Protein AF-A0A7J6P9Q6-F1 (afdb_monomer_lite)

Foldseek 3Di:
DDDLVVLLVLLLVLLVQWFDPVLNVLSVVCSVPDDSLLSVQSSQLSVLLPDQQPPDPAAWDQFCQGQTAGDDPVPPDDDVVVVRHVPDPDDPPPPPDPPVVPPPPQAPDPLLVVQLCCLLRHQPCVDPLVVGTDPSSSVSSSVCSRRDPDCPPHPRSSSNSVSSVVSVVSVVPDQDPVNVVVVPPPPDPQPPVNVVVVVVVVVVVVVVVVVVVVVVVVVVVVVVVVVVVVVVDDDDDDDPPPVPPPPDDDDDDDDDDDDDDDDDPFFWDWDQDDDDDDDDDDDDDDDDDDDDDDDDDDDDDDDDDDDPDDDPPPPLQVVLVVVVCVVVVVCVVCVVFFNTKIFQVLLSNLQDFFDPPLQLLRVLQSLCCLFVVPDNRHSLNSLVLLLVLLVVVLVVLVVVLVVVVQDPVLVVVVVVVLVVLPPPPPPPDDPDDDDDDDDDDDDDDPSVVVSVCLLVVPDDPDDDDDDPSSVSSNVSSLSSVQSSQSVDPNHHCLSPFPVSSCVSQVVVQKDKAFQWAADDPPDDDHVDDLPDLVSSLVSVVVLCRLFSWKWFDFDSHIWTFGMWTAGPNFTWTFIADRSGDRDDTHTSVNRSVGRHPDRRTGMMGIHHPVSPPPDDD

Organism: Perkinsus olseni (NCBI:txid32597)

pLDDT: mean 73.82, std 23.39, range [24.66, 98.12]

Sequence (617 aa):
MMNPSVLDVQCKETLEALLRPKYYRIIQPWLAISMDGDKEILAQLGIMLQHSPPKFGLRSLPNAYNLSRTLATDVQGSLDVEQLREGKPSGPRCKCISSKSVTQNVHKSADDVYRAFALENRPLRSLPFAQILTPAALERIEEWQAASRDSTSWPNRAELERVLRNVWMFDSSMPTYAGLLREEPSYQRPSSASRRLNELSRVNRSLQSSIAYEADRNRHALLRKARSMAELNMPDTDPYSAEQFQRAKIVVAPHNKGGSAVLPTGGSIALTTTYSSSFLPRVRSKWHKGRAVMQTGSDVDHSSSSSPPQEASGNSTKDLHRVLLECIGEAEKQRDEIVVFGVNEGALSSWVPQESPCCAAAVIAAAVNCCVGQHNWAVEEAIGALRTIVEDRIAGLIERLNALGAPTGIRKLLEDRLEDGGKGVKRKGSMKSCAKPALTETSPNLGEVQAQAIVFNIPFEGANEPTAAEKVLRALAVKIKCLRELQRGRPSTAGVGDWAIETVLEAGGLLVERVLCRAARGRRSPLIKASDEEAAWDAFKVEFSKHDCMVVHFNNHYALVFAFRERRGIRQILTARKGQRPRDWVDWEEVIGAVTRWRGYGILGISGESNMTSVPL

Secondary structure (DSSP, 8-state):
---HHHHHHHHHHHHHHHB-GGGGGGHHHHHHH--HHHHHHHHHHHHHHHSPPP---PPEEE-TTS-EEE--TT--SSSHHHHHHH-----TT--S---HHHHTTT-SSHHHHHHHHHHHHS-GGGSGGGGGB-HHHHHHHHHHHHH---TTSSS-HHHHHHHHHHHHHHHHHSPPHHHHHHHS-------HHHHHHHHHHHHHHHHHHHHHHHHHHHHHHHHHHHHHHHHH------TT-TTSGGG-------------PPPPSS---B-----------------------------------------TTHHHHHHHHHHHHHHHHHHHHTTTTEEEEEE-HHHHHTPPP--TT-HHHHHHHHHHHHHHSS----HHHHHHHHHHHHHHHHHHHHHHHHHTT--HHHHHHHHHHHHTTT------------PPPP--S-PPPHHHHHHHHHHTT---SS-PPPPHHHHHHHHHHHHHHHHHHHHSSS---TT--HHHHHHHHHHTTEEEEEEEE---TTSPPPSB-TT-HHHHHHHHHHHHHHSSEEEEEETTEEEEEEEEEEETTEEEEEE--TT--TTEEEEHHHHHHHHHHSTT-EEEEEEEGGGGGG---

Radius of gyration: 34.35 Å; chains: 1; bounding box: 92×98×87 Å

Structure (mmCIF, N/CA/C/O backbone):
data_AF-A0A7J6P9Q6-F1
#
_entry.id   AF-A0A7J6P9Q6-F1
#
loop_
_atom_site.group_PDB
_atom_site.id
_atom_site.type_symbol
_atom_site.label_atom_id
_atom_site.label_alt_id
_atom_site.label_comp_id
_atom_site.label_asym_id
_atom_site.label_entity_id
_atom_site.label_seq_id
_atom_site.pdbx_PDB_ins_code
_atom_site.Cartn_x
_atom_site.Cartn_y
_atom_site.Cartn_z
_atom_site.occupancy
_atom_site.B_iso_or_equiv
_atom_site.auth_seq_id
_atom_site.auth_comp_id
_atom_site.auth_asym_id
_atom_site.auth_atom_id
_atom_site.pdbx_PDB_model_num
ATOM 1 N N . MET A 1 1 ? 27.963 -1.448 27.481 1.00 52.62 1 MET A N 1
ATOM 2 C CA . MET A 1 1 ? 26.829 -2.392 27.444 1.00 52.62 1 MET A CA 1
ATOM 3 C C . MET A 1 1 ? 26.552 -2.821 28.870 1.00 52.62 1 MET A C 1
ATOM 5 O O . MET A 1 1 ? 27.482 -3.273 29.529 1.00 52.62 1 MET A O 1
ATOM 9 N N . MET A 1 2 ? 25.344 -2.570 29.377 1.00 63.38 2 MET A N 1
ATOM 10 C CA . MET A 1 2 ? 24.943 -3.029 30.711 1.00 63.38 2 MET A CA 1
ATOM 11 C C . MET A 1 2 ? 24.676 -4.540 30.693 1.00 63.38 2 MET A C 1
ATOM 13 O O . MET A 1 2 ? 24.392 -5.107 29.641 1.00 63.38 2 MET A O 1
ATOM 17 N N . ASN A 1 3 ? 24.780 -5.196 31.849 1.00 76.75 3 ASN A N 1
ATOM 18 C CA . ASN A 1 3 ? 24.356 -6.588 31.995 1.00 76.75 3 ASN A CA 1
ATOM 19 C C . ASN A 1 3 ? 22.827 -6.665 31.764 1.00 76.75 3 ASN A C 1
ATOM 21 O O . ASN A 1 3 ? 22.118 -5.887 32.407 1.00 76.75 3 ASN A O 1
ATOM 25 N N . PRO A 1 4 ? 22.308 -7.552 30.888 1.00 75.56 4 PRO A N 1
ATOM 26 C CA . PRO A 1 4 ? 20.879 -7.626 30.563 1.00 75.56 4 PRO A CA 1
ATOM 27 C C . PRO A 1 4 ? 19.956 -7.704 31.787 1.00 75.56 4 PRO A C 1
ATOM 29 O O . PRO A 1 4 ? 18.909 -7.064 31.810 1.00 75.56 4 PRO A O 1
ATOM 32 N N . SER A 1 5 ? 20.380 -8.396 32.851 1.00 85.69 5 SER A N 1
ATOM 33 C CA . SER A 1 5 ? 19.600 -8.482 34.092 1.00 85.69 5 SER A CA 1
ATOM 34 C C . SER A 1 5 ? 19.500 -7.146 34.836 1.00 85.69 5 SER A C 1
ATOM 36 O O . SER A 1 5 ? 18.460 -6.835 35.407 1.00 85.69 5 SER A O 1
ATOM 38 N N . VAL A 1 6 ? 20.556 -6.328 34.803 1.00 93.12 6 VAL A N 1
ATOM 39 C CA . VAL A 1 6 ? 20.572 -4.991 35.419 1.00 93.12 6 VAL A CA 1
ATOM 40 C C . VAL A 1 6 ? 19.697 -4.030 34.619 1.00 93.12 6 VAL A C 1
ATOM 42 O O . VAL A 1 6 ? 18.976 -3.225 35.205 1.00 93.12 6 VAL A O 1
ATOM 45 N N . LEU A 1 7 ? 19.719 -4.148 33.289 1.00 94.38 7 LEU A N 1
ATOM 46 C CA . LEU A 1 7 ? 18.911 -3.316 32.404 1.00 94.38 7 LEU A CA 1
ATOM 47 C C . LEU A 1 7 ? 17.408 -3.572 32.593 1.00 94.38 7 LEU A C 1
ATOM 49 O O . LEU A 1 7 ? 16.639 -2.618 32.694 1.00 94.38 7 LEU A O 1
ATOM 53 N N . ASP A 1 8 ? 16.990 -4.837 32.704 1.00 95.19 8 ASP A N 1
ATOM 54 C CA . ASP A 1 8 ? 15.589 -5.193 32.965 1.00 95.19 8 ASP A CA 1
ATOM 55 C C . ASP A 1 8 ? 15.101 -4.677 34.323 1.00 95.19 8 ASP A C 1
ATOM 57 O O . ASP A 1 8 ? 13.980 -4.175 34.423 1.00 95.19 8 ASP A O 1
ATOM 61 N N . VAL A 1 9 ? 15.947 -4.740 35.358 1.00 96.75 9 VAL A N 1
ATOM 62 C CA . VAL A 1 9 ? 15.628 -4.197 36.689 1.00 96.75 9 VAL A CA 1
ATOM 63 C C . VAL A 1 9 ? 15.453 -2.678 36.627 1.00 96.75 9 VAL A C 1
ATOM 65 O O . VAL A 1 9 ? 14.413 -2.175 37.045 1.00 96.75 9 VAL A O 1
ATOM 68 N N . GLN A 1 10 ? 16.397 -1.950 36.025 1.00 96.62 10 GLN A N 1
ATOM 69 C CA . GLN A 1 10 ? 16.303 -0.490 35.876 1.00 96.62 10 GLN A CA 1
ATOM 70 C C . GLN A 1 10 ? 15.101 -0.063 35.028 1.00 96.62 10 GLN A C 1
ATOM 72 O O . GLN A 1 10 ? 14.412 0.913 35.337 1.00 96.62 10 GLN A O 1
ATOM 77 N N . CYS A 1 11 ? 14.827 -0.799 33.952 1.00 96.88 11 CYS A N 1
ATOM 78 C CA . CYS A 1 11 ? 13.686 -0.539 33.091 1.00 96.88 11 CYS A CA 1
ATOM 79 C C . CYS A 1 11 ? 12.367 -0.789 33.834 1.00 96.88 11 CYS A C 1
ATOM 81 O O . CYS A 1 11 ? 11.432 0.004 33.703 1.00 96.88 11 CYS A O 1
ATOM 83 N N . LYS A 1 12 ? 12.289 -1.852 34.643 1.00 97.69 12 LYS A N 1
ATOM 84 C CA . LYS A 1 12 ? 11.135 -2.141 35.499 1.00 97.69 12 LYS A CA 1
ATOM 85 C C . LYS A 1 12 ? 10.894 -1.014 36.505 1.00 97.69 12 LYS A C 1
ATOM 87 O O . LYS A 1 12 ? 9.788 -0.487 36.545 1.00 97.69 12 LYS A O 1
ATOM 92 N N . GLU A 1 13 ? 11.918 -0.618 37.258 1.00 97.69 13 GLU A N 1
ATOM 93 C CA . GLU A 1 13 ? 11.832 0.473 38.242 1.00 97.69 13 GLU A CA 1
ATOM 94 C C . GLU A 1 13 ? 11.396 1.788 37.584 1.00 97.69 13 GLU A C 1
ATOM 96 O O . GLU A 1 13 ? 10.537 2.509 38.095 1.00 97.69 13 GLU A O 1
ATOM 101 N N . THR A 1 14 ? 11.929 2.071 36.393 1.00 97.69 14 THR A N 1
ATOM 102 C CA . THR A 1 14 ? 11.529 3.249 35.623 1.00 97.69 14 THR A CA 1
ATOM 103 C C . THR A 1 14 ? 10.062 3.181 35.207 1.00 97.69 14 THR A C 1
ATOM 105 O O . THR A 1 14 ? 9.340 4.167 35.344 1.00 97.69 14 THR A O 1
ATOM 108 N N . LEU A 1 15 ? 9.590 2.035 34.711 1.00 98.12 15 LEU A N 1
ATOM 109 C CA . LEU A 1 15 ? 8.187 1.856 34.339 1.00 98.12 15 LEU A CA 1
ATOM 110 C C . LEU A 1 15 ? 7.255 1.975 35.550 1.00 98.12 15 LEU A C 1
ATOM 112 O O . LEU A 1 15 ? 6.179 2.554 35.424 1.00 98.12 15 LEU A O 1
ATOM 116 N N . GLU A 1 16 ? 7.661 1.493 36.723 1.00 97.88 16 GLU A N 1
ATOM 117 C CA . GLU A 1 16 ? 6.893 1.649 37.963 1.00 97.88 16 GLU A CA 1
ATOM 118 C C . GLU A 1 16 ? 6.788 3.123 38.394 1.00 97.88 16 GLU A C 1
ATOM 120 O O . GLU A 1 16 ? 5.717 3.554 38.828 1.00 97.88 16 GLU A O 1
ATOM 125 N N . ALA A 1 17 ? 7.847 3.920 38.203 1.00 97.31 17 ALA A N 1
ATOM 126 C CA . ALA A 1 17 ? 7.833 5.365 38.452 1.00 97.31 17 ALA A CA 1
ATOM 127 C C . ALA A 1 17 ? 7.029 6.154 37.394 1.00 97.31 17 ALA A C 1
ATOM 129 O O . ALA A 1 17 ? 6.343 7.136 37.707 1.00 97.31 17 ALA A O 1
ATOM 130 N N . LEU A 1 18 ? 7.101 5.727 36.130 1.00 97.75 18 LEU A N 1
ATOM 131 C CA . LEU A 1 18 ? 6.422 6.365 35.004 1.00 97.75 18 LEU A CA 1
ATOM 132 C C . LEU A 1 18 ? 4.922 6.107 34.998 1.00 97.75 18 LEU A C 1
ATOM 134 O O . LEU A 1 18 ? 4.157 7.027 34.721 1.00 97.75 18 LEU A O 1
ATOM 138 N N . LEU A 1 19 ? 4.495 4.866 35.227 1.00 97.88 19 LEU A N 1
ATOM 139 C CA . LEU A 1 19 ? 3.129 4.425 34.964 1.00 97.88 19 LEU A CA 1
ATOM 140 C C . LEU A 1 19 ? 2.216 4.615 36.171 1.00 97.88 19 LEU A C 1
ATOM 142 O O . LEU A 1 19 ? 2.598 4.409 37.320 1.00 97.88 19 LEU A O 1
ATOM 146 N N . ARG A 1 20 ? 0.945 4.942 35.920 1.00 97.56 20 ARG A N 1
ATOM 147 C CA . ARG A 1 20 ? -0.068 4.886 36.987 1.00 97.56 20 ARG A CA 1
ATOM 148 C C . ARG A 1 20 ? -0.249 3.429 37.445 1.00 97.56 20 ARG A C 1
ATOM 150 O O . ARG A 1 20 ? -0.274 2.552 36.580 1.00 97.56 20 ARG A O 1
ATOM 157 N N . PRO A 1 21 ? -0.523 3.161 38.738 1.00 97.88 21 PRO A N 1
ATOM 158 C CA . PRO A 1 21 ? -0.606 1.794 39.269 1.00 97.88 21 PRO A CA 1
ATOM 159 C C . PRO A 1 21 ? -1.536 0.848 38.493 1.00 97.88 21 PRO A C 1
ATOM 161 O O . PRO A 1 21 ? -1.223 -0.323 38.299 1.00 97.88 21 PRO A O 1
ATOM 164 N N . LYS A 1 22 ? -2.658 1.358 37.959 1.00 96.00 22 LYS A N 1
ATOM 165 C CA . LYS A 1 22 ? -3.606 0.563 37.153 1.00 96.00 22 LYS A CA 1
ATOM 166 C C . LYS A 1 22 ? -3.010 -0.029 35.863 1.00 96.00 22 LYS A C 1
ATOM 168 O O . LYS A 1 22 ? -3.608 -0.934 35.288 1.00 96.00 22 LYS A O 1
ATOM 173 N N . TYR A 1 23 ? -1.859 0.469 35.413 1.00 96.88 23 TYR A N 1
ATOM 174 C CA . TYR A 1 23 ? -1.160 -0.007 34.221 1.00 96.88 23 TYR A CA 1
ATOM 175 C C . TYR A 1 23 ? 0.034 -0.917 34.540 1.00 96.88 23 TYR A C 1
ATOM 177 O O . TYR A 1 23 ? 0.646 -1.421 33.609 1.00 96.88 23 TYR A O 1
ATOM 185 N N . TYR A 1 24 ? 0.351 -1.220 35.807 1.00 97.19 24 TYR A N 1
ATOM 186 C CA . TYR A 1 24 ? 1.500 -2.082 36.152 1.00 97.19 24 TYR A CA 1
ATOM 187 C C . TYR A 1 24 ? 1.437 -3.486 35.537 1.00 97.19 24 TYR A C 1
ATOM 189 O O . TYR A 1 24 ? 2.467 -4.102 35.273 1.00 97.19 24 TYR A O 1
ATOM 197 N N . ARG A 1 25 ? 0.231 -3.959 35.206 1.00 94.94 25 ARG A N 1
ATOM 198 C CA . ARG A 1 25 ? 0.010 -5.215 34.474 1.00 94.94 25 ARG A CA 1
ATOM 199 C C . ARG A 1 25 ? 0.744 -5.299 33.128 1.00 94.94 25 ARG A C 1
ATOM 201 O O . ARG A 1 25 ? 0.951 -6.404 32.643 1.00 94.94 25 ARG A O 1
ATOM 208 N N . ILE A 1 26 ? 1.108 -4.168 32.514 1.00 96.81 26 ILE A N 1
ATOM 209 C CA . ILE A 1 26 ? 1.793 -4.157 31.212 1.00 96.81 26 ILE A CA 1
ATOM 210 C C . ILE A 1 26 ? 3.310 -4.312 31.341 1.00 96.81 26 ILE A C 1
ATOM 212 O O . ILE A 1 26 ? 3.955 -4.645 30.356 1.00 96.81 26 ILE A O 1
ATOM 216 N N . ILE A 1 27 ? 3.884 -4.088 32.530 1.00 97.00 27 ILE A N 1
ATOM 217 C CA . ILE A 1 27 ? 5.338 -3.979 32.719 1.00 97.00 27 ILE A CA 1
ATOM 218 C C . ILE A 1 27 ? 6.041 -5.284 32.344 1.00 97.00 27 ILE A C 1
ATOM 220 O O . ILE A 1 27 ? 6.927 -5.281 31.497 1.00 97.00 27 ILE A O 1
ATOM 224 N N . GLN A 1 28 ? 5.620 -6.403 32.935 1.00 95.88 28 GLN A N 1
ATOM 225 C CA . GLN A 1 28 ? 6.230 -7.712 32.682 1.00 95.88 28 GLN A CA 1
ATOM 226 C C . GLN A 1 28 ? 6.113 -8.159 31.217 1.00 95.88 28 GLN A C 1
ATOM 228 O O . GLN A 1 28 ? 7.144 -8.448 30.610 1.00 95.88 28 GLN A O 1
ATOM 233 N N . PRO A 1 29 ? 4.913 -8.184 30.603 1.00 95.06 29 PRO A N 1
ATOM 234 C CA . PRO A 1 29 ? 4.810 -8.611 29.214 1.00 95.06 29 PRO A CA 1
ATOM 235 C C . PRO A 1 29 ? 5.493 -7.645 28.236 1.00 95.06 29 PRO A C 1
ATOM 237 O O . PRO A 1 29 ? 6.048 -8.116 27.250 1.00 95.06 29 PRO A O 1
ATOM 240 N N . TRP A 1 30 ? 5.546 -6.336 28.520 1.00 96.69 30 TRP A N 1
ATOM 241 C CA . TRP A 1 30 ? 6.333 -5.397 27.713 1.00 96.69 30 TRP A CA 1
ATOM 242 C C . TRP A 1 30 ? 7.839 -5.687 27.823 1.00 96.69 30 TRP A C 1
ATOM 244 O O . TRP A 1 30 ? 8.500 -5.844 26.802 1.00 96.69 30 TRP A O 1
ATOM 254 N N . LEU A 1 31 ? 8.383 -5.854 29.038 1.00 96.56 31 LEU A N 1
ATOM 255 C CA . LEU A 1 31 ? 9.803 -6.188 29.252 1.00 96.56 31 LEU A CA 1
ATOM 256 C C . LEU A 1 31 ? 10.224 -7.481 28.539 1.00 96.56 31 LEU A C 1
ATOM 258 O O . LEU A 1 31 ? 11.338 -7.557 28.021 1.00 96.56 31 LEU A O 1
ATOM 262 N N . ALA A 1 32 ? 9.329 -8.471 28.489 1.00 94.56 32 ALA A N 1
ATOM 263 C CA . ALA A 1 32 ? 9.583 -9.758 27.850 1.00 94.56 32 ALA A CA 1
ATOM 264 C C . ALA A 1 32 ? 9.745 -9.667 26.322 1.00 94.56 32 ALA A C 1
ATOM 266 O O . ALA A 1 32 ? 10.444 -10.496 25.743 1.00 94.56 32 ALA A O 1
ATOM 267 N N . ILE A 1 33 ? 9.112 -8.687 25.666 1.00 94.62 33 ILE A N 1
ATOM 268 C CA . ILE A 1 33 ? 9.132 -8.555 24.197 1.00 94.62 33 ILE A CA 1
ATOM 269 C C . ILE A 1 33 ? 9.954 -7.367 23.688 1.00 94.62 33 ILE A C 1
ATOM 271 O O . ILE A 1 33 ? 10.248 -7.289 22.494 1.00 94.62 33 ILE A O 1
ATOM 275 N N . SER A 1 34 ? 10.281 -6.415 24.560 1.00 94.81 34 SER A N 1
ATOM 276 C CA . SER A 1 34 ? 10.990 -5.200 24.177 1.00 94.81 34 SER A CA 1
ATOM 277 C C . SER A 1 34 ? 12.436 -5.471 23.798 1.00 94.81 34 SER A C 1
ATOM 279 O O . SER A 1 34 ? 13.131 -6.261 24.433 1.00 94.81 34 SER A O 1
ATOM 281 N N . MET A 1 35 ? 12.908 -4.747 22.784 1.00 95.56 35 MET A N 1
ATOM 282 C CA . MET A 1 35 ? 14.313 -4.759 22.384 1.00 95.56 35 MET A CA 1
ATOM 283 C C . MET A 1 35 ? 15.177 -4.050 23.432 1.00 95.56 35 MET A C 1
ATOM 285 O O . MET A 1 35 ? 14.733 -3.075 24.039 1.00 95.56 35 MET A O 1
ATOM 289 N N . ASP A 1 36 ? 16.439 -4.462 23.568 1.00 94.69 36 ASP A N 1
ATOM 290 C CA . ASP A 1 36 ? 17.380 -3.854 24.522 1.00 94.69 36 ASP A CA 1
ATOM 291 C C . ASP A 1 36 ? 17.535 -2.340 24.319 1.00 94.69 36 ASP A C 1
ATOM 293 O O . ASP A 1 36 ? 17.580 -1.597 25.292 1.00 94.69 36 ASP A O 1
ATOM 297 N N . GLY A 1 37 ? 17.492 -1.853 23.073 1.00 94.06 37 GLY A N 1
ATOM 298 C CA . GLY A 1 37 ? 17.520 -0.413 22.792 1.00 94.06 37 GLY A CA 1
ATOM 299 C C . GLY A 1 37 ? 16.335 0.357 23.394 1.00 94.06 37 GLY A C 1
ATOM 300 O O . GLY A 1 37 ? 16.512 1.467 23.887 1.00 94.06 37 GLY A O 1
ATOM 301 N N . ASP A 1 38 ? 15.134 -0.233 23.423 1.00 95.50 38 ASP A N 1
ATOM 302 C CA . ASP A 1 38 ? 13.951 0.389 24.042 1.00 95.50 38 ASP A CA 1
ATOM 303 C C . ASP A 1 38 ? 14.101 0.431 25.569 1.00 95.50 38 ASP A C 1
ATOM 305 O O . ASP A 1 38 ? 13.722 1.414 26.211 1.00 95.50 38 ASP A O 1
ATOM 309 N N . LYS A 1 39 ? 14.698 -0.620 26.143 1.00 96.38 39 LYS A N 1
ATOM 310 C CA . LYS A 1 39 ? 14.994 -0.717 27.576 1.00 96.38 39 LYS A CA 1
ATOM 311 C C . LYS A 1 39 ? 16.082 0.273 27.998 1.00 96.38 39 LYS A C 1
ATOM 313 O O . LYS A 1 39 ? 15.942 0.902 29.041 1.00 96.38 39 LYS A O 1
ATOM 318 N N . GLU A 1 40 ? 17.120 0.472 27.182 1.00 95.25 40 GLU A N 1
ATOM 319 C CA . GLU A 1 40 ? 18.175 1.471 27.415 1.00 95.25 40 GLU A CA 1
ATOM 320 C C . GLU A 1 40 ? 17.611 2.896 27.443 1.00 95.25 40 GLU A C 1
ATOM 322 O O . GLU A 1 40 ? 17.942 3.669 28.344 1.00 95.25 40 GLU A O 1
ATOM 327 N N . ILE A 1 41 ? 16.711 3.233 26.514 1.00 95.12 41 ILE A N 1
ATOM 328 C CA . ILE A 1 41 ? 16.036 4.541 26.490 1.00 95.12 41 ILE A CA 1
ATOM 329 C C . ILE A 1 41 ? 15.193 4.744 27.755 1.00 95.12 41 ILE A C 1
ATOM 331 O O . ILE A 1 41 ? 15.225 5.828 28.342 1.00 95.12 41 ILE A O 1
ATOM 335 N N . LEU A 1 42 ? 14.458 3.719 28.209 1.00 96.31 42 LEU A N 1
ATOM 336 C CA . LEU A 1 42 ? 13.712 3.805 29.468 1.00 96.31 42 LEU A CA 1
ATOM 337 C C . LEU A 1 42 ? 14.638 3.920 30.673 1.00 96.31 42 LEU A C 1
ATOM 339 O O . LEU A 1 42 ? 14.410 4.786 31.502 1.00 96.31 42 LEU A O 1
ATOM 343 N N . ALA A 1 43 ? 15.704 3.133 30.773 1.00 95.69 43 ALA A N 1
ATOM 344 C CA . ALA A 1 43 ? 16.647 3.255 31.884 1.00 95.69 43 ALA A CA 1
ATOM 345 C C . ALA A 1 43 ? 17.249 4.674 31.970 1.00 95.69 43 ALA A C 1
ATOM 347 O O . ALA A 1 43 ? 17.323 5.257 33.053 1.00 95.69 43 ALA A O 1
ATOM 348 N N . GLN A 1 44 ? 17.592 5.284 30.827 1.00 93.81 44 GLN A N 1
ATOM 349 C CA . GLN A 1 44 ? 18.038 6.683 30.763 1.00 93.81 44 GLN A CA 1
ATOM 350 C C . GLN A 1 44 ? 16.952 7.663 31.222 1.00 93.81 44 GLN A C 1
ATOM 352 O O . GLN A 1 44 ? 17.236 8.601 31.971 1.00 93.81 44 GLN A O 1
ATOM 357 N N . LEU A 1 45 ? 15.700 7.431 30.821 1.00 94.62 45 LEU A N 1
ATOM 358 C CA . LEU A 1 45 ? 14.556 8.202 31.298 1.00 94.62 45 LEU A CA 1
ATOM 359 C C . LEU A 1 45 ? 14.386 8.088 32.820 1.00 94.62 45 LEU A C 1
ATOM 361 O O . LEU A 1 45 ? 14.119 9.089 33.474 1.00 94.62 45 LEU A O 1
ATOM 365 N N . GLY A 1 46 ? 14.604 6.911 33.405 1.00 95.44 46 GLY A N 1
ATOM 366 C CA . GLY A 1 46 ? 14.563 6.706 34.853 1.00 95.44 46 GLY A CA 1
ATOM 367 C C . GLY A 1 46 ? 15.571 7.574 35.595 1.00 95.44 46 GLY A C 1
ATOM 368 O O . GLY A 1 46 ? 15.211 8.261 36.552 1.00 95.44 46 GLY A O 1
ATOM 369 N N . ILE A 1 47 ? 16.811 7.624 35.095 1.00 93.81 47 ILE A N 1
ATOM 370 C CA . ILE A 1 47 ? 17.865 8.494 35.636 1.00 93.81 47 ILE A CA 1
ATOM 371 C C . ILE A 1 47 ? 17.408 9.959 35.602 1.00 93.81 47 ILE A C 1
ATOM 373 O O . ILE A 1 47 ? 17.568 10.675 36.586 1.00 93.81 47 ILE A O 1
ATOM 377 N N . MET A 1 48 ? 16.772 10.413 34.522 1.00 91.00 48 MET A N 1
ATOM 378 C CA . MET A 1 48 ? 16.234 11.780 34.426 1.00 91.00 48 MET A CA 1
ATOM 379 C C . MET A 1 48 ? 15.199 12.103 35.478 1.00 91.00 48 MET A C 1
ATOM 381 O O . MET A 1 48 ? 15.236 13.176 36.061 1.00 91.00 48 MET A O 1
ATOM 385 N N . LEU A 1 49 ? 14.253 11.191 35.699 1.00 92.25 49 LEU A N 1
ATOM 386 C CA . LEU A 1 49 ? 13.149 11.429 36.620 1.00 92.25 49 LEU A CA 1
ATOM 387 C C . LEU A 1 49 ? 13.657 11.584 38.056 1.00 92.25 49 LEU A C 1
ATOM 389 O O . LEU A 1 49 ? 13.065 12.327 38.836 1.00 92.25 49 LEU A O 1
ATOM 393 N N . GLN A 1 50 ? 14.771 10.925 38.383 1.00 93.88 50 GLN A N 1
ATOM 394 C CA . GLN A 1 50 ? 15.425 11.019 39.687 1.00 93.88 50 GLN A CA 1
ATOM 395 C C . GLN A 1 50 ? 16.159 12.353 39.894 1.00 93.88 50 GLN A C 1
ATOM 397 O O . GLN A 1 50 ? 16.275 12.816 41.029 1.00 93.88 50 GLN A O 1
ATOM 402 N N . HIS A 1 51 ? 16.620 13.008 38.826 1.00 90.19 51 HIS A N 1
ATOM 403 C CA . HIS A 1 51 ? 17.358 14.267 38.919 1.00 90.19 51 HIS A CA 1
ATOM 404 C C . HIS A 1 51 ? 16.427 15.451 38.639 1.00 90.19 51 HIS A C 1
ATOM 406 O O . HIS A 1 51 ? 15.716 15.498 37.640 1.00 90.19 51 HIS A O 1
ATOM 412 N N . SER A 1 52 ? 16.400 16.439 39.533 1.00 81.06 52 SER A N 1
ATOM 413 C CA . SER A 1 52 ? 15.694 17.691 39.239 1.00 81.06 52 SER A CA 1
ATOM 414 C C . SER A 1 52 ? 16.389 18.411 38.084 1.00 81.06 52 SER A C 1
ATOM 416 O O 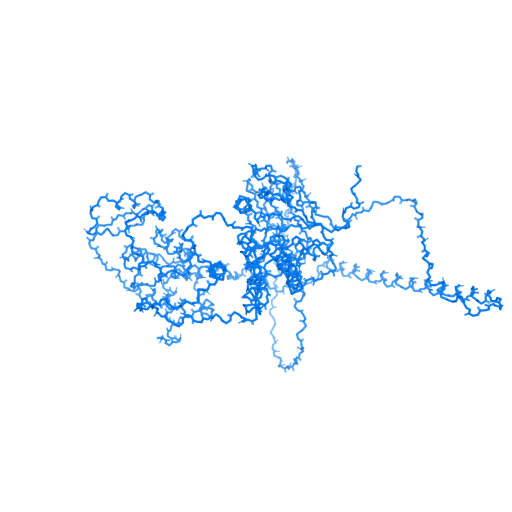. SER A 1 52 ? 17.619 18.529 38.117 1.00 81.06 52 SER A O 1
ATOM 418 N N . PRO A 1 53 ? 15.645 18.901 37.076 1.00 77.94 53 PRO A N 1
ATOM 419 C CA . PRO A 1 53 ? 16.255 19.666 36.007 1.00 77.94 53 PRO A CA 1
ATOM 420 C C . PRO A 1 53 ? 16.959 20.889 36.613 1.00 77.94 53 PRO A C 1
ATOM 422 O O . PRO A 1 53 ? 16.454 21.483 37.576 1.00 77.94 53 PRO A O 1
ATOM 425 N N . PRO A 1 54 ? 18.143 21.261 36.102 1.00 76.62 54 PRO A N 1
ATOM 426 C CA . PRO A 1 54 ? 18.853 22.429 36.594 1.00 76.62 54 PRO A CA 1
ATOM 427 C C . PRO A 1 54 ? 17.941 23.658 36.503 1.00 76.62 54 PRO A C 1
ATOM 429 O O . PRO A 1 54 ? 17.414 23.986 35.439 1.00 76.62 54 PRO A O 1
ATOM 432 N N . LYS A 1 55 ? 17.730 24.328 37.643 1.00 78.56 55 LYS A N 1
ATOM 433 C CA . LYS A 1 55 ? 16.943 25.562 37.723 1.00 78.56 55 LYS A CA 1
ATOM 434 C C . LYS A 1 55 ? 17.719 26.680 37.035 1.00 78.56 55 LYS A C 1
ATOM 436 O O . LYS A 1 55 ? 18.493 27.391 37.670 1.00 78.56 55 LYS A O 1
ATOM 441 N N . PHE A 1 56 ? 17.533 26.838 35.733 1.00 69.19 56 PHE A N 1
ATOM 442 C CA . PHE A 1 56 ? 18.037 28.010 35.038 1.00 69.19 56 PHE A CA 1
ATOM 443 C C . PHE A 1 56 ? 17.137 29.198 35.389 1.00 69.19 56 PHE A C 1
ATOM 445 O O . PHE A 1 56 ? 15.945 29.170 35.100 1.00 69.19 56 PHE A O 1
ATOM 452 N N . GLY A 1 57 ? 17.693 30.251 35.999 1.00 74.38 57 GLY A N 1
ATOM 453 C CA . GLY A 1 57 ? 16.992 31.514 36.303 1.00 74.38 57 GLY A CA 1
ATOM 454 C C . GLY A 1 57 ? 16.632 32.342 35.059 1.00 74.38 57 GLY A C 1
ATOM 455 O O . GLY A 1 57 ? 16.653 33.569 35.087 1.00 74.38 57 GLY A O 1
ATOM 456 N N . LEU A 1 58 ? 16.374 31.673 33.941 1.00 71.38 58 LEU A N 1
ATOM 457 C CA . LEU A 1 58 ? 16.163 32.251 32.629 1.00 71.38 58 LEU A CA 1
ATOM 458 C C . LEU A 1 58 ? 14.665 32.460 32.387 1.00 71.38 58 LEU A C 1
ATOM 460 O O . LEU A 1 58 ? 13.828 31.656 32.793 1.00 71.38 58 LEU A O 1
ATOM 464 N N . ARG A 1 59 ? 14.324 33.554 31.700 1.00 78.56 59 ARG A N 1
ATOM 465 C CA . ARG A 1 59 ? 12.938 33.855 31.320 1.00 78.56 59 ARG A CA 1
ATOM 466 C C . ARG A 1 59 ? 12.420 32.764 30.381 1.00 78.56 59 ARG A C 1
ATOM 468 O O . ARG A 1 59 ? 13.047 32.478 29.359 1.00 78.56 59 ARG A O 1
ATOM 475 N N . SER A 1 60 ? 11.273 32.182 30.712 1.00 79.81 60 SER A N 1
ATOM 476 C CA . SER A 1 60 ? 10.564 31.261 29.830 1.00 79.81 60 SER A CA 1
ATOM 477 C C . SER A 1 60 ? 9.496 32.003 29.023 1.00 79.81 60 SER A C 1
ATOM 479 O O . SER A 1 60 ? 8.846 32.917 29.530 1.00 79.81 60 SER A O 1
ATOM 481 N N . LEU A 1 61 ? 9.325 31.633 27.753 1.00 82.44 61 LEU A N 1
ATOM 482 C CA . LEU A 1 61 ? 8.181 32.038 26.936 1.00 82.44 61 LEU A CA 1
ATOM 483 C C . LEU A 1 61 ? 7.415 30.797 26.469 1.00 82.44 61 LEU A C 1
ATOM 485 O O . LEU A 1 61 ? 8.049 29.835 26.031 1.00 82.44 61 LEU A O 1
ATOM 489 N N . PRO A 1 62 ? 6.074 30.800 26.524 1.00 85.19 62 PRO A N 1
ATOM 490 C CA . PRO A 1 62 ? 5.280 29.737 25.922 1.00 85.19 62 PRO A CA 1
ATOM 491 C C . PRO A 1 62 ? 5.439 29.754 24.396 1.00 85.19 62 PRO A C 1
ATOM 493 O O . PRO A 1 62 ? 5.426 30.816 23.772 1.00 85.19 62 PRO A O 1
ATOM 496 N N . ASN A 1 63 ? 5.584 28.575 23.791 1.00 82.88 63 ASN A N 1
ATOM 497 C CA . ASN A 1 63 ? 5.470 28.408 22.342 1.00 82.88 63 ASN A CA 1
ATOM 498 C C . ASN A 1 63 ? 3.988 28.388 21.898 1.00 82.88 63 ASN A C 1
ATOM 500 O O . ASN A 1 63 ? 3.080 28.465 22.726 1.00 82.88 63 ASN A O 1
ATOM 504 N N . ALA A 1 64 ? 3.729 28.216 20.597 1.00 81.69 64 ALA A N 1
ATOM 505 C CA . ALA A 1 64 ? 2.373 28.131 20.031 1.00 81.69 64 ALA A CA 1
ATOM 506 C C . ALA A 1 64 ? 1.475 27.014 20.618 1.00 81.69 64 ALA A C 1
ATOM 508 O O . ALA A 1 64 ? 0.264 27.028 20.416 1.00 81.69 64 ALA A O 1
ATOM 509 N N . TYR A 1 65 ? 2.046 26.052 21.348 1.00 81.81 65 TYR A N 1
ATOM 510 C CA . TYR A 1 65 ? 1.323 24.976 22.030 1.00 81.81 65 TYR A CA 1
ATOM 511 C C . TYR A 1 65 ? 1.289 25.163 23.557 1.00 81.81 65 TYR A C 1
ATOM 513 O O . TYR A 1 65 ? 0.998 24.213 24.280 1.00 81.81 65 TYR A O 1
ATOM 521 N N . ASN A 1 66 ? 1.589 26.368 24.055 1.00 84.38 66 ASN A N 1
ATOM 522 C CA . ASN A 1 66 ? 1.684 26.709 25.478 1.00 84.38 66 ASN A CA 1
ATOM 523 C C . ASN A 1 66 ? 2.764 25.940 26.261 1.00 84.38 66 ASN A C 1
ATOM 525 O O . ASN A 1 66 ? 2.710 25.877 27.488 1.00 84.38 66 ASN A O 1
ATOM 529 N N . LEU A 1 67 ? 3.766 25.375 25.581 1.00 85.31 67 LEU A N 1
ATOM 530 C CA . LEU A 1 67 ? 4.930 24.782 26.233 1.00 85.31 67 LEU A CA 1
ATOM 531 C C . LEU A 1 67 ? 5.953 25.886 26.527 1.00 85.31 67 LEU A C 1
ATOM 533 O O . LEU A 1 67 ? 6.524 26.476 25.606 1.00 85.31 67 LEU A O 1
ATOM 537 N N . SER A 1 68 ? 6.168 26.179 27.809 1.00 83.12 68 SER A N 1
ATOM 538 C CA . SER A 1 68 ? 7.144 27.170 28.272 1.00 83.12 68 SER A CA 1
ATOM 539 C C . SER A 1 68 ? 8.563 26.745 27.910 1.00 83.12 68 SER A C 1
ATOM 541 O O . SER A 1 68 ? 9.042 25.724 28.388 1.00 83.12 68 SER A O 1
ATOM 543 N N . ARG A 1 69 ? 9.260 27.539 27.094 1.00 81.00 69 ARG A N 1
ATOM 544 C CA . ARG A 1 69 ? 10.663 27.321 26.736 1.00 81.00 69 ARG A CA 1
ATOM 545 C C . ARG A 1 69 ? 11.552 28.413 27.277 1.00 81.00 69 ARG A C 1
ATOM 547 O O . ARG A 1 69 ? 11.237 29.596 27.191 1.00 81.00 69 ARG A O 1
ATOM 554 N N . THR A 1 70 ? 12.707 28.005 27.768 1.00 78.62 70 THR A N 1
ATOM 555 C CA . THR A 1 70 ? 13.727 28.909 28.278 1.00 78.62 70 THR A CA 1
ATOM 556 C C . THR A 1 70 ? 14.399 29.674 27.134 1.00 78.62 70 THR A C 1
ATOM 558 O O . THR A 1 70 ? 15.127 29.078 26.332 1.00 78.62 70 THR A O 1
ATOM 561 N N . LEU A 1 71 ? 14.188 30.994 27.055 1.00 68.81 71 LEU A N 1
ATOM 562 C CA . LEU A 1 71 ? 14.788 31.852 26.026 1.00 68.81 71 LEU A CA 1
ATOM 563 C C . LEU A 1 71 ? 16.312 31.905 26.151 1.00 68.81 71 LEU A C 1
ATOM 565 O O . LEU A 1 71 ? 16.869 31.911 27.252 1.00 68.81 71 LEU A O 1
ATOM 569 N N . ALA A 1 72 ? 17.010 31.913 25.015 1.00 60.09 72 ALA A N 1
ATOM 570 C CA . ALA A 1 72 ? 18.457 32.104 24.989 1.00 60.09 72 ALA A CA 1
ATOM 571 C C . ALA A 1 72 ? 18.794 33.550 25.329 1.00 60.09 72 ALA A C 1
ATOM 573 O O . ALA A 1 72 ? 18.245 34.463 24.722 1.00 60.09 72 ALA A O 1
ATOM 574 N N . THR A 1 73 ? 19.712 33.739 26.280 1.00 53.31 73 THR A N 1
ATOM 575 C CA . THR A 1 73 ? 20.290 35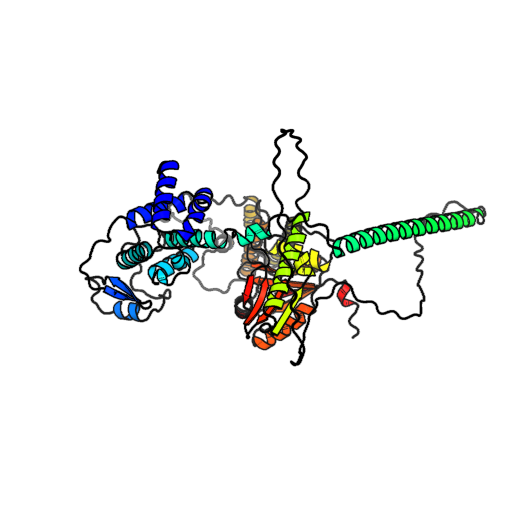.048 26.619 1.00 53.31 73 THR A CA 1
ATOM 576 C C . THR A 1 73 ? 20.924 35.727 25.408 1.00 53.31 73 THR A C 1
ATOM 578 O O . THR A 1 73 ? 20.949 36.949 25.340 1.00 53.31 73 THR A O 1
ATOM 581 N N . ASP A 1 74 ? 21.362 34.938 24.425 1.00 48.19 74 ASP A N 1
ATOM 582 C CA . ASP A 1 74 ? 22.149 35.422 23.290 1.00 48.19 74 ASP A CA 1
ATOM 583 C C . ASP A 1 74 ? 21.279 35.702 22.045 1.00 48.19 74 ASP A C 1
ATOM 585 O O . ASP A 1 74 ? 21.773 36.205 21.041 1.00 48.19 74 ASP A O 1
ATOM 589 N N . VAL A 1 75 ? 19.968 35.417 22.107 1.00 49.06 75 VAL A N 1
ATOM 590 C CA . VAL A 1 75 ? 19.006 35.583 20.992 1.00 49.06 75 VAL A CA 1
ATOM 591 C C . VAL A 1 75 ? 17.956 36.650 21.328 1.00 49.06 75 VAL A C 1
ATOM 593 O O . VAL A 1 75 ? 16.803 36.606 20.909 1.00 49.06 75 VAL A O 1
ATOM 596 N N . GLN A 1 76 ? 18.359 37.675 22.079 1.00 46.28 76 GLN A N 1
ATOM 597 C CA . GLN A 1 76 ? 17.509 38.835 22.367 1.00 46.28 76 GLN A CA 1
ATOM 598 C C . GLN A 1 76 ? 17.228 39.698 21.102 1.00 46.28 76 GLN A C 1
ATOM 600 O O . GLN A 1 76 ? 16.455 40.652 21.162 1.00 46.28 76 GLN A O 1
ATOM 605 N N . GLY A 1 77 ? 17.827 39.364 19.947 1.00 44.94 77 GLY A N 1
ATOM 606 C CA . GLY A 1 77 ? 17.714 40.075 18.667 1.00 44.94 77 GLY A CA 1
ATOM 607 C C . GLY A 1 77 ? 16.636 39.542 17.705 1.00 44.94 77 GLY A C 1
ATOM 608 O O . GLY A 1 77 ? 16.919 38.782 16.788 1.00 44.94 77 GLY A O 1
ATOM 609 N N . SER A 1 78 ? 15.400 39.991 17.917 1.00 48.31 78 SER A N 1
ATOM 610 C CA . SER A 1 78 ? 14.379 40.395 16.923 1.00 48.31 78 SER A CA 1
ATOM 611 C C . SER A 1 78 ? 13.818 39.481 15.807 1.00 48.31 78 SER A C 1
ATOM 613 O O . SER A 1 78 ? 12.932 39.969 15.111 1.00 48.31 78 SER A O 1
ATOM 615 N N . LEU A 1 79 ? 14.202 38.212 15.610 1.00 45.78 79 LEU A N 1
ATOM 616 C CA . LEU A 1 79 ? 13.566 37.368 14.559 1.00 45.78 79 LEU A CA 1
ATOM 617 C C . LEU A 1 79 ? 12.953 36.048 15.058 1.00 45.78 79 LEU A C 1
ATOM 619 O O . LEU A 1 79 ? 11.902 35.639 14.565 1.00 45.78 79 LEU A O 1
ATOM 623 N N . ASP A 1 80 ? 13.519 35.430 16.094 1.00 52.25 80 ASP A N 1
ATOM 624 C CA . ASP A 1 80 ? 13.032 34.128 16.581 1.00 52.25 80 ASP A CA 1
ATOM 625 C C . ASP A 1 80 ? 11.800 34.234 17.496 1.00 52.25 80 ASP A C 1
ATOM 627 O O . ASP A 1 80 ? 11.013 33.293 17.597 1.00 52.25 80 ASP A O 1
ATOM 631 N N . VAL A 1 81 ? 11.571 35.390 18.133 1.00 55.66 81 VAL A N 1
ATOM 632 C CA . VAL A 1 81 ? 10.420 35.595 19.035 1.00 55.66 81 VAL A CA 1
ATOM 633 C C . VAL A 1 81 ? 9.093 35.632 18.267 1.00 55.66 81 VAL A C 1
ATOM 635 O O . VAL A 1 81 ? 8.098 35.092 18.749 1.00 55.66 81 VAL A O 1
ATOM 638 N N . GLU A 1 82 ? 9.062 36.221 17.068 1.00 54.72 82 GLU A N 1
ATOM 639 C CA . GLU A 1 82 ? 7.867 36.195 16.210 1.00 54.72 82 GLU A CA 1
ATOM 640 C C . GLU A 1 82 ? 7.650 34.813 15.585 1.00 54.72 82 GLU A C 1
ATOM 642 O O . GLU A 1 82 ? 6.528 34.311 15.579 1.00 54.72 82 GLU A O 1
ATOM 647 N N . GLN A 1 83 ? 8.716 34.128 15.162 1.00 56.59 83 GLN A N 1
ATOM 648 C CA . GLN A 1 83 ? 8.605 32.783 14.585 1.00 56.59 83 GLN A CA 1
ATOM 649 C C . GLN A 1 83 ? 8.144 31.731 15.607 1.00 56.59 83 GLN A C 1
ATOM 651 O O . GLN A 1 83 ? 7.341 30.858 15.272 1.00 56.59 83 GLN A O 1
ATOM 656 N N . LEU A 1 84 ? 8.574 31.842 16.871 1.00 54.31 84 LEU A N 1
ATOM 657 C CA . LEU A 1 84 ? 8.079 31.007 17.974 1.00 54.31 84 LEU A CA 1
ATOM 658 C C . LEU A 1 84 ? 6.600 31.273 18.309 1.00 54.31 84 LEU A C 1
ATOM 660 O O . LEU A 1 84 ? 5.905 30.350 18.744 1.00 54.31 84 LEU A O 1
ATOM 664 N N . ARG A 1 85 ? 6.110 32.503 18.094 1.00 55.81 85 ARG A N 1
ATOM 665 C CA . ARG A 1 85 ? 4.697 32.870 18.290 1.00 55.81 85 ARG A CA 1
ATOM 666 C C . ARG A 1 85 ? 3.790 32.352 17.176 1.00 55.81 85 ARG A C 1
ATOM 668 O O . ARG A 1 85 ? 2.666 31.958 17.461 1.00 55.81 85 ARG A O 1
ATOM 675 N N . GLU A 1 86 ? 4.255 32.336 15.928 1.00 57.66 86 GLU A N 1
ATOM 676 C CA . GLU A 1 86 ? 3.394 32.025 14.777 1.00 57.66 86 GLU A CA 1
ATOM 677 C C . GLU A 1 86 ? 3.138 30.529 14.534 1.00 57.66 86 GLU A C 1
ATOM 679 O O . GLU A 1 86 ? 2.282 30.189 13.719 1.00 57.66 86 GLU A O 1
ATOM 684 N N . GLY A 1 87 ? 3.858 29.615 15.196 1.00 50.75 87 GLY A N 1
ATOM 685 C CA . GLY A 1 87 ? 3.603 28.168 15.094 1.00 50.75 87 GLY A CA 1
ATOM 686 C C . GLY A 1 87 ? 3.746 27.578 13.682 1.00 50.75 87 GLY A C 1
ATOM 687 O O . GLY A 1 87 ? 3.362 26.429 13.454 1.00 50.75 87 GLY A O 1
ATOM 688 N N . LYS A 1 88 ? 4.293 28.335 12.722 1.00 47.38 88 LYS A N 1
ATOM 689 C CA . LYS A 1 88 ? 4.495 27.877 11.348 1.00 47.38 88 LYS A CA 1
ATOM 690 C C . LYS A 1 88 ? 5.654 26.879 11.337 1.00 47.38 88 LYS A C 1
ATOM 692 O O . LYS A 1 88 ? 6.764 27.254 11.718 1.00 47.38 88 LYS A O 1
ATOM 697 N N . PRO A 1 89 ? 5.442 25.620 10.907 1.00 42.19 89 PRO A N 1
ATOM 698 C CA . PRO A 1 89 ? 6.548 24.701 10.710 1.00 42.19 89 PRO A CA 1
ATOM 699 C C . PRO A 1 89 ? 7.509 25.342 9.716 1.00 42.19 89 PRO A C 1
ATOM 701 O O . PRO A 1 89 ? 7.094 25.869 8.680 1.00 42.19 89 PRO A O 1
ATOM 704 N N . SER A 1 90 ? 8.793 25.313 10.045 1.00 42.94 90 SER A N 1
ATOM 705 C CA . SER A 1 90 ? 9.860 25.691 9.139 1.00 42.94 90 SER A CA 1
ATOM 706 C C . SER A 1 90 ? 9.731 24.852 7.868 1.00 42.94 90 SER A C 1
ATOM 708 O O . SER A 1 90 ? 10.166 23.706 7.785 1.00 42.94 90 SER A O 1
ATOM 710 N N . GLY A 1 91 ? 9.121 25.438 6.838 1.00 40.75 91 GLY A N 1
ATOM 711 C CA . GLY A 1 91 ? 9.360 25.001 5.476 1.00 40.75 91 GLY A CA 1
ATOM 712 C C . GLY A 1 91 ? 10.870 25.077 5.203 1.00 40.75 91 GLY A C 1
ATOM 713 O O . GLY A 1 91 ? 11.571 25.879 5.829 1.00 40.75 91 GLY A O 1
ATOM 714 N N . PRO A 1 92 ? 11.401 24.292 4.253 1.00 39.16 92 PRO A N 1
ATOM 715 C CA . PRO A 1 92 ? 12.839 24.162 3.982 1.00 39.16 92 PRO A CA 1
ATOM 716 C C . PRO A 1 92 ? 13.503 25.424 3.380 1.00 39.16 92 PRO A C 1
ATOM 718 O O . PRO A 1 92 ? 14.478 25.332 2.640 1.00 39.16 92 PRO A O 1
ATOM 721 N N . ARG A 1 93 ? 12.980 26.623 3.661 1.00 36.22 93 ARG A N 1
ATOM 722 C CA . ARG A 1 93 ? 13.459 27.911 3.147 1.00 36.22 93 ARG A CA 1
ATOM 723 C C . ARG A 1 93 ? 13.988 28.873 4.215 1.00 36.22 93 ARG A C 1
ATOM 725 O O . ARG A 1 93 ? 14.352 29.988 3.848 1.00 36.22 93 ARG A O 1
ATOM 732 N N . CYS A 1 94 ? 14.100 28.480 5.487 1.00 36.47 94 CYS A N 1
ATOM 733 C CA . CYS A 1 94 ? 14.811 29.321 6.453 1.00 36.47 94 CYS A CA 1
ATOM 734 C C . CYS A 1 94 ? 16.327 29.197 6.218 1.00 36.47 94 CYS A C 1
ATOM 736 O O . CYS A 1 94 ? 16.933 28.162 6.485 1.00 36.47 94 CYS A O 1
ATOM 738 N N . LYS A 1 95 ? 16.929 30.246 5.644 1.00 39.28 95 LYS A N 1
ATOM 739 C CA . LYS A 1 95 ? 18.378 30.366 5.393 1.00 39.28 95 LYS A CA 1
ATOM 740 C C . LYS A 1 95 ? 19.174 30.764 6.649 1.00 39.28 95 LYS A C 1
ATOM 742 O O . LYS A 1 95 ? 20.383 30.953 6.557 1.00 39.28 95 LYS A O 1
ATOM 747 N N . CYS A 1 96 ? 18.529 30.859 7.807 1.00 36.84 96 CYS A N 1
ATOM 748 C CA . CYS A 1 96 ? 19.160 31.184 9.080 1.00 36.84 96 CYS A CA 1
ATOM 749 C C . CYS A 1 96 ? 19.304 29.878 9.877 1.00 36.84 96 CYS A C 1
ATOM 751 O O . CYS A 1 96 ? 18.308 29.229 10.172 1.00 36.84 96 CYS A O 1
ATOM 753 N N . ILE A 1 97 ? 20.546 29.482 10.172 1.00 40.00 97 ILE A N 1
ATOM 754 C CA . ILE A 1 97 ? 20.972 28.165 10.690 1.00 40.00 97 ILE A CA 1
ATOM 755 C C . ILE A 1 97 ? 20.950 27.051 9.628 1.00 40.00 97 ILE A C 1
ATOM 757 O O . ILE A 1 97 ? 20.297 26.017 9.747 1.00 40.00 97 ILE A O 1
ATOM 761 N N . SER A 1 98 ? 21.783 27.196 8.594 1.00 34.31 98 SER A N 1
ATOM 762 C CA . SER A 1 98 ? 22.291 26.033 7.863 1.00 34.31 98 SER A CA 1
ATOM 763 C C . SER A 1 98 ? 23.358 25.305 8.695 1.00 34.31 98 SER A C 1
ATOM 765 O O . SER A 1 98 ? 24.515 25.215 8.284 1.00 34.31 98 SER A O 1
ATOM 767 N N . SER A 1 99 ? 23.003 24.744 9.852 1.00 39.66 99 SER A N 1
ATOM 768 C CA . SER A 1 99 ? 23.821 23.692 10.463 1.00 39.66 99 SER A CA 1
ATOM 769 C C . SER A 1 99 ? 23.477 22.361 9.786 1.00 39.66 99 SER A C 1
ATOM 771 O O . SER A 1 99 ? 22.921 21.437 10.374 1.00 39.66 99 SER A O 1
ATOM 773 N N . LYS A 1 100 ? 23.846 22.236 8.500 1.00 39.62 100 LYS A N 1
ATOM 774 C CA . LYS A 1 100 ? 23.814 20.951 7.771 1.00 39.62 100 LYS A CA 1
ATOM 775 C C . LYS A 1 100 ? 24.543 19.825 8.532 1.00 39.62 100 LYS A C 1
ATOM 777 O O . LYS A 1 100 ? 24.314 18.661 8.238 1.00 39.62 100 LYS A O 1
ATOM 782 N N . SER A 1 101 ? 25.380 20.158 9.517 1.00 40.28 101 SER A N 1
ATOM 783 C CA . SER A 1 101 ? 26.095 19.225 10.386 1.00 40.28 101 SER A CA 1
ATOM 784 C C . SER A 1 101 ? 25.292 18.658 11.566 1.00 40.28 101 SER A C 1
ATOM 786 O O . SER A 1 101 ? 25.686 17.610 12.067 1.00 40.28 101 SER A O 1
ATOM 788 N N . VAL A 1 102 ? 24.196 19.286 12.022 1.00 43.81 102 VAL A N 1
ATOM 789 C CA . VAL A 1 102 ? 23.523 18.871 13.277 1.00 43.81 102 VAL A CA 1
ATOM 790 C C . VAL A 1 102 ? 22.315 17.963 13.028 1.00 43.81 102 VAL A C 1
ATOM 792 O O . VAL A 1 102 ? 22.095 17.020 13.780 1.00 43.81 102 VAL A O 1
ATOM 795 N N . THR A 1 103 ? 21.557 18.163 11.947 1.00 48.94 103 THR A N 1
ATOM 796 C CA . THR A 1 103 ? 20.324 17.386 11.705 1.00 48.94 103 THR A CA 1
ATOM 797 C C . THR A 1 103 ? 20.513 16.142 10.835 1.00 48.94 103 THR A C 1
ATOM 799 O O . THR A 1 103 ? 19.719 15.210 10.942 1.00 48.94 103 THR A O 1
ATOM 802 N N . GLN A 1 104 ? 21.562 16.066 10.003 1.00 49.25 104 GLN A N 1
ATOM 803 C CA . GLN A 1 104 ? 21.704 14.967 9.031 1.00 49.25 104 GLN A CA 1
ATOM 804 C C . GLN A 1 104 ? 22.105 13.610 9.632 1.00 49.25 104 GLN A C 1
ATOM 806 O O . GLN A 1 104 ? 21.911 12.597 8.967 1.00 49.25 104 GLN A O 1
ATOM 811 N N . ASN A 1 105 ? 22.603 13.559 10.873 1.00 51.00 105 ASN A N 1
ATOM 812 C CA . ASN A 1 105 ? 23.074 12.307 11.483 1.00 51.00 105 ASN A CA 1
ATOM 813 C C . ASN A 1 105 ? 22.188 11.767 12.621 1.00 51.00 105 ASN A C 1
ATOM 815 O O . ASN A 1 105 ? 22.453 10.670 13.104 1.00 51.00 105 ASN A O 1
ATOM 819 N N . VAL A 1 106 ? 21.153 12.499 13.057 1.00 62.56 106 VAL A N 1
ATOM 820 C CA . VAL A 1 106 ? 20.380 12.137 14.268 1.00 62.56 106 VAL A CA 1
ATOM 821 C C . VAL A 1 106 ? 19.058 11.426 13.946 1.00 62.56 106 VAL A C 1
ATOM 823 O O . VAL A 1 106 ? 18.630 10.558 14.705 1.00 62.56 106 VAL A O 1
ATOM 826 N N . HIS A 1 107 ? 18.416 11.723 12.812 1.00 74.50 107 HIS A N 1
ATOM 827 C CA . HIS A 1 107 ? 17.124 11.126 12.446 1.00 74.50 107 HIS A CA 1
ATOM 828 C C . HIS A 1 107 ? 17.266 10.191 11.241 1.00 74.50 107 HIS A C 1
ATOM 830 O O . HIS A 1 107 ? 17.776 10.590 10.195 1.00 74.50 107 HIS A O 1
ATOM 836 N N . LYS A 1 108 ? 16.816 8.936 11.386 1.00 80.00 108 LYS A N 1
ATOM 837 C CA . LYS A 1 108 ? 16.976 7.880 10.368 1.00 80.00 108 LYS A CA 1
ATOM 838 C C . LYS A 1 108 ? 15.844 7.901 9.337 1.00 80.00 108 LYS A C 1
ATOM 840 O O . LYS A 1 108 ? 16.004 7.368 8.240 1.00 80.00 108 LYS A O 1
ATOM 845 N N . SER A 1 109 ? 14.703 8.503 9.673 1.00 85.69 109 SER A N 1
ATOM 846 C CA . SER A 1 109 ? 13.500 8.527 8.839 1.00 85.69 109 SER A CA 1
ATOM 847 C C . SER A 1 109 ? 12.688 9.821 8.995 1.00 85.69 109 SER A C 1
ATOM 849 O O . SER A 1 109 ? 12.856 10.571 9.954 1.00 85.69 109 SER A O 1
ATOM 851 N N . ALA A 1 110 ? 11.768 10.079 8.057 1.00 76.12 110 ALA A N 1
ATOM 852 C CA . ALA A 1 110 ? 10.809 11.185 8.170 1.00 76.12 110 ALA A CA 1
ATOM 853 C C . ALA A 1 110 ? 9.852 11.017 9.368 1.00 76.12 110 ALA A C 1
ATOM 855 O O . ALA A 1 110 ? 9.413 12.008 9.948 1.00 76.12 110 ALA A O 1
ATOM 856 N N . ASP A 1 111 ? 9.564 9.771 9.753 1.00 80.81 111 ASP A N 1
ATOM 857 C CA . ASP A 1 111 ? 8.767 9.450 10.938 1.00 80.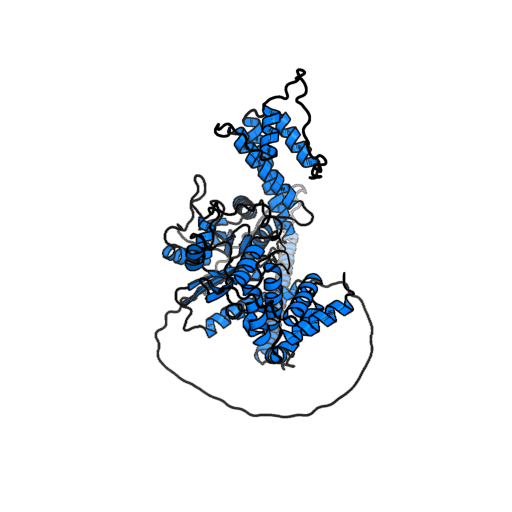81 111 ASP A CA 1
ATOM 858 C C . ASP A 1 111 ? 9.500 9.875 12.221 1.00 80.81 111 ASP A C 1
ATOM 860 O O . ASP A 1 111 ? 8.906 10.519 13.081 1.00 80.81 111 ASP A O 1
ATOM 864 N N . ASP A 1 112 ? 10.817 9.649 12.307 1.00 82.44 112 ASP A N 1
ATOM 865 C CA . ASP A 1 112 ? 11.624 10.113 13.446 1.00 82.44 112 ASP A CA 1
ATOM 866 C C . ASP A 1 112 ? 11.586 11.638 13.585 1.00 82.44 112 ASP A C 1
ATOM 868 O O . ASP A 1 112 ? 11.473 12.158 14.693 1.00 82.44 112 ASP A O 1
ATOM 872 N N . VAL A 1 113 ? 11.633 12.364 12.462 1.00 82.00 113 VAL A N 1
ATOM 873 C CA . VAL A 1 113 ? 11.517 13.830 12.460 1.00 82.00 113 VAL A CA 1
ATOM 874 C C . VAL A 1 113 ? 10.158 14.260 13.008 1.00 82.00 113 VAL A C 1
ATOM 876 O O . VAL A 1 113 ? 10.093 15.160 13.844 1.00 82.00 113 VAL A O 1
ATOM 879 N N . TYR A 1 114 ? 9.072 13.605 12.587 1.00 83.62 114 TYR A N 1
ATOM 880 C CA . TYR A 1 114 ? 7.731 13.905 13.088 1.00 83.62 114 TYR A CA 1
ATOM 881 C C . TYR A 1 114 ? 7.595 13.617 14.588 1.00 83.62 114 TYR A C 1
ATOM 883 O O . TYR A 1 114 ? 7.050 14.438 15.326 1.00 83.62 114 TYR A O 1
ATOM 891 N N . ARG A 1 115 ? 8.122 12.485 15.063 1.00 88.31 115 ARG A N 1
ATOM 892 C CA . ARG A 1 115 ? 8.093 12.108 16.485 1.00 88.31 115 ARG A CA 1
ATOM 893 C C . ARG A 1 115 ? 8.907 13.058 17.349 1.00 88.31 115 ARG A C 1
ATOM 895 O O . ARG A 1 115 ? 8.414 13.526 18.375 1.00 88.31 115 ARG A O 1
ATOM 902 N N . ALA A 1 116 ? 10.121 13.390 16.908 1.00 87.69 116 ALA A N 1
ATOM 903 C CA . ALA A 1 116 ? 10.952 14.386 17.570 1.00 87.69 116 ALA A CA 1
ATOM 904 C C . ALA A 1 116 ? 10.231 15.734 17.628 1.00 87.69 116 ALA A C 1
ATOM 906 O O . ALA A 1 116 ? 10.150 16.328 18.699 1.00 87.69 116 ALA A O 1
ATOM 907 N N . PHE A 1 117 ? 9.629 16.171 16.517 1.00 87.50 117 PHE A N 1
ATOM 908 C CA . PHE A 1 117 ? 8.851 17.405 16.454 1.00 87.50 117 PHE A CA 1
ATOM 909 C C . PHE A 1 117 ? 7.646 17.387 17.404 1.00 87.50 117 PHE A C 1
ATOM 911 O O . PHE A 1 117 ? 7.383 18.393 18.066 1.00 87.50 117 PHE A O 1
ATOM 918 N N . ALA A 1 118 ? 6.918 16.270 17.485 1.00 87.88 118 ALA A N 1
ATOM 919 C CA . ALA A 1 118 ? 5.762 16.123 18.364 1.00 87.88 118 ALA A CA 1
ATOM 920 C C . ALA A 1 118 ? 6.163 16.263 19.836 1.00 87.88 118 ALA A C 1
ATOM 922 O O . ALA A 1 118 ? 5.547 17.049 20.554 1.00 87.88 118 ALA A O 1
ATOM 923 N N . LEU A 1 119 ? 7.219 15.561 20.259 1.00 90.31 119 LEU A N 1
ATOM 924 C CA . LEU A 1 119 ? 7.737 15.642 21.624 1.00 90.31 119 LEU A CA 1
ATOM 925 C C . LEU A 1 119 ? 8.427 16.982 21.907 1.00 90.31 119 LEU A C 1
ATOM 927 O O . LEU A 1 119 ? 8.476 17.427 23.042 1.00 90.31 119 LEU A O 1
ATOM 931 N N . GLU A 1 120 ? 8.976 17.647 20.900 1.00 88.12 120 GLU A N 1
ATOM 932 C CA . GLU A 1 120 ? 9.626 18.937 21.084 1.00 88.12 120 GLU A CA 1
ATOM 933 C C . GLU A 1 120 ? 8.609 20.072 21.249 1.00 88.12 120 GLU A C 1
ATOM 935 O O . GLU A 1 120 ? 8.790 20.964 22.078 1.00 88.12 120 GLU A O 1
ATOM 940 N N . ASN A 1 121 ? 7.553 20.085 20.440 1.00 85.56 121 ASN A N 1
ATOM 941 C CA . ASN A 1 121 ? 6.701 21.264 20.319 1.00 85.56 121 ASN A CA 1
ATOM 942 C C . ASN A 1 121 ? 5.417 21.178 21.128 1.00 85.56 121 ASN A C 1
ATOM 944 O O . ASN A 1 121 ? 4.878 22.228 21.463 1.00 85.56 121 ASN A O 1
ATOM 948 N N . ARG A 1 122 ? 4.931 19.978 21.454 1.00 91.69 122 ARG A N 1
ATOM 949 C CA . ARG A 1 122 ? 3.649 19.805 22.138 1.00 91.69 122 ARG A CA 1
ATOM 950 C C . ARG A 1 122 ? 3.861 19.441 23.611 1.00 91.69 122 ARG A C 1
ATOM 952 O O . ARG A 1 122 ? 4.726 18.611 23.895 1.00 91.69 122 ARG A O 1
ATOM 959 N N . PRO A 1 123 ? 3.048 19.987 24.536 1.00 92.56 123 PRO A N 1
ATOM 960 C CA . PRO A 1 123 ? 2.994 19.496 25.906 1.00 92.56 123 PRO A CA 1
ATOM 961 C C . PRO A 1 123 ? 2.733 17.997 25.909 1.00 92.56 123 PRO A C 1
ATOM 963 O O . PRO A 1 123 ? 1.864 17.515 25.170 1.00 92.56 123 PRO A O 1
ATOM 966 N N . LEU A 1 124 ? 3.459 17.261 26.745 1.00 93.62 124 LEU A N 1
ATOM 967 C CA . LEU A 1 124 ? 3.335 15.813 26.831 1.00 93.62 124 LEU A CA 1
ATOM 968 C C . LEU A 1 124 ? 1.891 15.399 27.127 1.00 93.62 124 LEU A C 1
ATOM 970 O O . LEU A 1 124 ? 1.399 14.449 26.529 1.00 93.62 124 LEU A O 1
ATOM 974 N N . ARG A 1 125 ? 1.180 16.180 27.954 1.00 95.06 125 ARG A N 1
ATOM 975 C CA . ARG A 1 125 ? -0.251 16.005 28.278 1.00 95.06 125 ARG A CA 1
ATOM 976 C C . ARG A 1 125 ? -1.187 15.961 27.068 1.00 95.06 125 ARG A C 1
ATOM 978 O O . ARG A 1 125 ? -2.279 15.415 27.182 1.00 95.06 125 ARG A O 1
ATOM 985 N N . SER A 1 126 ? -0.786 16.533 25.933 1.00 93.75 126 SER A N 1
ATOM 986 C CA . SER A 1 126 ? -1.580 16.524 24.696 1.00 93.75 126 SER A CA 1
ATOM 987 C C . SER A 1 126 ? -1.398 15.255 23.856 1.00 93.75 126 SER A C 1
ATOM 989 O O . SER A 1 126 ? -2.134 15.046 22.890 1.00 93.75 126 SER A O 1
ATOM 991 N N . LEU A 1 127 ? -0.419 14.408 24.189 1.00 94.62 127 LEU A N 1
ATOM 992 C CA . LEU A 1 127 ? -0.118 13.190 23.441 1.00 94.62 127 LEU A CA 1
ATOM 993 C C . LEU A 1 127 ? -0.927 11.992 23.975 1.00 94.62 127 LEU A C 1
ATOM 995 O O . LEU A 1 127 ? -1.176 11.910 25.180 1.00 94.62 127 LEU A O 1
ATOM 999 N N . PRO A 1 128 ? -1.301 11.012 23.123 1.00 93.69 128 PRO A N 1
ATOM 1000 C CA . PRO A 1 128 ? -2.170 9.897 23.526 1.00 93.69 128 PRO A CA 1
ATOM 1001 C C . PRO A 1 128 ? -1.641 9.073 24.708 1.00 93.69 128 PRO A C 1
ATOM 1003 O O . PRO A 1 128 ? -2.406 8.648 25.572 1.00 93.69 128 PRO A O 1
ATOM 1006 N N . PHE A 1 129 ? -0.321 8.885 24.789 1.00 95.75 129 PHE A N 1
ATOM 1007 C CA . PHE A 1 129 ? 0.311 8.112 25.858 1.00 95.75 129 PHE A CA 1
ATOM 1008 C C . PHE A 1 129 ? 0.380 8.858 27.203 1.00 95.75 129 PHE A C 1
ATOM 1010 O O . PHE A 1 129 ? 0.720 8.254 28.216 1.00 95.75 129 PHE A O 1
ATOM 1017 N N . ALA A 1 130 ? -0.008 10.134 27.290 1.00 96.81 130 ALA A N 1
ATOM 1018 C CA . ALA A 1 130 ? -0.050 10.848 28.570 1.00 96.81 130 ALA A CA 1
ATOM 1019 C C . ALA A 1 130 ? -1.002 10.202 29.591 1.00 96.81 130 ALA A C 1
ATOM 1021 O O . ALA A 1 130 ? -0.810 10.311 30.803 1.00 96.81 130 ALA A O 1
ATOM 1022 N N . GLN A 1 131 ? -2.026 9.489 29.110 1.00 96.19 131 GLN A N 1
ATOM 1023 C CA . GLN A 1 131 ? -3.024 8.842 29.961 1.00 96.19 131 GLN A CA 1
ATOM 1024 C C . GLN A 1 131 ? -2.470 7.682 30.802 1.00 96.19 131 GLN A C 1
ATOM 1026 O O . GLN A 1 131 ? -3.108 7.298 31.792 1.00 96.19 131 GLN A O 1
ATOM 1031 N N . ILE A 1 132 ? -1.326 7.106 30.403 1.00 97.06 132 ILE A N 1
ATOM 1032 C CA . ILE A 1 132 ? -0.674 6.009 31.131 1.00 97.06 132 ILE A CA 1
ATOM 1033 C C . ILE A 1 132 ? 0.333 6.497 32.173 1.00 97.06 132 ILE A C 1
ATOM 1035 O O . ILE A 1 132 ? 0.624 5.765 33.118 1.00 97.06 132 ILE A O 1
ATOM 1039 N N . LEU A 1 133 ? 0.791 7.745 32.057 1.00 97.81 133 LEU A N 1
ATOM 1040 C CA . LEU A 1 133 ? 1.850 8.310 32.887 1.00 97.81 133 LEU A CA 1
ATOM 1041 C C . LEU A 1 133 ? 1.323 8.909 34.200 1.00 97.81 133 LEU A C 1
ATOM 1043 O O . LEU A 1 133 ? 0.202 9.435 34.263 1.00 97.81 133 LEU A O 1
ATOM 1047 N N . THR A 1 134 ? 2.122 8.831 35.266 1.00 97.81 134 THR A N 1
ATOM 1048 C CA . THR A 1 134 ? 1.859 9.522 36.533 1.00 97.81 134 THR A CA 1
ATOM 1049 C C . THR A 1 134 ? 1.954 11.041 36.339 1.00 97.81 134 THR A C 1
ATOM 1051 O O . THR A 1 134 ? 2.715 11.507 35.489 1.00 97.81 134 THR A O 1
ATOM 1054 N N . PRO A 1 135 ? 1.204 11.852 37.109 1.00 97.25 135 PRO A N 1
ATOM 1055 C CA . PRO A 1 135 ? 1.315 13.309 37.028 1.00 97.25 135 PRO A CA 1
ATOM 1056 C C . PRO A 1 135 ? 2.742 13.824 37.265 1.00 97.25 135 PRO A C 1
ATOM 1058 O O . PRO A 1 135 ? 3.179 14.716 36.548 1.00 97.25 135 PRO A O 1
ATOM 1061 N N . ALA A 1 136 ? 3.474 13.214 38.205 1.00 96.06 136 ALA A N 1
ATOM 1062 C CA . ALA A 1 136 ? 4.863 13.563 38.501 1.00 96.06 136 ALA A CA 1
ATOM 1063 C C . ALA A 1 136 ? 5.802 13.252 37.324 1.00 96.06 136 ALA A C 1
ATOM 1065 O O . ALA A 1 136 ? 6.641 14.076 36.973 1.00 96.06 136 ALA A O 1
ATOM 1066 N N . ALA A 1 137 ? 5.637 12.096 36.668 1.00 96.12 137 ALA A N 1
ATOM 1067 C CA . ALA A 1 137 ? 6.403 11.769 35.468 1.00 96.12 137 ALA A CA 1
ATOM 1068 C C . ALA A 1 137 ? 6.107 12.736 34.312 1.00 96.12 137 ALA A C 1
ATOM 1070 O O . ALA A 1 137 ? 7.036 13.178 33.641 1.00 96.12 137 ALA A O 1
ATOM 1071 N N . LEU A 1 138 ? 4.831 13.086 34.095 1.00 96.06 138 LEU A N 1
ATOM 1072 C CA . LEU A 1 138 ? 4.435 14.064 33.076 1.00 96.06 138 LEU A CA 1
ATOM 1073 C C . LEU A 1 138 ? 5.121 15.411 33.304 1.00 96.06 138 LEU A C 1
ATOM 1075 O O . LEU A 1 138 ? 5.736 15.936 32.384 1.00 96.06 138 LEU A O 1
ATOM 1079 N N . GLU A 1 139 ? 5.046 15.933 34.528 1.00 93.88 139 GLU A N 1
ATOM 1080 C CA . GLU A 1 139 ? 5.670 17.202 34.905 1.00 93.88 139 GLU A CA 1
ATOM 1081 C C . GLU A 1 139 ? 7.185 17.166 34.692 1.00 93.88 139 GLU A C 1
ATOM 1083 O O . GLU A 1 139 ? 7.720 18.034 34.014 1.00 93.88 139 GLU A O 1
ATOM 1088 N N . ARG A 1 140 ? 7.876 16.114 35.151 1.00 93.19 140 ARG A N 1
ATOM 1089 C CA . ARG A 1 140 ? 9.332 15.985 34.973 1.00 93.19 140 ARG A CA 1
ATOM 1090 C C . ARG A 1 140 ? 9.767 15.890 33.514 1.00 93.19 140 ARG A C 1
ATOM 1092 O O . ARG A 1 140 ? 10.786 16.468 33.142 1.00 93.19 140 ARG A O 1
ATOM 1099 N N . ILE A 1 141 ? 9.018 15.172 32.678 1.00 93.38 141 ILE A N 1
ATOM 1100 C CA . ILE A 1 141 ? 9.322 15.100 31.245 1.00 93.38 141 ILE A CA 1
ATOM 1101 C C . ILE A 1 141 ? 9.026 16.449 30.569 1.00 93.38 141 ILE A C 1
ATOM 1103 O O . ILE A 1 141 ? 9.804 16.867 29.717 1.00 93.38 141 ILE A O 1
ATOM 1107 N N . GLU A 1 142 ? 7.961 17.157 30.955 1.00 92.75 142 GLU A N 1
ATOM 1108 C CA . GLU A 1 142 ? 7.643 18.500 30.440 1.00 92.75 142 GLU A CA 1
ATOM 1109 C C . GLU A 1 142 ? 8.690 19.547 30.867 1.00 92.75 142 GLU A C 1
ATOM 1111 O O . GLU A 1 142 ? 9.126 20.359 30.048 1.00 92.75 142 GLU A O 1
ATOM 1116 N N . GLU A 1 143 ? 9.177 19.493 32.109 1.00 90.44 143 GLU A N 1
ATOM 1117 C CA . GLU A 1 143 ? 10.298 20.319 32.570 1.00 90.44 143 GLU A CA 1
ATOM 1118 C C . GLU A 1 143 ? 11.576 20.023 31.773 1.00 90.44 143 GLU A C 1
ATOM 1120 O O . GLU A 1 143 ? 12.302 20.942 31.385 1.00 90.44 143 GLU A O 1
ATOM 1125 N N . TRP A 1 144 ? 11.843 18.750 31.465 1.00 89.81 144 TRP A N 1
ATOM 1126 C CA . TRP A 1 144 ? 12.950 18.371 30.592 1.00 89.81 144 TRP A CA 1
ATOM 1127 C C . TRP A 1 144 ? 12.763 18.880 29.154 1.00 89.81 144 TRP A C 1
ATOM 1129 O O . TRP A 1 144 ? 13.712 19.416 28.577 1.00 89.81 144 TRP A O 1
ATOM 1139 N N . GLN A 1 145 ? 11.553 18.786 28.585 1.00 88.88 145 GLN A N 1
ATOM 1140 C CA . GLN A 1 145 ? 11.231 19.352 27.266 1.00 88.88 145 GLN A CA 1
ATOM 1141 C C . GLN A 1 145 ? 11.523 20.862 27.227 1.00 88.88 145 GLN A C 1
ATOM 1143 O O . GLN A 1 145 ? 12.018 21.368 26.219 1.00 88.88 145 GLN A O 1
ATOM 1148 N N . ALA A 1 146 ? 11.253 21.568 28.329 1.00 86.88 146 ALA A N 1
ATOM 1149 C CA . ALA A 1 146 ? 11.510 22.997 28.481 1.00 86.88 146 ALA A CA 1
ATOM 1150 C C . ALA A 1 146 ? 13.001 23.343 28.675 1.00 86.88 146 ALA A C 1
ATOM 1152 O O . ALA A 1 146 ? 13.459 24.387 28.195 1.00 86.88 146 ALA A O 1
ATOM 1153 N N . ALA A 1 147 ? 13.753 22.493 29.384 1.00 83.38 147 ALA A N 1
ATOM 1154 C CA . ALA A 1 147 ? 15.149 22.732 29.758 1.00 83.38 147 ALA A CA 1
ATOM 1155 C C . ALA A 1 147 ? 16.173 22.254 28.711 1.00 83.38 147 ALA A C 1
ATOM 1157 O O . ALA A 1 147 ? 17.256 22.830 28.594 1.00 83.38 147 ALA A O 1
ATOM 1158 N N . SER A 1 148 ? 15.859 21.202 27.951 1.00 75.44 148 SER A N 1
ATOM 1159 C CA . SER A 1 148 ? 16.788 20.559 27.017 1.00 75.44 148 SER A CA 1
ATOM 1160 C C . SER A 1 148 ? 16.997 21.409 25.753 1.00 75.44 148 SER A C 1
ATOM 1162 O O . SER A 1 148 ? 16.160 21.433 24.846 1.00 75.44 148 SER A O 1
ATOM 1164 N N . ARG A 1 149 ? 18.139 22.111 25.696 1.00 70.31 149 ARG A N 1
ATOM 1165 C CA . ARG A 1 149 ? 18.645 22.794 24.489 1.00 70.31 149 ARG A CA 1
ATOM 1166 C C . ARG A 1 149 ? 19.504 21.904 23.608 1.00 70.31 149 ARG A C 1
ATOM 1168 O O . ARG A 1 149 ? 19.390 21.958 22.386 1.00 70.3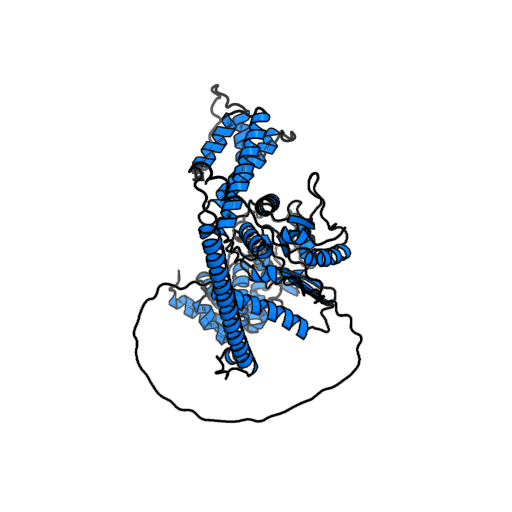1 149 ARG A O 1
ATOM 1175 N N . ASP A 1 150 ? 20.359 21.103 24.230 1.00 65.69 150 ASP A N 1
ATOM 1176 C CA . ASP A 1 150 ? 21.295 20.261 23.507 1.00 65.69 150 ASP A CA 1
ATOM 1177 C C . ASP A 1 150 ? 20.614 18.962 23.096 1.00 65.69 150 ASP A C 1
ATOM 1179 O O . ASP A 1 150 ? 20.433 18.044 23.893 1.00 65.69 150 ASP A O 1
ATOM 1183 N N . SER A 1 151 ? 20.287 18.879 21.804 1.00 56.75 151 SER A N 1
ATOM 1184 C CA . SER A 1 151 ? 19.878 17.636 21.130 1.00 56.75 151 SER A CA 1
ATOM 1185 C C . SER A 1 151 ? 20.906 16.498 21.254 1.00 56.75 151 SER A C 1
ATOM 1187 O O . SER A 1 151 ? 20.609 15.368 20.880 1.00 56.75 151 SER A O 1
ATOM 1189 N N . THR A 1 152 ? 22.112 16.788 21.754 1.00 58.97 152 THR A N 1
ATOM 1190 C CA . THR A 1 152 ? 23.253 15.871 21.802 1.00 58.97 152 THR A CA 1
ATOM 1191 C C . THR A 1 152 ? 23.443 15.154 23.137 1.00 58.97 152 THR A C 1
ATOM 1193 O O . THR A 1 152 ? 24.110 14.124 23.153 1.00 58.97 152 THR A O 1
ATOM 1196 N N . SER A 1 153 ? 22.895 15.652 24.251 1.00 58.69 153 SER A N 1
ATOM 1197 C CA . SER A 1 153 ? 23.208 15.113 25.588 1.00 58.69 153 SER A CA 1
ATOM 1198 C C . SER A 1 153 ? 22.206 14.082 26.109 1.00 58.69 153 SER A C 1
ATOM 1200 O O . SER A 1 153 ? 22.357 13.600 27.230 1.00 58.69 153 SER A O 1
ATOM 1202 N N . TRP A 1 154 ? 21.190 13.731 25.321 1.00 63.62 154 TRP A N 1
ATOM 1203 C CA . TRP A 1 154 ? 20.015 13.021 25.817 1.00 63.62 154 TRP A CA 1
ATOM 1204 C C . TRP A 1 154 ? 19.420 12.076 24.762 1.00 63.62 154 TRP A C 1
ATOM 1206 O O . TRP A 1 154 ? 19.621 12.330 23.571 1.00 63.62 154 TRP A O 1
ATOM 1216 N N . PRO A 1 155 ? 18.708 10.992 25.153 1.00 64.44 155 PRO A N 1
ATOM 1217 C CA . PRO A 1 155 ? 18.087 10.070 24.213 1.00 64.44 155 PRO A CA 1
ATOM 1218 C C . PRO A 1 155 ? 17.314 10.831 23.147 1.00 64.44 155 PRO A C 1
ATOM 1220 O O . PRO A 1 155 ? 16.614 11.812 23.419 1.00 64.44 155 PRO A O 1
ATOM 1223 N N . ASN A 1 156 ? 17.476 10.368 21.912 1.00 83.88 156 ASN A N 1
ATOM 1224 C CA . ASN A 1 156 ? 16.852 10.959 20.748 1.00 83.88 156 ASN A CA 1
ATOM 1225 C C . ASN A 1 156 ? 15.349 11.123 21.018 1.00 83.88 156 ASN A C 1
ATOM 1227 O O . ASN A 1 156 ? 14.654 10.141 21.279 1.00 83.88 156 ASN A O 1
ATOM 1231 N N . ARG A 1 157 ? 14.835 12.360 20.968 1.00 89.00 157 ARG A N 1
ATOM 1232 C CA . ARG A 1 157 ? 13.416 12.677 21.236 1.00 89.00 157 ARG A CA 1
ATOM 1233 C C . ARG A 1 157 ? 12.460 11.781 20.449 1.00 89.00 157 ARG A C 1
ATOM 1235 O O . ARG A 1 157 ? 11.418 11.394 20.968 1.00 89.00 157 ARG A O 1
ATOM 1242 N N . ALA A 1 158 ? 12.837 11.431 19.219 1.00 90.19 158 ALA A N 1
ATOM 1243 C CA . ALA A 1 158 ? 12.084 10.504 18.385 1.00 90.19 158 ALA A CA 1
ATOM 1244 C C . ALA A 1 158 ? 11.988 9.105 19.005 1.00 90.19 158 ALA A C 1
ATOM 1246 O O . ALA A 1 158 ? 10.925 8.488 19.002 1.00 90.19 158 ALA A O 1
ATOM 1247 N N . GLU A 1 159 ? 13.098 8.608 19.548 1.00 93.31 159 GLU A N 1
ATOM 1248 C CA . GLU A 1 159 ? 13.177 7.292 20.167 1.00 93.31 159 GLU A CA 1
ATOM 1249 C C . GLU A 1 159 ? 12.441 7.264 21.511 1.00 93.31 159 GLU A C 1
ATOM 1251 O O . GLU A 1 159 ? 11.709 6.312 21.770 1.00 93.31 159 GLU A O 1
ATOM 1256 N N . LEU A 1 160 ? 12.536 8.329 22.315 1.00 94.62 160 LEU A N 1
ATOM 1257 C CA . LEU A 1 160 ? 11.760 8.467 23.552 1.00 94.62 160 LEU A CA 1
ATOM 1258 C C . LEU A 1 160 ? 10.247 8.474 23.278 1.00 94.62 160 LEU A C 1
ATOM 1260 O O . LEU A 1 160 ? 9.506 7.707 23.894 1.00 94.62 160 LEU A O 1
ATOM 1264 N N . GLU A 1 161 ? 9.781 9.286 22.323 1.00 95.00 161 GLU A N 1
ATOM 1265 C CA . GLU A 1 161 ? 8.372 9.291 21.902 1.00 95.00 161 GLU A CA 1
ATOM 1266 C C . GLU A 1 161 ? 7.928 7.899 21.449 1.00 95.00 161 GLU A C 1
ATOM 1268 O O . GLU A 1 161 ? 6.877 7.413 21.875 1.00 95.00 161 GLU A O 1
ATOM 1273 N N . ARG A 1 162 ? 8.754 7.232 20.631 1.00 95.69 162 ARG A N 1
ATOM 1274 C CA . ARG A 1 162 ? 8.471 5.892 20.117 1.00 95.69 162 ARG A CA 1
ATOM 1275 C C . ARG A 1 162 ? 8.315 4.883 21.244 1.00 95.69 162 ARG A C 1
ATOM 1277 O O . ARG A 1 162 ? 7.369 4.100 21.212 1.00 95.69 162 ARG A O 1
ATOM 1284 N N . VAL A 1 163 ? 9.210 4.896 22.228 1.00 96.75 163 VAL A N 1
ATOM 1285 C CA . VAL A 1 163 ? 9.168 3.960 23.354 1.00 96.75 163 VAL A CA 1
ATOM 1286 C C . VAL A 1 163 ? 7.938 4.211 24.232 1.00 96.75 163 VAL A C 1
ATOM 1288 O O . VAL A 1 163 ? 7.211 3.264 24.531 1.00 96.75 163 VAL A O 1
ATOM 1291 N N . LEU A 1 164 ? 7.614 5.468 24.554 1.00 96.75 164 LEU A N 1
ATOM 1292 C CA . LEU A 1 164 ? 6.398 5.802 25.312 1.00 96.75 164 LEU A CA 1
ATOM 1293 C C . LEU A 1 164 ? 5.118 5.401 24.562 1.00 96.75 164 LEU A C 1
ATOM 1295 O O . LEU A 1 164 ? 4.185 4.853 25.157 1.00 96.75 164 LEU A O 1
ATOM 1299 N N . ARG A 1 165 ? 5.083 5.607 23.241 1.00 96.06 165 ARG A N 1
ATOM 1300 C CA . ARG A 1 165 ? 3.983 5.150 22.384 1.00 96.06 165 ARG A CA 1
ATOM 1301 C C . ARG A 1 165 ? 3.879 3.625 22.362 1.00 96.06 165 ARG A C 1
ATOM 1303 O O . ARG A 1 165 ? 2.767 3.112 22.442 1.00 96.06 165 ARG A O 1
ATOM 1310 N N . ASN A 1 166 ? 4.998 2.903 22.290 1.00 96.19 166 ASN A N 1
ATOM 1311 C CA . ASN A 1 166 ? 5.019 1.439 22.324 1.00 96.19 166 ASN A CA 1
ATOM 1312 C C . ASN A 1 166 ? 4.443 0.896 23.642 1.00 96.19 166 ASN A C 1
ATOM 1314 O O . ASN A 1 166 ? 3.607 -0.006 23.610 1.00 96.19 166 ASN A O 1
ATOM 1318 N N . VAL A 1 167 ? 4.828 1.471 24.788 1.00 96.81 167 VAL A N 1
ATOM 1319 C CA . VAL A 1 167 ? 4.270 1.099 26.103 1.00 96.81 167 VAL A CA 1
ATOM 1320 C C . VAL A 1 167 ? 2.751 1.334 26.139 1.00 96.81 167 VAL A C 1
ATOM 1322 O O . VAL A 1 167 ? 1.997 0.475 26.592 1.00 96.81 167 VAL A O 1
ATOM 1325 N N . TRP A 1 168 ? 2.273 2.459 25.600 1.00 96.31 168 TRP A N 1
ATOM 1326 C CA . TRP A 1 168 ? 0.840 2.776 25.524 1.00 96.31 168 TRP A CA 1
ATOM 1327 C C . TRP A 1 168 ? 0.039 1.844 24.603 1.00 96.31 168 TRP A C 1
ATOM 1329 O O . TRP A 1 168 ? -1.050 1.392 24.969 1.00 96.31 168 TRP A O 1
ATOM 1339 N N . MET A 1 169 ? 0.581 1.510 23.429 1.00 94.19 169 MET A N 1
ATOM 1340 C CA . MET A 1 169 ? -0.033 0.542 22.512 1.00 94.19 169 MET A CA 1
ATOM 1341 C C . MET A 1 169 ? -0.162 -0.845 23.154 1.00 94.19 169 MET A C 1
ATOM 1343 O O . MET A 1 169 ? -1.095 -1.590 22.845 1.00 94.19 169 MET A O 1
ATOM 1347 N N . PHE A 1 170 ? 0.736 -1.183 24.083 1.00 93.62 170 PHE A N 1
ATOM 1348 C CA . PHE A 1 170 ? 0.679 -2.446 24.807 1.00 93.62 170 PHE A CA 1
ATOM 1349 C C . PHE A 1 170 ? -0.544 -2.536 25.733 1.00 93.62 170 PHE A C 1
ATOM 1351 O O . PHE A 1 170 ? -1.241 -3.544 25.727 1.00 93.62 170 PHE A O 1
ATOM 1358 N N . ASP A 1 171 ? -0.898 -1.466 26.452 1.00 92.38 171 ASP A N 1
ATOM 1359 C CA . ASP A 1 171 ? -2.142 -1.448 27.244 1.00 92.38 171 ASP A CA 1
ATOM 1360 C C . ASP A 1 171 ? -3.394 -1.597 26.364 1.00 92.38 171 ASP A C 1
ATOM 1362 O O . ASP A 1 171 ? -4.338 -2.287 26.742 1.00 92.38 171 ASP A O 1
ATOM 1366 N N . SER A 1 172 ? -3.370 -1.007 25.165 1.00 86.56 172 SER A N 1
ATOM 1367 C CA . SER A 1 172 ? -4.491 -1.073 24.216 1.00 86.56 172 SER A CA 1
ATOM 1368 C C . SER A 1 172 ? -4.668 -2.458 23.578 1.00 86.56 172 SER A C 1
ATOM 1370 O O . SER A 1 172 ? -5.764 -2.788 23.134 1.00 86.56 172 SER A O 1
ATOM 1372 N N . SER A 1 173 ? -3.603 -3.262 23.518 1.00 87.75 173 SER A N 1
ATOM 1373 C CA . SER A 1 173 ? -3.616 -4.612 22.933 1.00 87.75 173 SER A CA 1
ATOM 1374 C C . SER A 1 173 ? -3.762 -5.729 23.968 1.00 87.75 173 SER A C 1
ATOM 1376 O O . SER A 1 173 ? -4.085 -6.857 23.598 1.00 87.75 173 SER A O 1
ATOM 1378 N N . MET A 1 174 ? -3.572 -5.433 25.258 1.00 84.94 174 MET A N 1
ATOM 1379 C CA . MET A 1 174 ? -3.735 -6.418 26.323 1.00 84.94 174 MET A CA 1
ATOM 1380 C C . MET A 1 174 ? -5.200 -6.869 26.425 1.00 84.94 174 MET A C 1
ATOM 1382 O O . MET A 1 174 ? -6.098 -6.030 26.571 1.00 84.94 174 MET A O 1
ATOM 1386 N N . PRO A 1 175 ? -5.471 -8.187 26.404 1.00 81.00 175 PRO A N 1
ATOM 1387 C CA . PRO A 1 175 ? -6.825 -8.684 26.546 1.00 81.00 175 PRO A CA 1
ATOM 1388 C C . PRO A 1 175 ? -7.375 -8.253 27.908 1.00 81.00 175 PRO A C 1
ATOM 1390 O O . PRO A 1 175 ? -6.764 -8.441 28.963 1.00 81.00 175 PRO A O 1
ATOM 1393 N N . THR A 1 176 ? -8.541 -7.609 27.897 1.00 80.06 176 THR A N 1
ATOM 1394 C CA . THR A 1 176 ? -9.230 -7.273 29.145 1.00 80.06 176 THR A CA 1
ATOM 1395 C C . T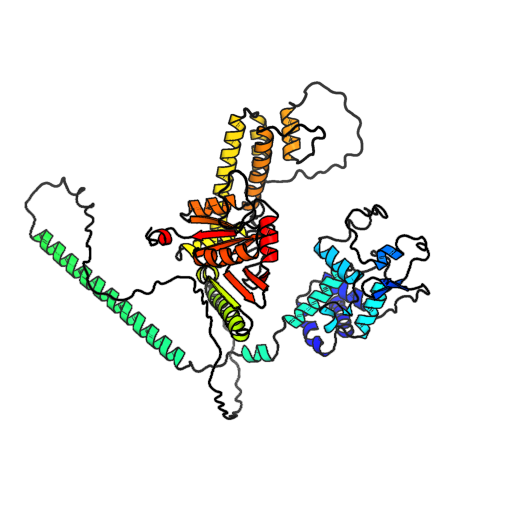HR A 1 176 ? -9.742 -8.557 29.792 1.00 80.06 176 THR A C 1
ATOM 1397 O O . THR A 1 176 ? -10.037 -9.521 29.092 1.00 80.06 176 THR A O 1
ATOM 1400 N N . TYR A 1 177 ? -9.916 -8.581 31.116 1.00 67.25 177 TYR A N 1
ATOM 1401 C CA . TYR A 1 177 ? -10.540 -9.734 31.782 1.00 67.25 177 TYR A CA 1
ATOM 1402 C C . TYR A 1 177 ? -11.921 -10.055 31.177 1.00 67.25 177 TYR A C 1
ATOM 1404 O O . TYR A 1 177 ? -12.282 -11.211 31.021 1.00 67.25 177 TYR A O 1
ATOM 1412 N N . ALA A 1 178 ? -12.657 -9.034 30.720 1.00 71.44 178 ALA A N 1
ATOM 1413 C CA . ALA A 1 178 ? -13.896 -9.206 29.962 1.00 71.44 178 ALA A CA 1
ATOM 1414 C C . ALA A 1 178 ? -13.692 -9.839 28.569 1.00 71.44 178 ALA A C 1
ATOM 1416 O O . ALA A 1 178 ? -14.578 -10.542 28.094 1.00 71.44 178 ALA A O 1
ATOM 1417 N N . GLY A 1 179 ? -12.553 -9.588 27.917 1.00 72.50 179 GLY A N 1
ATOM 1418 C CA . GLY A 1 179 ? -12.132 -10.270 26.692 1.00 72.50 179 GLY A CA 1
ATOM 1419 C C . GLY A 1 179 ? -11.783 -11.734 26.952 1.00 72.50 179 GLY A C 1
ATOM 1420 O O . GLY A 1 179 ? -12.339 -12.604 26.296 1.00 72.50 179 GLY A O 1
ATOM 1421 N N . LEU A 1 180 ? -10.980 -12.015 27.983 1.00 73.19 180 LEU A N 1
ATOM 1422 C CA . LEU A 1 180 ? -10.618 -13.386 28.368 1.00 73.19 180 LEU A CA 1
ATOM 1423 C C . LEU A 1 180 ? -11.838 -14.213 28.796 1.00 73.19 180 LEU A C 1
ATOM 1425 O O . LEU A 1 180 ? -11.959 -15.365 28.404 1.00 73.19 180 LEU A O 1
ATOM 1429 N N . LEU A 1 181 ? -12.795 -13.620 29.518 1.00 66.50 181 LEU A N 1
ATOM 1430 C CA . LEU A 1 181 ? -14.052 -14.292 29.875 1.00 66.50 181 LEU A CA 1
ATOM 1431 C C . LEU A 1 181 ? -14.977 -14.548 28.674 1.00 66.50 181 LEU A C 1
ATOM 1433 O O . LEU A 1 181 ? -15.859 -15.398 28.759 1.00 66.50 181 LEU A O 1
ATOM 1437 N N . ARG A 1 182 ? -14.822 -13.810 27.567 1.00 66.44 182 ARG A N 1
ATOM 1438 C CA . ARG A 1 182 ? -15.528 -14.100 26.305 1.00 66.44 182 ARG A CA 1
ATOM 1439 C C . ARG A 1 182 ? -14.813 -15.156 25.471 1.00 66.44 182 ARG A C 1
ATOM 1441 O O . ARG A 1 182 ? -15.467 -15.815 24.670 1.00 66.44 182 ARG A O 1
ATOM 1448 N N . GLU A 1 183 ? -13.501 -15.274 25.641 1.00 55.06 183 GLU A N 1
ATOM 1449 C CA . GLU A 1 183 ? -12.655 -16.249 24.954 1.00 55.06 183 GLU A CA 1
ATOM 1450 C C . GLU A 1 183 ? -12.503 -17.567 25.715 1.00 55.06 183 GLU A C 1
ATOM 1452 O O . GLU A 1 183 ? -11.937 -18.506 25.155 1.00 55.06 183 GLU A O 1
ATOM 1457 N N . GLU A 1 184 ? -13.048 -17.697 26.934 1.00 44.94 184 GLU A N 1
ATOM 1458 C CA . GLU A 1 184 ? -13.221 -19.026 27.511 1.00 44.94 184 GLU A CA 1
ATOM 1459 C C . GLU A 1 184 ? -14.002 -19.877 26.503 1.00 44.94 184 GLU A C 1
ATOM 1461 O O . GLU A 1 184 ? -15.080 -19.458 26.058 1.00 44.94 184 GLU A O 1
ATOM 1466 N N . PRO A 1 185 ? -13.482 -21.057 26.117 1.00 48.69 185 PRO A N 1
ATOM 1467 C CA . PRO A 1 185 ? -14.199 -21.988 25.276 1.00 48.69 185 PRO A CA 1
ATOM 1468 C C . PRO A 1 185 ? -15.379 -22.475 26.099 1.00 48.69 185 PRO A C 1
ATOM 1470 O O . PRO A 1 185 ? -15.317 -23.479 26.804 1.00 48.69 185 PRO A O 1
ATOM 1473 N N . SER A 1 186 ? -16.470 -21.715 26.042 1.00 45.28 186 SER A N 1
ATOM 1474 C CA . SER A 1 186 ? -17.734 -22.126 26.599 1.00 45.28 186 SER A CA 1
ATOM 1475 C C . SER A 1 186 ? -17.986 -23.513 26.035 1.00 45.28 186 SER A C 1
ATOM 1477 O O . SER A 1 186 ? -18.004 -23.699 24.815 1.00 45.28 186 SER A O 1
ATOM 1479 N N . TYR A 1 187 ? -18.113 -24.481 26.936 1.00 45.09 187 TYR A N 1
ATOM 1480 C CA . TYR A 1 187 ? -18.608 -25.822 26.680 1.00 45.09 187 TYR A CA 1
ATOM 1481 C C . TYR A 1 187 ? -20.061 -25.668 26.194 1.00 45.09 187 TYR A C 1
ATOM 1483 O O . TYR A 1 187 ? -21.033 -25.925 26.903 1.00 45.09 187 TYR A O 1
ATOM 1491 N N . GLN A 1 188 ? -20.236 -25.089 25.008 1.00 44.62 188 GLN A N 1
ATOM 1492 C CA . GLN A 1 188 ? -21.522 -24.788 24.425 1.00 44.62 188 GLN A CA 1
ATOM 1493 C C . GLN A 1 188 ? -22.054 -26.114 23.931 1.00 44.62 188 GLN A C 1
ATOM 1495 O O . GLN A 1 188 ? -21.625 -26.643 22.905 1.00 44.62 188 GLN A O 1
ATOM 1500 N N . ARG A 1 189 ? -23.027 -26.650 24.676 1.00 47.38 189 ARG A N 1
ATOM 1501 C CA . ARG A 1 189 ? -23.987 -27.591 24.103 1.00 47.38 189 ARG A CA 1
ATOM 1502 C C . ARG A 1 189 ? -24.391 -27.034 22.733 1.00 47.38 189 ARG A C 1
ATOM 1504 O O . ARG A 1 189 ? -24.845 -25.887 22.689 1.00 47.38 189 ARG A O 1
ATOM 1511 N N . PRO A 1 190 ? -24.215 -27.795 21.638 1.00 43.59 190 PRO A N 1
ATOM 1512 C CA . PRO A 1 190 ? -24.487 -27.293 20.303 1.00 43.59 190 PRO A CA 1
ATOM 1513 C C . PRO A 1 190 ? -25.920 -26.777 20.266 1.00 43.59 190 PRO A C 1
ATOM 1515 O O . PRO A 1 190 ? -26.858 -27.494 20.634 1.00 43.59 190 PRO A O 1
ATOM 1518 N N . SER A 1 191 ? -26.066 -25.513 19.875 1.00 59.25 191 SER A N 1
ATOM 1519 C CA . SER A 1 191 ? -27.366 -24.872 19.734 1.00 59.25 191 SER A CA 1
ATOM 1520 C C . SER A 1 191 ? -28.255 -25.699 18.799 1.00 59.25 191 SER A C 1
ATOM 1522 O O . SER A 1 191 ? -27.775 -26.435 17.930 1.00 59.25 191 SER A O 1
ATOM 1524 N N . SER A 1 192 ? -29.574 -25.581 18.950 1.00 58.03 192 SER A N 1
ATOM 1525 C CA . SER A 1 192 ? -30.544 -26.225 18.051 1.00 58.03 192 SER A CA 1
ATOM 1526 C C . SER A 1 192 ? -30.283 -25.894 16.573 1.00 58.03 192 SER A C 1
ATOM 1528 O O . SER A 1 192 ? -30.515 -26.735 15.707 1.00 58.03 192 SER A O 1
ATOM 1530 N N . ALA A 1 193 ? -29.715 -24.718 16.288 1.00 55.06 193 ALA A N 1
ATOM 1531 C CA . ALA A 1 193 ? -29.262 -24.317 14.959 1.00 55.06 193 ALA A CA 1
ATOM 1532 C C . ALA A 1 193 ? -28.065 -25.147 14.460 1.00 55.06 193 ALA A C 1
ATOM 1534 O O . ALA A 1 193 ? -28.065 -25.590 13.317 1.00 55.06 193 ALA A O 1
ATOM 1535 N N . SER A 1 194 ? -27.082 -25.432 15.320 1.00 53.44 194 SER A N 1
ATOM 1536 C CA . SER A 1 194 ? -25.931 -26.277 14.975 1.00 53.44 194 SER A CA 1
ATOM 1537 C C . SER A 1 194 ? -26.335 -27.742 14.747 1.00 53.44 194 SER A C 1
ATOM 1539 O O . SER A 1 194 ? -25.831 -28.391 13.830 1.00 53.44 194 SER A O 1
ATOM 1541 N N . ARG A 1 195 ? -27.325 -28.256 15.497 1.00 63.72 195 ARG A N 1
ATOM 1542 C CA . ARG A 1 195 ? -27.930 -29.573 15.210 1.00 63.72 195 ARG A CA 1
ATOM 1543 C C . ARG A 1 195 ? -28.634 -29.599 13.853 1.00 63.72 195 ARG A C 1
ATOM 1545 O O . ARG A 1 195 ? -28.374 -30.512 13.076 1.00 63.72 195 ARG A O 1
ATOM 1552 N N . ARG A 1 196 ? -29.440 -28.577 13.539 1.00 66.06 196 ARG A N 1
ATOM 1553 C CA . ARG A 1 196 ? -30.101 -28.455 12.227 1.00 66.06 196 ARG A CA 1
ATOM 1554 C C . ARG A 1 196 ? -29.100 -28.347 11.078 1.00 66.06 196 ARG A C 1
ATOM 1556 O O . ARG A 1 196 ? -29.300 -28.972 10.045 1.00 66.06 196 ARG A O 1
ATOM 1563 N N . LEU A 1 197 ? -27.999 -27.617 11.254 1.00 60.81 197 LEU A N 1
ATOM 1564 C CA . LEU A 1 197 ? -26.960 -27.493 10.228 1.00 60.81 197 LEU A CA 1
ATOM 1565 C C . LEU A 1 197 ? -26.238 -28.829 9.974 1.00 60.81 197 LEU A C 1
ATOM 1567 O O . LEU A 1 197 ? -25.958 -29.187 8.828 1.00 60.81 197 LEU A O 1
ATOM 1571 N N . ASN A 1 198 ? -25.988 -29.602 11.034 1.00 66.56 198 ASN A N 1
ATOM 1572 C CA . ASN A 1 198 ? -25.403 -30.938 10.925 1.00 66.56 198 ASN A CA 1
ATOM 1573 C C . ASN A 1 198 ? -26.367 -31.955 10.291 1.00 66.56 198 ASN A C 1
ATOM 1575 O O . ASN A 1 198 ? -25.925 -32.807 9.517 1.00 66.56 198 ASN A O 1
ATOM 1579 N N . GLU A 1 199 ? -27.671 -31.850 10.562 1.00 76.75 199 GLU A N 1
ATOM 1580 C CA . GLU A 1 199 ? -28.703 -32.632 9.869 1.00 76.75 199 GLU A CA 1
ATOM 1581 C C . GLU A 1 199 ? -28.777 -32.277 8.383 1.00 76.75 199 GLU A C 1
ATOM 1583 O O . GLU A 1 199 ? -28.690 -33.173 7.547 1.00 76.75 199 GLU A O 1
ATOM 1588 N N . LEU A 1 200 ? -28.824 -30.989 8.033 1.00 69.94 200 LEU A N 1
ATOM 1589 C CA . LEU A 1 200 ? -28.819 -30.540 6.636 1.00 69.94 200 LEU A CA 1
ATOM 1590 C C . LEU A 1 200 ? -27.557 -30.996 5.894 1.00 69.94 200 LEU A C 1
ATOM 1592 O O . LEU A 1 200 ? -27.636 -31.453 4.757 1.00 69.94 200 LEU A O 1
ATOM 1596 N N . SER A 1 201 ? -26.400 -30.975 6.557 1.00 68.56 201 SER A N 1
ATOM 1597 C CA . SER A 1 201 ? -25.142 -31.478 5.988 1.00 68.56 201 SER A CA 1
ATOM 1598 C C . SER A 1 201 ? -25.148 -32.999 5.787 1.00 68.56 201 SER A C 1
ATOM 1600 O O . SER A 1 201 ? -24.530 -33.510 4.852 1.00 68.56 201 SER A O 1
ATOM 1602 N N . ARG A 1 202 ? -25.837 -33.758 6.651 1.00 80.00 202 ARG A N 1
ATOM 1603 C CA . ARG A 1 202 ? -26.058 -35.201 6.453 1.00 80.00 202 ARG A CA 1
ATOM 1604 C C . ARG A 1 202 ? -26.998 -35.468 5.280 1.00 80.00 202 ARG A C 1
ATOM 1606 O O . ARG A 1 202 ? -26.667 -36.303 4.443 1.00 80.00 202 ARG A O 1
ATOM 1613 N N . VAL A 1 203 ? -28.106 -34.736 5.191 1.00 81.62 203 VAL A N 1
ATOM 1614 C CA . VAL A 1 203 ? -29.066 -34.852 4.083 1.00 81.62 203 VAL A CA 1
ATOM 1615 C C . VAL A 1 203 ? -28.397 -34.504 2.753 1.00 81.62 203 VAL A C 1
ATOM 1617 O O . VAL A 1 203 ? -28.522 -35.267 1.801 1.00 81.62 203 VAL A O 1
ATOM 1620 N N . ASN A 1 204 ? -27.599 -33.434 2.700 1.00 73.94 204 ASN A N 1
ATOM 1621 C CA . ASN A 1 204 ? -26.893 -33.032 1.484 1.00 73.94 204 ASN A CA 1
ATOM 1622 C C . ASN A 1 204 ? -25.891 -34.101 1.005 1.00 73.94 204 ASN A C 1
ATOM 1624 O O . ASN A 1 204 ? -25.882 -34.460 -0.169 1.00 73.94 204 ASN A O 1
ATOM 1628 N N . ARG A 1 205 ? -25.100 -34.693 1.915 1.00 78.31 205 ARG A N 1
ATOM 1629 C CA . ARG A 1 205 ? -24.187 -35.802 1.568 1.00 78.31 205 ARG A CA 1
ATOM 1630 C C . ARG A 1 205 ? -24.928 -37.045 1.071 1.00 78.31 205 ARG A C 1
ATOM 1632 O O . ARG A 1 205 ? -24.468 -37.698 0.135 1.00 78.31 205 ARG A O 1
ATOM 1639 N N . SER A 1 206 ? -26.078 -37.356 1.668 1.00 86.12 206 SER A N 1
ATOM 1640 C CA . SER A 1 206 ? -26.941 -38.453 1.214 1.00 86.12 206 SER A CA 1
ATOM 1641 C C . SER A 1 206 ? -27.505 -38.190 -0.186 1.00 86.12 206 SER A C 1
ATOM 1643 O O . SER A 1 206 ? -27.548 -39.100 -1.016 1.00 86.12 206 SER A O 1
ATOM 1645 N N . LEU A 1 207 ? -27.900 -36.945 -0.469 1.00 79.62 207 LEU A N 1
ATOM 1646 C CA . LEU A 1 207 ? -28.419 -36.534 -1.771 1.00 79.62 207 LEU A CA 1
ATOM 1647 C C . LEU A 1 207 ? -27.330 -36.615 -2.850 1.00 79.62 207 LEU A C 1
ATOM 1649 O O . LEU A 1 207 ? -27.548 -37.226 -3.890 1.00 79.62 207 LEU A O 1
ATOM 1653 N N . GLN A 1 208 ? -26.134 -36.086 -2.574 1.00 75.75 208 GLN A N 1
ATOM 1654 C CA . GLN A 1 208 ? -24.995 -36.162 -3.496 1.00 75.75 208 GLN A CA 1
ATOM 1655 C C . GLN A 1 208 ? -24.583 -37.608 -3.794 1.00 75.75 208 GLN A C 1
ATOM 1657 O O . GLN A 1 208 ? -24.316 -37.943 -4.946 1.00 75.75 208 GLN A O 1
ATOM 1662 N N . SER A 1 209 ? -24.601 -38.483 -2.784 1.00 84.88 209 SER A N 1
ATOM 1663 C CA . SER A 1 209 ? -24.315 -39.913 -2.973 1.00 84.88 209 SER A CA 1
ATOM 1664 C C . SER A 1 209 ? -25.375 -40.600 -3.846 1.00 84.88 209 SER A C 1
ATOM 1666 O O . SER A 1 209 ? -25.035 -41.431 -4.684 1.00 84.88 209 SER A O 1
ATOM 1668 N N . SER A 1 210 ? -26.649 -40.219 -3.699 1.00 81.94 210 SER A N 1
ATOM 1669 C CA . SER A 1 210 ? -27.749 -40.756 -4.516 1.00 81.94 210 SER A CA 1
ATOM 1670 C C . SER A 1 210 ? -27.654 -40.292 -5.973 1.00 81.94 210 SER A C 1
ATOM 1672 O O . SER A 1 210 ? -27.790 -41.106 -6.883 1.00 81.94 210 SER A O 1
ATOM 1674 N N . ILE A 1 211 ? -27.329 -39.014 -6.200 1.00 80.69 211 ILE A N 1
ATOM 1675 C CA . ILE A 1 211 ? -27.111 -38.453 -7.544 1.00 80.69 211 ILE A CA 1
ATOM 1676 C C . ILE A 1 211 ? -25.935 -39.152 -8.239 1.00 80.69 211 ILE A C 1
ATOM 1678 O O . ILE A 1 211 ? -26.047 -39.534 -9.403 1.00 80.69 211 ILE A O 1
ATOM 1682 N N . ALA A 1 212 ? -24.820 -39.357 -7.530 1.00 79.69 212 ALA A N 1
ATOM 1683 C CA . ALA A 1 212 ? -23.654 -40.052 -8.073 1.00 79.69 212 ALA A CA 1
ATOM 1684 C C . ALA A 1 212 ? -23.978 -41.507 -8.456 1.00 79.69 212 ALA A C 1
ATOM 1686 O O . ALA A 1 212 ? -23.607 -41.959 -9.539 1.00 79.69 212 ALA A O 1
ATOM 1687 N N . TYR A 1 213 ? -24.722 -42.217 -7.603 1.00 90.31 213 TYR A N 1
ATOM 1688 C CA . TYR A 1 213 ? -25.173 -43.581 -7.879 1.00 90.31 213 TYR A CA 1
ATOM 1689 C C . TYR A 1 213 ? -26.080 -43.658 -9.117 1.00 90.31 213 TYR A C 1
ATOM 1691 O O . TYR A 1 213 ? -25.928 -44.543 -9.960 1.00 90.31 213 TYR A O 1
ATOM 1699 N N . GLU A 1 214 ? -27.013 -42.718 -9.265 1.00 84.62 214 GLU A N 1
ATOM 1700 C CA . GLU A 1 214 ? -27.950 -42.702 -10.389 1.00 84.62 214 GLU A CA 1
ATOM 1701 C C . GLU A 1 214 ? -27.267 -42.327 -11.714 1.00 84.62 214 GLU A C 1
ATOM 1703 O O . GLU A 1 214 ? -27.551 -42.927 -12.755 1.00 84.62 214 GLU A O 1
ATOM 1708 N N . ALA A 1 215 ? -26.288 -41.417 -11.673 1.00 81.44 215 ALA A N 1
ATOM 1709 C CA . ALA A 1 215 ? -25.432 -41.107 -12.815 1.00 81.44 215 ALA A CA 1
ATOM 1710 C C . ALA A 1 215 ? -24.637 -42.337 -13.288 1.00 81.44 215 ALA A C 1
ATOM 1712 O O . ALA A 1 215 ? -24.589 -42.618 -14.490 1.00 81.44 215 ALA A O 1
ATOM 1713 N N . ASP A 1 216 ? -24.067 -43.108 -12.359 1.00 86.25 216 ASP A N 1
ATOM 1714 C CA . ASP A 1 216 ? -23.303 -44.315 -12.683 1.00 86.25 216 ASP A CA 1
ATOM 1715 C C . ASP A 1 216 ? -24.198 -45.445 -13.225 1.00 86.25 216 ASP A C 1
ATOM 1717 O O . ASP A 1 216 ? -23.891 -46.087 -14.236 1.00 86.25 216 ASP A O 1
ATOM 1721 N N . ARG A 1 217 ? -25.392 -45.615 -12.645 1.00 89.94 217 ARG A N 1
ATOM 1722 C CA . ARG A 1 217 ? -26.414 -46.540 -13.157 1.00 89.94 217 ARG A CA 1
ATOM 1723 C C . ARG A 1 217 ? -26.808 -46.207 -14.599 1.00 89.94 217 ARG A C 1
ATOM 1725 O O . ARG A 1 217 ? -26.886 -47.111 -15.437 1.00 89.94 217 ARG A O 1
ATOM 1732 N N . ASN A 1 218 ? -27.020 -44.927 -14.904 1.00 85.19 218 ASN A N 1
ATOM 1733 C CA . ASN A 1 218 ? -27.368 -44.462 -16.248 1.00 85.19 218 ASN A CA 1
ATOM 1734 C C . ASN A 1 218 ? -26.213 -44.653 -17.239 1.00 85.19 218 ASN A C 1
ATOM 1736 O O . ASN A 1 218 ? -26.433 -45.120 -18.359 1.00 85.19 218 ASN A O 1
ATOM 1740 N N . ARG A 1 219 ? -24.971 -44.392 -16.814 1.00 87.50 219 ARG A N 1
ATOM 1741 C CA . ARG A 1 219 ? -23.765 -44.688 -17.599 1.00 87.50 219 ARG A CA 1
ATOM 1742 C C . ARG A 1 219 ? -23.688 -46.174 -17.959 1.00 87.50 219 ARG A C 1
ATOM 1744 O O . ARG A 1 219 ? -23.482 -46.513 -19.124 1.00 87.50 219 ARG A O 1
ATOM 1751 N N . HIS A 1 220 ? -23.912 -47.070 -17.000 1.00 87.81 220 HIS A N 1
ATOM 1752 C CA . HIS A 1 220 ? -23.914 -48.512 -17.253 1.00 87.81 220 HIS A CA 1
ATOM 1753 C C . HIS A 1 220 ? -25.056 -48.975 -18.168 1.00 87.81 220 HIS A C 1
ATOM 1755 O O . HIS A 1 220 ? -24.869 -49.910 -18.953 1.00 87.81 220 HIS A O 1
ATOM 1761 N N . ALA A 1 221 ? -26.230 -48.344 -18.092 1.00 86.88 221 ALA A N 1
ATOM 1762 C CA . ALA A 1 221 ? -27.339 -48.622 -19.002 1.00 86.88 221 ALA A CA 1
ATOM 1763 C C . ALA A 1 221 ? -27.006 -48.202 -20.445 1.00 86.88 221 ALA A C 1
ATOM 1765 O O . ALA A 1 221 ? -27.237 -48.972 -21.379 1.00 86.88 221 ALA A O 1
ATOM 1766 N N . LEU A 1 222 ? -26.393 -47.027 -20.626 1.00 85.62 222 LEU A N 1
ATOM 1767 C CA . LEU A 1 222 ? -25.941 -46.545 -21.933 1.00 85.62 222 LEU A CA 1
ATOM 1768 C C . LEU A 1 222 ? -24.851 -47.437 -22.530 1.00 85.62 222 LEU A C 1
ATOM 1770 O O . LEU A 1 222 ? -24.939 -47.786 -23.703 1.00 85.62 222 LEU A O 1
ATOM 1774 N N . LEU A 1 223 ? -23.874 -47.872 -21.729 1.00 86.81 223 LEU A N 1
ATOM 1775 C CA . LEU A 1 223 ? -22.829 -48.793 -22.186 1.00 86.81 223 LEU A CA 1
ATOM 1776 C C . LEU A 1 223 ? -23.400 -50.148 -22.618 1.00 86.81 223 LEU A C 1
ATOM 1778 O O . LEU A 1 223 ? -22.980 -50.691 -23.636 1.00 86.81 223 LEU A O 1
ATOM 1782 N N . ARG A 1 224 ? -24.394 -50.681 -21.895 1.00 87.56 224 ARG A N 1
ATOM 1783 C CA . ARG A 1 224 ? -25.097 -51.908 -22.307 1.00 87.56 224 ARG A CA 1
ATOM 1784 C C . ARG A 1 224 ? -25.846 -51.726 -23.622 1.00 87.56 224 ARG A C 1
ATOM 1786 O O . ARG A 1 224 ? -25.768 -52.596 -24.483 1.00 87.56 224 ARG A O 1
ATOM 1793 N N . LYS A 1 225 ? -26.527 -50.592 -23.797 1.00 85.75 225 LYS A N 1
ATOM 1794 C CA . LYS A 1 225 ? -27.228 -50.273 -25.045 1.00 85.75 225 LYS A CA 1
ATOM 1795 C C . LYS A 1 225 ? -26.252 -50.113 -26.214 1.00 85.75 225 LYS A C 1
ATOM 1797 O O . LYS A 1 225 ? -26.493 -50.678 -27.272 1.00 85.75 225 LYS A O 1
ATOM 1802 N N . ALA A 1 226 ? -25.133 -49.420 -26.004 1.00 78.69 226 ALA A N 1
ATOM 1803 C CA . ALA A 1 226 ? -24.082 -49.263 -27.007 1.00 78.69 226 ALA A CA 1
ATOM 1804 C C . ALA A 1 226 ? -23.471 -50.614 -27.411 1.00 78.69 226 ALA A C 1
ATOM 1806 O O . ALA A 1 226 ? -23.290 -50.872 -28.596 1.00 78.69 226 ALA A O 1
ATOM 1807 N N . ARG A 1 227 ? -23.228 -51.506 -26.441 1.00 83.75 227 ARG A N 1
ATOM 1808 C CA . ARG A 1 227 ? -22.713 -52.856 -26.702 1.00 83.75 227 ARG A CA 1
ATOM 1809 C C . ARG A 1 227 ? -23.708 -53.717 -27.480 1.00 83.75 227 ARG A C 1
ATOM 1811 O O . ARG A 1 227 ? -23.328 -54.320 -28.472 1.00 83.75 227 ARG A O 1
ATOM 1818 N N . SER A 1 228 ? -24.984 -53.693 -27.094 1.00 84.12 228 SER A N 1
ATOM 1819 C CA . SER A 1 228 ? -26.048 -54.392 -27.825 1.00 84.12 228 SER A CA 1
ATOM 1820 C C . SER A 1 228 ? -26.206 -53.873 -29.259 1.00 84.12 228 SER A C 1
ATOM 1822 O O . SER A 1 228 ? -26.447 -54.660 -30.167 1.00 84.12 228 SER A O 1
ATOM 1824 N N . MET A 1 229 ? -26.031 -52.566 -29.487 1.00 76.06 229 MET A N 1
ATOM 1825 C CA . MET A 1 229 ? -26.045 -51.994 -30.837 1.00 76.06 229 MET A CA 1
ATOM 1826 C C . MET A 1 229 ? -24.817 -52.393 -31.663 1.00 76.06 229 MET A C 1
ATOM 1828 O O . MET A 1 229 ? -24.955 -52.611 -32.862 1.00 76.06 229 MET A O 1
ATOM 1832 N N . ALA A 1 230 ? -23.640 -52.507 -31.042 1.00 76.56 230 ALA A N 1
ATOM 1833 C CA . ALA A 1 230 ? -22.431 -52.983 -31.712 1.00 76.56 230 ALA A CA 1
ATOM 1834 C C . ALA A 1 230 ? -22.531 -54.471 -32.096 1.00 76.56 230 ALA A C 1
ATOM 1836 O O . ALA A 1 230 ? -22.090 -54.857 -33.171 1.00 76.56 230 ALA A O 1
ATOM 1837 N N . GLU A 1 231 ? -23.164 -55.294 -31.256 1.00 80.62 231 GLU A N 1
ATOM 1838 C CA . GLU A 1 231 ? -23.381 -56.724 -31.525 1.00 80.62 231 GLU A CA 1
ATOM 1839 C C . GLU A 1 231 ? -24.428 -56.977 -32.627 1.00 80.62 231 GLU A C 1
ATOM 1841 O O . GLU A 1 231 ? -24.380 -58.012 -33.285 1.00 80.62 231 GLU A O 1
ATOM 1846 N N . LEU A 1 232 ? -25.346 -56.033 -32.870 1.00 75.25 232 LEU A N 1
ATOM 1847 C CA . LEU A 1 232 ? -26.382 -56.143 -33.907 1.00 75.25 232 LEU A CA 1
ATOM 1848 C C . LEU A 1 232 ? -25.971 -55.571 -35.277 1.00 75.25 232 LEU A C 1
ATOM 1850 O O . LEU A 1 232 ? -26.674 -55.816 -36.253 1.00 75.25 232 LEU A O 1
ATOM 1854 N N . ASN A 1 233 ? -24.851 -54.844 -35.372 1.00 58.28 233 ASN A N 1
ATOM 1855 C CA . ASN A 1 233 ? -24.405 -54.163 -36.596 1.00 58.28 233 ASN A CA 1
ATOM 1856 C C . ASN A 1 233 ? -22.945 -54.493 -36.961 1.00 58.28 233 ASN A C 1
ATOM 1858 O O . ASN A 1 233 ? -22.110 -53.598 -37.073 1.00 58.28 233 ASN A O 1
ATOM 1862 N N . MET A 1 234 ? -22.641 -55.770 -37.195 1.00 46.06 234 MET A N 1
ATOM 1863 C CA . MET A 1 234 ? -21.397 -56.180 -37.862 1.00 46.06 234 MET A CA 1
ATOM 1864 C C . MET A 1 234 ? -21.715 -56.874 -39.196 1.00 46.06 234 MET A C 1
ATOM 1866 O O . MET A 1 234 ? -21.913 -58.088 -39.212 1.00 46.06 234 MET A O 1
ATOM 1870 N N . PRO A 1 235 ? -21.776 -56.147 -40.326 1.00 51.06 235 PRO A N 1
ATOM 1871 C CA . PRO A 1 235 ? -21.391 -56.709 -41.608 1.00 51.06 235 PRO A CA 1
ATOM 1872 C C . PRO A 1 235 ? -19.860 -56.659 -41.738 1.00 51.06 235 PRO A C 1
ATOM 1874 O O . PRO A 1 235 ? -19.231 -55.661 -41.384 1.00 51.06 235 PRO A O 1
ATOM 1877 N N . ASP A 1 236 ? -19.273 -57.744 -42.241 1.00 54.28 236 ASP A N 1
ATOM 1878 C CA . ASP A 1 236 ? -17.857 -57.844 -42.602 1.00 54.28 236 ASP A CA 1
ATOM 1879 C C . ASP A 1 236 ? -17.464 -56.732 -43.587 1.00 54.28 236 ASP A C 1
ATOM 1881 O O . ASP A 1 236 ? -17.647 -56.869 -44.796 1.00 54.28 236 ASP A O 1
ATOM 1885 N N . THR A 1 237 ? -16.901 -55.630 -43.093 1.00 46.19 237 THR A N 1
ATOM 1886 C CA . THR A 1 237 ? -16.216 -54.646 -43.939 1.00 46.19 237 THR A CA 1
ATOM 1887 C C . THR A 1 237 ? -14.990 -54.060 -43.241 1.00 46.19 237 THR A C 1
ATOM 1889 O O . THR A 1 237 ? -15.112 -53.313 -42.277 1.00 46.19 237 THR A O 1
ATOM 1892 N N . ASP A 1 238 ? -13.835 -54.450 -43.787 1.00 46.69 238 ASP A N 1
ATOM 1893 C CA . ASP A 1 238 ? -12.565 -53.732 -43.987 1.00 46.69 238 ASP A CA 1
ATOM 1894 C C . ASP A 1 238 ? -11.960 -52.887 -42.824 1.00 46.69 238 ASP A C 1
ATOM 1896 O O . ASP A 1 238 ? -12.512 -51.854 -42.441 1.00 46.69 238 ASP A O 1
ATOM 1900 N N . PRO A 1 239 ? -10.774 -53.246 -42.281 1.00 43.31 239 PRO A N 1
ATOM 1901 C CA . PRO A 1 239 ? -10.185 -52.626 -41.083 1.00 43.31 239 PRO A CA 1
ATOM 1902 C C . PRO A 1 239 ? -9.607 -51.198 -41.227 1.00 43.31 239 PRO A C 1
ATOM 1904 O O . PRO A 1 239 ? -8.866 -50.766 -40.344 1.00 43.31 239 PRO A O 1
ATOM 1907 N N . TYR A 1 240 ? -9.933 -50.422 -42.267 1.00 44.00 240 TYR A N 1
ATOM 1908 C CA . TYR A 1 240 ? -9.246 -49.144 -42.549 1.00 44.00 240 TYR A CA 1
ATOM 1909 C C . TYR A 1 240 ? -9.983 -47.836 -42.193 1.00 44.00 240 TYR A C 1
ATOM 1911 O O . TYR A 1 240 ? -9.495 -46.761 -42.538 1.00 44.00 240 TYR A O 1
ATOM 1919 N N . SER A 1 241 ? -11.105 -47.859 -41.460 1.00 47.75 241 SER A N 1
ATOM 1920 C CA . SER A 1 241 ? -11.852 -46.622 -41.123 1.00 47.75 241 SER A CA 1
ATOM 1921 C C . SER A 1 241 ? -11.988 -46.291 -39.627 1.00 47.75 241 SER A C 1
ATOM 1923 O O . SER A 1 241 ? -12.746 -45.389 -39.260 1.00 47.75 241 SER A O 1
ATOM 1925 N N . ALA A 1 242 ? -11.258 -46.971 -38.737 1.00 41.06 242 ALA A N 1
ATOM 1926 C CA . ALA A 1 242 ? -11.411 -46.805 -37.285 1.00 41.06 242 ALA A CA 1
ATOM 1927 C C . ALA A 1 242 ? -10.954 -45.431 -36.731 1.00 41.06 242 ALA A C 1
ATOM 1929 O O . ALA A 1 242 ? -11.347 -45.058 -35.626 1.00 41.06 242 ALA A O 1
ATOM 1930 N N . GLU A 1 243 ? -10.194 -44.633 -37.490 1.00 42.34 243 GLU A N 1
ATOM 1931 C CA . GLU A 1 243 ? -9.710 -43.314 -37.040 1.00 42.34 243 GLU A CA 1
ATOM 1932 C C . GLU A 1 243 ? -10.719 -42.162 -37.212 1.00 42.34 243 GLU A C 1
ATOM 1934 O O . GLU A 1 243 ? -10.557 -41.105 -36.602 1.00 42.34 243 GLU A O 1
ATOM 1939 N N . GLN A 1 244 ? -11.806 -42.343 -37.971 1.00 40.84 244 GLN A N 1
ATOM 1940 C CA . GLN A 1 244 ? -12.780 -41.265 -38.214 1.00 40.84 244 GLN A CA 1
ATOM 1941 C C . GLN A 1 244 ? -13.966 -41.235 -37.234 1.00 40.84 244 GLN A C 1
ATOM 1943 O O . GLN A 1 244 ? -14.724 -40.265 -37.221 1.00 40.84 244 GLN A O 1
ATOM 1948 N N . PHE A 1 245 ? -14.106 -42.225 -36.344 1.00 37.16 245 PHE A N 1
ATOM 1949 C CA . PHE A 1 245 ? -15.261 -42.324 -35.437 1.00 37.16 245 PHE A CA 1
ATOM 1950 C C . PHE A 1 245 ? -15.068 -41.667 -34.053 1.00 37.16 245 PHE A C 1
ATOM 1952 O O . PHE A 1 245 ? -16.014 -41.589 -33.271 1.00 37.16 245 PHE A O 1
ATOM 1959 N N . GLN A 1 246 ? -13.884 -41.122 -33.739 1.00 38.41 246 GLN A N 1
ATOM 1960 C CA . GLN A 1 246 ? -13.622 -40.446 -32.452 1.00 38.41 246 GLN A CA 1
ATOM 1961 C C . GLN A 1 246 ? -14.005 -38.949 -32.405 1.00 38.41 246 GLN A C 1
ATOM 1963 O O . GLN A 1 246 ? -13.773 -38.289 -31.393 1.00 38.41 246 GLN A O 1
ATOM 1968 N N . ARG A 1 247 ? -14.622 -38.379 -33.454 1.00 34.88 247 ARG A N 1
ATOM 1969 C CA . ARG A 1 247 ? -14.954 -36.935 -33.527 1.00 34.88 247 ARG A CA 1
ATOM 1970 C C . ARG A 1 247 ? -16.437 -36.595 -33.733 1.00 34.88 247 ARG A C 1
ATOM 1972 O O . ARG A 1 247 ? -16.753 -35.555 -34.304 1.00 34.88 247 ARG A O 1
ATOM 1979 N N . ALA A 1 248 ? -17.361 -37.391 -33.201 1.00 26.75 248 ALA A N 1
ATOM 1980 C CA . ALA A 1 248 ? -18.773 -37.001 -33.129 1.00 26.75 248 ALA A CA 1
ATOM 1981 C C . ALA A 1 248 ? -19.131 -36.458 -31.731 1.00 26.75 248 ALA A C 1
ATOM 1983 O O . ALA A 1 248 ? -19.441 -37.211 -30.808 1.00 26.75 248 ALA A O 1
ATOM 1984 N N . LYS A 1 249 ? -19.099 -35.127 -31.569 1.00 30.61 249 LYS A N 1
ATOM 1985 C CA . LYS A 1 249 ? -19.743 -34.430 -30.442 1.00 30.61 249 LYS A CA 1
ATOM 1986 C C . LYS A 1 249 ? -21.261 -34.555 -30.601 1.00 30.61 249 LYS A C 1
ATOM 1988 O O . LYS A 1 249 ? -21.838 -33.915 -31.475 1.00 30.61 249 LYS A O 1
ATOM 1993 N N . ILE A 1 250 ? -21.910 -35.340 -29.746 1.00 25.47 250 ILE A N 1
ATOM 1994 C CA . ILE A 1 250 ? -23.370 -35.316 -29.615 1.00 25.47 250 ILE A CA 1
ATOM 1995 C C . ILE A 1 250 ? -23.736 -34.093 -28.764 1.00 25.47 250 ILE A C 1
ATOM 1997 O O . ILE A 1 250 ? -23.501 -34.068 -27.558 1.00 25.47 250 ILE A O 1
ATOM 2001 N N . VAL A 1 251 ? -24.298 -33.071 -29.408 1.00 26.20 251 VAL A N 1
ATOM 2002 C CA . VAL A 1 251 ? -24.988 -31.960 -28.744 1.00 26.20 251 VAL A CA 1
ATOM 2003 C C . VAL A 1 251 ? -26.404 -32.434 -28.421 1.00 26.20 251 VAL A C 1
ATOM 2005 O O . VAL A 1 251 ? -27.220 -32.609 -29.322 1.00 26.20 251 VAL A O 1
ATOM 2008 N N . VAL A 1 252 ? -26.699 -32.661 -27.140 1.00 24.66 252 VAL A N 1
ATOM 2009 C CA . VAL A 1 252 ? -28.076 -32.837 -26.656 1.00 24.66 252 VAL A CA 1
ATOM 2010 C C . VAL A 1 252 ? -28.534 -31.497 -26.089 1.00 24.66 252 VAL A C 1
ATOM 2012 O O . VAL A 1 252 ? -28.070 -31.077 -25.032 1.00 24.66 252 VAL A O 1
ATOM 2015 N N . ALA A 1 253 ? -29.429 -30.815 -26.800 1.00 27.53 253 ALA A N 1
ATOM 2016 C CA . ALA A 1 253 ? -30.146 -29.657 -26.279 1.00 27.53 253 ALA A CA 1
ATOM 2017 C C . ALA A 1 253 ? -31.321 -30.130 -25.405 1.00 27.53 253 ALA A C 1
ATOM 2019 O O . ALA A 1 253 ? -32.106 -30.961 -25.871 1.00 27.53 253 ALA A O 1
ATOM 2020 N N . PRO A 1 254 ? -31.517 -29.605 -24.182 1.00 30.56 254 PRO A N 1
ATOM 2021 C CA . PRO A 1 254 ? -32.775 -29.787 -23.488 1.00 30.56 254 PRO A CA 1
ATOM 2022 C C . PRO A 1 254 ? -33.742 -28.662 -23.867 1.00 30.56 254 PRO A C 1
ATOM 2024 O O . PRO A 1 254 ? -33.557 -27.492 -23.537 1.00 30.56 254 PRO A O 1
ATOM 2027 N N . HIS A 1 255 ? -34.823 -29.057 -24.530 1.00 33.47 255 HIS A N 1
ATOM 2028 C CA . HIS A 1 255 ? -36.083 -28.333 -24.490 1.00 33.47 255 HIS A CA 1
ATOM 2029 C C . HIS A 1 255 ? -36.635 -28.457 -23.064 1.00 33.47 255 HIS A C 1
ATOM 2031 O O . HIS A 1 255 ? -36.919 -29.569 -22.624 1.00 33.47 255 HIS A O 1
ATOM 2037 N N . ASN A 1 256 ? -36.837 -27.348 -22.348 1.00 29.97 256 ASN A N 1
ATOM 2038 C CA . ASN A 1 256 ? -37.864 -27.333 -21.312 1.00 29.97 256 ASN A CA 1
ATOM 2039 C C . ASN A 1 256 ? -38.494 -25.952 -21.135 1.00 29.97 256 ASN A C 1
ATOM 2041 O O . ASN A 1 256 ? -37.842 -24.965 -20.806 1.00 29.97 256 ASN A O 1
ATOM 2045 N N . LYS A 1 257 ? -39.805 -25.935 -21.383 1.00 36.97 257 LYS A N 1
ATOM 2046 C CA . LYS A 1 257 ? -40.756 -24.919 -20.949 1.00 36.97 257 LYS A CA 1
ATOM 2047 C C . LYS A 1 257 ? -41.004 -25.145 -19.459 1.00 36.97 257 LYS A C 1
ATOM 2049 O O . LYS A 1 257 ? -41.296 -26.269 -19.067 1.00 36.97 257 LYS A O 1
ATOM 2054 N N . GLY A 1 258 ? -40.957 -24.092 -18.654 1.00 32.44 258 GLY A N 1
ATOM 2055 C CA . GLY A 1 258 ? -41.387 -24.154 -17.258 1.00 32.44 258 GLY A CA 1
ATOM 2056 C C . GLY A 1 258 ? -40.585 -23.201 -16.394 1.00 32.44 258 GLY A C 1
ATOM 2057 O O . GLY A 1 258 ? -39.420 -23.452 -16.112 1.00 32.44 258 GLY A O 1
ATOM 2058 N N . GLY A 1 259 ? -41.208 -22.084 -16.022 1.00 42.97 259 GLY A N 1
ATOM 2059 C CA . GLY A 1 259 ? -40.588 -21.061 -15.197 1.00 42.97 259 GLY A CA 1
ATOM 2060 C C . GLY A 1 259 ? -40.205 -21.582 -13.815 1.00 42.97 259 GLY A C 1
ATOM 2061 O O . GLY A 1 259 ? -40.983 -22.262 -13.154 1.00 42.97 259 GLY A O 1
ATOM 2062 N N . SER A 1 260 ? -39.015 -21.197 -13.373 1.00 28.89 260 SER A N 1
ATOM 2063 C CA . SER A 1 260 ? -38.692 -21.039 -11.963 1.00 28.89 260 SER A CA 1
ATOM 2064 C C . SER A 1 260 ? -37.553 -20.032 -11.863 1.00 28.89 260 SER A C 1
ATOM 2066 O O . SER A 1 260 ? -36.572 -20.125 -12.600 1.00 28.89 260 SER A O 1
ATOM 2068 N N . ALA A 1 261 ? -37.720 -19.033 -10.998 1.00 32.47 261 ALA A N 1
ATOM 2069 C CA . ALA A 1 261 ? -36.743 -17.979 -10.769 1.00 32.47 261 ALA A CA 1
ATOM 2070 C C . ALA A 1 261 ? -35.413 -18.584 -10.296 1.00 32.47 261 ALA A C 1
ATOM 2072 O O . ALA A 1 261 ? -35.355 -19.256 -9.266 1.00 32.47 261 ALA A O 1
ATOM 2073 N N . VAL A 1 262 ? -34.354 -18.342 -11.066 1.00 27.50 262 VAL A N 1
ATOM 2074 C CA . VAL A 1 262 ? -32.972 -18.641 -10.691 1.00 27.50 262 VAL A CA 1
ATOM 2075 C C . VAL A 1 262 ? -32.421 -17.401 -9.988 1.00 27.50 262 VAL A C 1
ATOM 2077 O O . VAL A 1 262 ? -32.346 -16.331 -10.586 1.00 27.50 262 VAL A O 1
ATOM 2080 N N . LEU A 1 263 ? -32.067 -17.537 -8.710 1.00 28.62 263 LEU A N 1
ATOM 2081 C CA . LEU A 1 263 ? -31.225 -16.568 -8.004 1.00 28.62 263 LEU A CA 1
ATOM 2082 C C . LEU A 1 263 ? -29.781 -16.721 -8.513 1.00 28.62 263 LEU A C 1
ATOM 2084 O O . LEU A 1 263 ? -29.287 -17.852 -8.521 1.00 28.62 263 LEU A O 1
ATOM 2088 N N . PRO A 1 264 ? -29.084 -15.642 -8.911 1.00 32.19 264 PRO A N 1
ATOM 2089 C CA . PRO A 1 264 ? -27.678 -15.740 -9.262 1.00 32.19 264 PRO A CA 1
ATOM 2090 C C . PRO A 1 264 ? -26.834 -15.878 -7.989 1.00 32.19 264 PRO A C 1
ATOM 2092 O O . PRO A 1 264 ? -26.922 -15.081 -7.056 1.00 32.19 264 PRO A O 1
ATOM 2095 N N . THR A 1 265 ? -26.002 -16.913 -7.959 1.00 35.28 265 THR A N 1
ATOM 2096 C CA . THR A 1 265 ? -24.884 -17.056 -7.026 1.00 35.28 265 THR A CA 1
ATOM 2097 C C . THR A 1 265 ? -23.762 -16.102 -7.437 1.00 35.28 265 THR A C 1
ATOM 2099 O O . THR A 1 265 ? -23.234 -16.255 -8.535 1.00 35.28 265 THR A O 1
ATOM 2102 N N . GLY A 1 266 ? -23.381 -15.165 -6.558 1.00 35.00 266 GLY A N 1
ATOM 2103 C CA . GLY A 1 266 ? -22.094 -14.452 -6.644 1.00 35.00 266 GLY A CA 1
ATOM 2104 C C . GLY A 1 266 ? -22.107 -12.948 -6.954 1.00 35.00 266 GLY A C 1
ATOM 2105 O O . GLY A 1 266 ? -21.124 -12.463 -7.496 1.00 35.00 266 GLY A O 1
ATOM 2106 N N . GLY A 1 267 ? -23.165 -12.196 -6.629 1.00 32.28 267 GLY A N 1
ATOM 2107 C CA . GLY A 1 267 ? -23.196 -10.736 -6.824 1.00 32.28 267 GLY A CA 1
ATOM 2108 C C . GLY A 1 267 ? -22.993 -9.929 -5.536 1.00 32.28 267 GLY A C 1
ATOM 2109 O O . GLY A 1 267 ? -23.569 -10.266 -4.501 1.00 32.28 267 GLY A O 1
ATOM 2110 N N . SER A 1 268 ? -22.222 -8.837 -5.614 1.00 36.31 268 SER A N 1
ATOM 2111 C CA . SER A 1 268 ? -22.094 -7.810 -4.568 1.00 36.31 268 SER A CA 1
ATOM 2112 C C . SER A 1 268 ? -23.467 -7.322 -4.085 1.00 36.31 268 SER A C 1
ATOM 2114 O O . SER A 1 268 ? -24.297 -6.875 -4.877 1.00 36.31 268 SER A O 1
ATOM 2116 N N . ILE A 1 269 ? -23.707 -7.378 -2.772 1.00 35.50 269 ILE A N 1
ATOM 2117 C CA . ILE A 1 269 ? -24.949 -6.896 -2.155 1.00 35.50 269 ILE A CA 1
ATOM 2118 C C . ILE A 1 269 ? -24.793 -5.403 -1.838 1.00 35.50 269 ILE A C 1
ATOM 2120 O O . ILE A 1 269 ? -24.177 -5.025 -0.841 1.00 35.50 269 ILE A O 1
ATOM 2124 N N . ALA A 1 270 ? -25.385 -4.540 -2.665 1.00 33.34 270 ALA A N 1
ATOM 2125 C CA . ALA A 1 270 ? -25.610 -3.136 -2.326 1.00 33.34 270 ALA A CA 1
ATOM 2126 C C . ALA A 1 270 ? -26.998 -2.989 -1.676 1.00 33.34 270 ALA A C 1
ATOM 2128 O O . ALA A 1 270 ? -28.022 -2.983 -2.357 1.00 33.34 270 ALA A O 1
ATOM 2129 N N . LEU A 1 271 ? -27.055 -2.887 -0.344 1.00 33.00 271 LEU A N 1
ATOM 2130 C CA . LEU A 1 271 ? -28.296 -2.588 0.381 1.00 33.00 271 LEU A CA 1
ATOM 2131 C C . LEU A 1 271 ? -28.488 -1.071 0.476 1.00 33.00 271 LEU A C 1
ATOM 2133 O O . LEU A 1 271 ? -28.046 -0.436 1.431 1.00 33.00 271 LEU A O 1
ATOM 2137 N N . THR A 1 272 ? -29.189 -0.471 -0.486 1.00 28.09 272 THR A N 1
ATOM 2138 C CA . THR A 1 272 ? -29.716 0.893 -0.326 1.00 28.09 272 THR A CA 1
ATOM 2139 C C . THR A 1 272 ? -31.071 0.803 0.373 1.00 28.09 272 THR A C 1
ATOM 2141 O O . THR A 1 272 ? -32.072 0.450 -0.241 1.00 28.09 272 THR A O 1
ATOM 2144 N N . THR A 1 273 ? -31.107 1.064 1.681 1.00 27.53 273 THR A N 1
ATOM 2145 C CA . THR A 1 273 ? -32.345 0.991 2.474 1.00 27.53 273 THR A CA 1
ATOM 2146 C C . THR A 1 273 ? -32.743 2.395 2.925 1.00 27.53 273 THR A C 1
ATOM 2148 O O . THR A 1 273 ? -32.194 2.910 3.891 1.00 27.53 273 THR A O 1
ATOM 2151 N N . THR A 1 274 ? -33.700 3.025 2.244 1.00 25.22 274 THR A N 1
ATOM 2152 C CA . THR A 1 274 ? -34.378 4.242 2.716 1.00 25.22 274 THR A CA 1
ATOM 2153 C C . THR A 1 274 ? -35.668 3.841 3.427 1.00 25.22 274 THR A C 1
ATOM 2155 O O . THR A 1 274 ? -36.605 3.384 2.779 1.00 25.22 274 THR A O 1
ATOM 2158 N N . TYR A 1 275 ? -35.741 3.982 4.757 1.00 27.17 275 TYR A N 1
ATOM 2159 C CA . TYR A 1 275 ? -36.992 3.759 5.495 1.00 27.17 275 TYR A CA 1
ATOM 2160 C C . TYR A 1 275 ? -37.313 4.873 6.490 1.00 27.17 275 TYR A C 1
ATOM 2162 O O . TYR A 1 275 ? -36.490 5.286 7.303 1.00 27.17 275 TYR A O 1
ATOM 2170 N N . SER A 1 276 ? -38.565 5.319 6.378 1.00 25.25 276 SER A N 1
ATOM 2171 C CA . SER A 1 276 ? -39.260 6.275 7.233 1.00 25.25 276 SER A CA 1
ATOM 2172 C C . SER A 1 276 ? -39.652 5.633 8.567 1.00 25.25 276 SER A C 1
ATOM 2174 O O . SER A 1 276 ? -40.033 4.462 8.625 1.00 25.25 276 SER A O 1
ATOM 2176 N N . SER A 1 277 ? -39.532 6.402 9.648 1.00 28.03 277 SER A N 1
ATOM 2177 C CA . SER A 1 277 ? -39.719 5.957 11.023 1.00 28.03 277 SER A CA 1
ATOM 2178 C C . SER A 1 277 ? -41.197 5.921 11.424 1.00 28.03 277 SER A C 1
ATOM 2180 O O . SER A 1 277 ? -41.859 6.950 11.521 1.00 28.03 277 SER A O 1
ATOM 2182 N N . SER A 1 278 ? -41.723 4.737 11.746 1.00 25.39 278 SER A N 1
ATOM 2183 C CA . SER A 1 278 ? -42.736 4.596 12.804 1.00 25.39 278 SER A CA 1
ATOM 2184 C C . SER A 1 278 ? -43.016 3.136 13.198 1.00 25.39 278 SER A C 1
ATOM 2186 O O . SER A 1 278 ? -43.358 2.299 12.374 1.00 25.39 278 SER A O 1
ATOM 2188 N N . PHE A 1 279 ? -42.979 2.922 14.521 1.00 25.66 279 PHE A N 1
ATOM 2189 C CA . PHE A 1 279 ? -43.800 2.001 15.328 1.00 25.66 279 PHE A CA 1
ATOM 2190 C C . PHE A 1 279 ? -43.331 0.554 15.677 1.00 25.66 279 PHE A C 1
ATOM 2192 O O . PHE A 1 279 ? -43.232 -0.325 14.830 1.00 25.66 279 PHE A O 1
ATOM 2199 N N . LEU A 1 280 ? -43.260 0.331 17.015 1.00 26.62 280 LEU A N 1
ATOM 2200 C CA . LEU A 1 280 ? -43.473 -0.898 17.838 1.00 26.62 280 LEU A CA 1
ATOM 2201 C C . LEU A 1 280 ? -42.240 -1.724 18.328 1.00 26.62 280 LEU A C 1
ATOM 2203 O O . LEU A 1 280 ? -41.121 -1.473 17.898 1.00 26.62 280 LEU A O 1
ATOM 2207 N N . PRO A 1 281 ? -42.372 -2.585 19.376 1.00 29.30 281 PRO A N 1
ATOM 2208 C CA . PRO A 1 281 ? -42.154 -2.211 20.780 1.00 29.30 281 PRO A CA 1
ATOM 2209 C C . PRO A 1 281 ? -41.188 -3.156 21.545 1.00 29.30 281 PRO A C 1
ATOM 2211 O O . PRO A 1 281 ? -40.866 -4.268 21.133 1.00 29.30 281 PRO A O 1
ATOM 2214 N N . ARG A 1 282 ? -40.741 -2.717 22.729 1.00 29.81 282 ARG A N 1
ATOM 2215 C CA . ARG A 1 282 ? -39.874 -3.472 23.657 1.00 29.81 282 ARG A CA 1
ATOM 2216 C C . ARG A 1 282 ? -40.569 -4.700 24.259 1.00 29.81 282 ARG A C 1
ATOM 2218 O O . ARG A 1 282 ? -41.598 -4.554 24.912 1.00 29.81 282 ARG A O 1
ATOM 2225 N N . VAL A 1 283 ? -39.889 -5.850 24.235 1.00 25.42 283 VAL A N 1
ATOM 2226 C CA . VAL A 1 283 ? -40.146 -6.978 25.149 1.00 25.42 283 VAL A CA 1
ATOM 2227 C C . VAL A 1 283 ? -38.871 -7.288 25.940 1.00 25.42 283 VAL A C 1
ATOM 2229 O O . VAL A 1 283 ? -37.813 -7.547 25.375 1.00 25.42 283 VAL A O 1
ATOM 2232 N N . ARG A 1 284 ? -38.974 -7.221 27.273 1.00 28.47 284 ARG A N 1
ATOM 2233 C CA . ARG A 1 284 ? -37.961 -7.670 28.241 1.00 28.47 284 ARG A CA 1
ATOM 2234 C C . ARG A 1 284 ? -38.309 -9.086 28.694 1.00 28.47 284 ARG A C 1
ATOM 2236 O O . ARG A 1 284 ? -39.435 -9.308 29.126 1.00 28.47 284 ARG A O 1
ATOM 2243 N N . SER A 1 285 ? -37.320 -9.971 28.778 1.00 27.66 285 SER A N 1
ATOM 2244 C CA . SER A 1 285 ? -37.392 -11.155 29.639 1.00 27.66 285 SER A CA 1
ATOM 2245 C C . SER A 1 285 ? -36.132 -11.260 30.499 1.00 27.66 285 SER A C 1
ATOM 2247 O O . SER A 1 285 ? -35.015 -11.341 29.993 1.00 27.66 285 SER A O 1
ATOM 2249 N N . LYS A 1 286 ? -36.340 -11.234 31.823 1.00 29.19 286 LYS A N 1
ATOM 2250 C CA . LYS A 1 286 ? -35.413 -11.746 32.850 1.00 29.19 286 LYS A CA 1
ATOM 2251 C C . LYS A 1 286 ? -35.199 -13.254 32.632 1.00 29.19 286 LYS A C 1
ATOM 2253 O O . LYS A 1 286 ? -35.975 -13.836 31.894 1.00 29.19 286 LYS A O 1
ATOM 2258 N N . TRP A 1 287 ? -34.213 -13.873 33.288 1.00 26.88 287 TRP A N 1
ATOM 2259 C CA . TRP A 1 287 ? -34.331 -15.155 34.018 1.00 26.88 287 TRP A CA 1
ATOM 2260 C C . TRP A 1 287 ? -33.003 -15.507 34.731 1.00 26.88 287 TRP A C 1
ATOM 2262 O O . TRP A 1 287 ? -31.989 -14.837 34.555 1.00 26.88 287 TRP A O 1
ATOM 2272 N N . HIS A 1 288 ? -33.097 -16.472 35.648 1.00 28.09 288 HIS A N 1
ATOM 2273 C CA . HIS A 1 288 ? -32.397 -16.607 36.931 1.00 28.09 288 HIS A CA 1
ATOM 2274 C C . HIS A 1 288 ? -30.987 -17.235 36.953 1.00 28.09 288 HIS A C 1
ATOM 2276 O O . HIS A 1 288 ? -30.578 -17.972 36.064 1.00 28.09 288 HIS A O 1
ATOM 2282 N N . LYS A 1 289 ? -30.303 -16.968 38.080 1.00 29.14 289 LYS A N 1
ATOM 2283 C CA . LYS A 1 289 ? -29.057 -17.574 38.584 1.00 29.14 289 LYS A CA 1
ATOM 2284 C C . LYS A 1 289 ? -29.219 -19.070 38.900 1.00 29.14 289 LYS A C 1
ATOM 2286 O O . LYS A 1 289 ? -30.145 -19.437 39.617 1.00 29.14 289 LYS A O 1
ATOM 2291 N N . GLY A 1 290 ? -28.240 -19.879 38.490 1.00 26.61 290 GLY A N 1
ATOM 2292 C CA . GLY A 1 290 ? -28.005 -21.247 38.967 1.00 26.61 290 GLY A CA 1
ATOM 2293 C C . GLY A 1 290 ? -26.522 -21.449 39.302 1.00 26.61 290 GLY A C 1
ATOM 2294 O O . GLY A 1 290 ? -25.657 -20.963 38.580 1.00 26.61 290 GLY A O 1
ATOM 2295 N N . ARG A 1 291 ? -26.249 -22.107 40.432 1.00 27.34 291 ARG A N 1
ATOM 2296 C CA . ARG A 1 291 ? -24.948 -22.294 41.100 1.00 27.34 291 ARG A CA 1
ATOM 2297 C C . ARG A 1 291 ? -24.670 -23.805 41.187 1.00 27.34 291 ARG A C 1
ATOM 2299 O O . ARG A 1 291 ? -25.563 -24.515 41.632 1.00 27.34 291 ARG A O 1
ATOM 2306 N N . ALA A 1 292 ? -23.474 -24.275 40.825 1.00 28.47 292 ALA A N 1
ATOM 2307 C CA . ALA A 1 292 ? -22.899 -25.586 41.200 1.00 28.47 292 ALA A CA 1
ATOM 2308 C C . ALA A 1 292 ? -21.377 -25.528 40.919 1.00 28.47 292 ALA A C 1
ATOM 2310 O O . ALA A 1 292 ? -21.001 -25.152 39.816 1.00 28.47 292 ALA A O 1
ATOM 2311 N N . VAL A 1 293 ? -20.494 -25.496 41.927 1.00 27.39 293 VAL A N 1
ATOM 2312 C CA . VAL A 1 293 ? -19.889 -26.586 42.740 1.00 27.39 293 VAL A CA 1
ATOM 2313 C C . VAL A 1 293 ? -18.805 -27.373 41.984 1.00 27.39 293 VAL A C 1
ATOM 2315 O O . VAL A 1 293 ? -19.065 -28.003 40.966 1.00 27.39 293 VAL A O 1
ATOM 2318 N N . MET A 1 294 ? -17.587 -27.273 42.534 1.00 26.41 294 MET A N 1
ATOM 2319 C CA . MET A 1 294 ? -16.311 -27.856 42.104 1.00 26.41 294 MET A CA 1
ATOM 2320 C C . MET A 1 294 ? -16.255 -29.378 42.267 1.00 26.41 294 MET A C 1
ATOM 2322 O O . MET A 1 294 ? -16.764 -29.909 43.251 1.00 26.41 294 MET A O 1
ATOM 2326 N N . GLN A 1 295 ? -15.485 -30.032 41.395 1.00 26.73 295 GLN A N 1
ATOM 2327 C CA . GLN A 1 295 ? -14.773 -31.272 41.705 1.00 26.73 295 GLN A CA 1
ATOM 2328 C C . GLN A 1 295 ? -13.389 -31.264 41.042 1.00 26.73 295 GLN A C 1
ATOM 2330 O O . GLN A 1 295 ? -13.226 -30.801 39.915 1.00 26.73 295 GLN A O 1
ATOM 2335 N N . THR A 1 296 ? -12.404 -31.737 41.800 1.00 30.70 296 THR A N 1
ATOM 2336 C CA . THR A 1 296 ? -10.968 -31.816 41.507 1.00 30.70 296 THR A CA 1
ATOM 2337 C C . THR A 1 296 ? -10.551 -33.248 41.156 1.00 30.70 296 THR A C 1
ATOM 2339 O O . THR A 1 296 ? -11.041 -34.183 41.785 1.00 30.70 296 THR A O 1
ATOM 2342 N N . GLY A 1 297 ? -9.585 -33.397 40.245 1.00 27.94 297 GLY A N 1
ATOM 2343 C CA . GLY A 1 297 ? -8.780 -34.608 39.986 1.00 27.94 297 GLY A CA 1
ATOM 2344 C C . GLY A 1 297 ? -7.967 -34.389 38.699 1.00 27.94 297 GLY A C 1
ATOM 2345 O O . GLY A 1 297 ? -8.571 -34.105 37.671 1.00 27.94 297 GLY A O 1
ATOM 2346 N N . SER A 1 298 ? -6.654 -34.137 38.747 1.00 30.23 298 SER A N 1
ATOM 2347 C CA . SER A 1 298 ? -5.489 -35.021 38.991 1.00 30.23 298 SER A CA 1
ATOM 2348 C C . SER A 1 298 ? -5.048 -35.828 37.755 1.00 30.23 298 SER A C 1
ATOM 2350 O O . SER A 1 298 ? -5.734 -36.766 37.361 1.00 30.23 298 SER A O 1
ATOM 2352 N N . ASP A 1 299 ? -3.904 -35.395 37.207 1.00 30.27 299 ASP A N 1
ATOM 2353 C CA . ASP A 1 299 ? -2.751 -36.098 36.608 1.00 30.27 299 ASP A CA 1
ATOM 2354 C C . ASP A 1 299 ? -2.946 -37.348 35.733 1.00 30.27 299 ASP A C 1
ATOM 2356 O O . ASP A 1 299 ? -3.444 -38.347 36.232 1.00 30.27 299 ASP A O 1
ATOM 2360 N N . VAL A 1 300 ? -2.406 -37.319 34.494 1.00 33.53 300 VAL A N 1
ATOM 2361 C CA . VAL A 1 300 ? -1.509 -38.350 33.900 1.00 33.53 300 VAL A CA 1
ATOM 2362 C C . VAL A 1 300 ? -0.668 -37.745 32.749 1.00 33.53 300 VAL A C 1
ATOM 2364 O O . VAL A 1 300 ? -1.137 -36.919 31.967 1.00 33.53 300 VAL A O 1
ATOM 2367 N N . ASP A 1 301 ? 0.577 -38.222 32.700 1.00 29.44 301 ASP A N 1
ATOM 2368 C CA . ASP A 1 301 ? 1.763 -37.915 31.898 1.00 29.44 301 ASP A CA 1
ATOM 2369 C C . ASP A 1 301 ? 1.752 -38.065 30.358 1.00 29.44 301 ASP A C 1
ATOM 2371 O O . ASP A 1 301 ? 0.891 -38.662 29.713 1.00 29.44 301 ASP A O 1
ATOM 2375 N N . HIS A 1 302 ? 2.850 -37.519 29.822 1.00 35.78 302 HIS A N 1
ATOM 2376 C CA . HIS A 1 302 ? 3.393 -37.442 28.468 1.00 35.78 302 HIS A CA 1
ATOM 2377 C C . HIS A 1 302 ? 3.394 -38.714 27.595 1.00 35.78 302 HIS A C 1
ATOM 2379 O O . HIS A 1 302 ? 3.860 -39.775 27.998 1.00 35.78 302 HIS A O 1
ATOM 2385 N N . SER A 1 303 ? 3.113 -38.533 26.297 1.00 31.00 303 SER A N 1
ATOM 2386 C CA . SER A 1 303 ? 3.920 -39.160 25.235 1.00 31.00 303 SER A CA 1
ATOM 2387 C C . SER A 1 303 ? 3.869 -38.366 23.923 1.00 31.00 303 SER A C 1
ATOM 2389 O O . SER A 1 303 ? 2.827 -37.937 23.433 1.00 31.00 303 SER A O 1
ATOM 2391 N N . SER A 1 304 ? 5.062 -38.130 23.391 1.00 33.81 304 SER A N 1
ATOM 2392 C CA . SER A 1 304 ? 5.397 -37.398 22.176 1.00 33.81 304 SER A CA 1
ATOM 2393 C C . SER A 1 304 ? 5.245 -38.270 20.927 1.00 33.81 304 SER A C 1
ATOM 2395 O O . SER A 1 304 ? 5.885 -39.317 20.837 1.00 33.81 304 SER A O 1
ATOM 2397 N N . SER A 1 305 ? 4.506 -37.803 19.917 1.00 30.61 305 SER A N 1
ATOM 2398 C CA . SER A 1 305 ? 4.685 -38.266 18.534 1.00 30.61 305 SER A CA 1
ATOM 2399 C C . SER A 1 305 ? 4.639 -37.077 17.572 1.00 30.61 305 SER A C 1
ATOM 2401 O O . SER A 1 305 ? 3.670 -36.323 17.501 1.00 30.61 305 SER A O 1
ATOM 2403 N N . SER A 1 306 ? 5.756 -36.857 16.883 1.00 33.22 306 SER A N 1
ATOM 2404 C CA . SER A 1 306 ? 5.952 -35.797 15.901 1.00 33.22 306 SER A CA 1
ATOM 2405 C C . SER A 1 306 ? 5.326 -36.203 14.568 1.00 33.22 306 SER A C 1
ATOM 2407 O O . SER A 1 306 ? 5.879 -37.035 13.849 1.00 33.22 306 SER A O 1
ATOM 2409 N N . SER A 1 307 ? 4.183 -35.603 14.245 1.00 29.62 307 SER A N 1
ATOM 2410 C CA . SER A 1 307 ? 3.595 -35.618 12.901 1.00 29.62 307 SER A CA 1
ATOM 2411 C C . SER A 1 307 ? 4.074 -34.388 12.110 1.00 29.62 307 SER A C 1
ATOM 2413 O O . SER A 1 307 ? 4.310 -33.342 12.721 1.00 29.62 307 SER A O 1
ATOM 2415 N N . PRO A 1 308 ? 4.236 -34.477 10.776 1.00 35.12 308 PRO A N 1
ATOM 2416 C CA . PRO A 1 308 ? 4.653 -33.345 9.951 1.00 35.12 308 PRO A CA 1
ATOM 2417 C C . PRO A 1 308 ? 3.559 -32.260 9.933 1.00 35.12 308 PRO A C 1
ATOM 2419 O O . PRO A 1 308 ? 2.387 -32.576 10.159 1.00 35.12 308 PRO A O 1
ATOM 2422 N N . PRO A 1 309 ? 3.910 -30.984 9.685 1.00 33.88 309 PRO A N 1
ATOM 2423 C CA . PRO A 1 309 ? 2.968 -29.880 9.802 1.00 33.88 309 PRO A CA 1
ATOM 2424 C C . PRO A 1 309 ? 1.884 -29.999 8.727 1.00 33.88 309 PRO A C 1
ATOM 2426 O O . PRO A 1 309 ? 2.139 -29.788 7.543 1.00 33.88 309 PRO A O 1
ATOM 2429 N N . GLN A 1 310 ? 0.667 -30.340 9.153 1.00 32.94 310 GLN A N 1
ATOM 2430 C CA . GLN A 1 310 ? -0.532 -30.145 8.347 1.00 32.94 310 GLN A CA 1
ATOM 2431 C C . GLN A 1 310 ? -0.782 -28.643 8.163 1.00 32.94 310 GLN A C 1
ATOM 2433 O O . GLN A 1 310 ? -0.619 -27.837 9.078 1.00 32.94 310 GLN A O 1
ATOM 2438 N N . GLU A 1 311 ? -1.130 -28.305 6.930 1.00 37.25 311 GLU A N 1
ATOM 2439 C CA . GLU A 1 311 ? -1.132 -26.984 6.314 1.00 37.25 311 GLU A CA 1
ATOM 2440 C C . GLU A 1 311 ? -1.938 -25.907 7.063 1.00 37.25 311 GLU A C 1
ATOM 2442 O O . GLU A 1 311 ? -3.070 -26.107 7.503 1.00 37.25 311 GLU A O 1
ATOM 2447 N N . ALA A 1 312 ? -1.372 -24.698 7.112 1.00 36.97 312 ALA A N 1
ATOM 2448 C CA . ALA A 1 312 ? -1.933 -23.493 7.727 1.00 36.97 312 ALA A CA 1
ATOM 2449 C C . ALA A 1 312 ? -3.116 -22.852 6.955 1.00 36.97 312 ALA A C 1
ATOM 2451 O O . ALA A 1 312 ? -3.505 -21.721 7.255 1.00 36.97 312 ALA A O 1
ATOM 2452 N N . SER A 1 313 ? -3.713 -23.534 5.973 1.00 44.50 313 SER A N 1
ATOM 2453 C CA . SER A 1 313 ? -4.730 -22.950 5.080 1.00 44.50 313 SER A CA 1
ATOM 2454 C C . SER A 1 313 ? -6.110 -22.767 5.740 1.00 44.50 313 SER A C 1
ATOM 2456 O O . SER A 1 313 ? -6.883 -21.899 5.335 1.00 44.50 313 SER A O 1
ATOM 2458 N N . GLY A 1 314 ? -6.415 -23.506 6.814 1.00 40.09 314 GLY A N 1
ATOM 2459 C CA . GLY A 1 314 ? -7.743 -23.505 7.451 1.00 40.09 314 GLY A CA 1
ATOM 2460 C C . GLY A 1 314 ? -8.073 -22.314 8.366 1.00 40.09 314 GLY A C 1
ATOM 2461 O O . GLY A 1 314 ? -9.242 -22.115 8.703 1.00 40.09 314 GLY A O 1
ATOM 2462 N N . ASN A 1 315 ? -7.084 -21.514 8.785 1.00 48.28 315 ASN A N 1
ATOM 2463 C CA . ASN A 1 315 ? -7.312 -20.392 9.714 1.00 48.28 315 ASN A CA 1
ATOM 2464 C C . ASN A 1 315 ? -7.641 -19.064 9.011 1.00 48.28 315 ASN A C 1
ATOM 2466 O O . ASN A 1 315 ? -8.274 -18.200 9.616 1.00 48.28 315 ASN A O 1
ATOM 2470 N N . SER A 1 316 ? -7.275 -18.906 7.735 1.00 57.72 316 SER A N 1
ATOM 2471 C CA . SER A 1 316 ? -7.469 -17.650 6.994 1.00 57.72 316 SER A CA 1
ATOM 2472 C C . SER A 1 316 ? -8.953 -17.312 6.780 1.00 57.72 316 SER A C 1
ATOM 2474 O O . SER A 1 316 ? -9.395 -16.193 7.040 1.00 57.72 316 SER A O 1
ATOM 2476 N N . THR A 1 317 ? -9.770 -18.302 6.408 1.00 57.16 317 THR A N 1
ATOM 2477 C CA . THR A 1 317 ? -11.201 -18.108 6.111 1.00 57.16 317 THR A CA 1
ATOM 2478 C C . THR A 1 317 ? -12.038 -17.770 7.345 1.00 57.16 317 THR A C 1
ATOM 2480 O O . THR A 1 317 ? -12.925 -16.919 7.271 1.00 57.16 317 THR A O 1
ATOM 2483 N N . LYS A 1 318 ? -11.743 -18.370 8.509 1.00 66.62 318 LYS A N 1
ATOM 2484 C CA . LYS A 1 318 ? -12.418 -18.028 9.779 1.00 66.62 318 LYS A CA 1
ATOM 2485 C C . LYS A 1 318 ? -12.118 -16.596 10.221 1.00 66.62 318 LYS A C 1
ATOM 2487 O O . LYS A 1 318 ? -12.997 -15.919 10.756 1.00 66.62 318 LYS A O 1
ATOM 2492 N N . ASP A 1 319 ? -10.895 -16.138 9.981 1.00 67.56 319 ASP A N 1
ATOM 2493 C CA . ASP A 1 319 ? -10.468 -14.779 10.302 1.00 67.56 319 ASP A CA 1
ATOM 2494 C C . ASP A 1 319 ? -11.088 -13.742 9.353 1.00 67.56 319 ASP A C 1
ATOM 2496 O O . ASP A 1 319 ? -11.484 -12.668 9.801 1.00 67.56 319 ASP A O 1
ATOM 2500 N N . LEU A 1 320 ? -11.249 -14.065 8.068 1.00 70.12 320 LEU A N 1
ATOM 2501 C CA . LEU A 1 320 ? -11.927 -13.201 7.094 1.00 70.12 320 LEU A CA 1
ATOM 2502 C C . LEU A 1 320 ? -13.431 -13.087 7.360 1.00 70.12 320 LEU A C 1
ATOM 2504 O O . LEU A 1 320 ? -13.979 -11.986 7.346 1.00 70.12 320 LEU A O 1
ATOM 2508 N N . HIS A 1 321 ? -14.087 -14.198 7.703 1.00 71.38 321 HIS A N 1
ATOM 2509 C CA . HIS A 1 321 ? -15.483 -14.176 8.142 1.00 71.38 321 HIS A CA 1
ATOM 2510 C C . HIS A 1 321 ? -15.659 -13.319 9.404 1.00 71.38 321 HIS A C 1
ATOM 2512 O O . HIS A 1 321 ? -16.659 -12.621 9.548 1.00 71.38 321 HIS A O 1
ATOM 2518 N N . ARG A 1 322 ? -14.669 -13.309 10.309 1.00 79.56 322 ARG A N 1
ATOM 2519 C CA . ARG A 1 322 ? -14.665 -12.397 11.459 1.00 79.56 322 ARG A CA 1
ATOM 2520 C C . ARG A 1 322 ? -14.584 -10.935 11.021 1.00 79.56 322 ARG A C 1
ATOM 2522 O O . ARG A 1 322 ? -15.375 -10.150 11.519 1.00 79.56 322 ARG A O 1
ATOM 2529 N N . VAL A 1 323 ? -13.695 -10.579 10.091 1.00 77.31 323 VAL A N 1
ATOM 2530 C CA . VAL A 1 323 ? -13.605 -9.206 9.553 1.00 77.31 323 VAL A CA 1
ATOM 2531 C C . VAL A 1 323 ? -14.929 -8.779 8.914 1.00 77.31 323 VAL A C 1
ATOM 2533 O O . VAL A 1 323 ? -15.399 -7.673 9.167 1.00 77.31 323 VAL A O 1
ATOM 2536 N N . LEU A 1 324 ? -15.568 -9.664 8.145 1.00 77.00 324 LEU A N 1
ATOM 2537 C CA . LEU A 1 324 ? -16.883 -9.405 7.558 1.00 77.00 324 LEU A CA 1
ATOM 2538 C C . LEU A 1 324 ? -17.947 -9.168 8.642 1.00 77.00 324 LEU A C 1
ATOM 2540 O O . LEU A 1 324 ? -18.658 -8.167 8.597 1.00 77.00 324 LEU A O 1
ATOM 2544 N N . LEU A 1 325 ? -18.020 -10.044 9.649 1.00 78.19 325 LEU A N 1
ATOM 2545 C CA . LEU A 1 325 ? -18.942 -9.893 10.778 1.00 78.19 325 LEU A CA 1
ATOM 2546 C C . LEU A 1 325 ? -18.645 -8.651 11.627 1.00 78.19 325 LEU A C 1
ATOM 2548 O O . LEU A 1 325 ? -19.572 -8.058 12.171 1.00 78.19 325 LEU A O 1
ATOM 2552 N N . GLU A 1 326 ? -17.382 -8.247 11.758 1.00 79.50 326 GLU A N 1
ATOM 2553 C CA . GLU A 1 326 ? -16.987 -7.001 12.416 1.00 79.50 326 GLU A CA 1
ATOM 2554 C C . GLU A 1 326 ? -17.478 -5.796 11.609 1.00 79.50 326 GLU A C 1
ATOM 2556 O O . GLU A 1 326 ? -18.094 -4.906 12.189 1.00 79.50 326 GLU A O 1
ATOM 2561 N N . CYS A 1 327 ? -17.312 -5.801 10.282 1.00 74.00 327 CYS A N 1
ATOM 2562 C CA . CYS A 1 327 ? -17.816 -4.736 9.412 1.00 74.00 327 CYS A CA 1
ATOM 2563 C C . CYS A 1 327 ? -19.347 -4.633 9.461 1.00 74.00 327 CYS A C 1
ATOM 2565 O O . CYS A 1 327 ? -19.887 -3.540 9.631 1.00 74.00 327 CYS A O 1
ATOM 2567 N N . ILE A 1 328 ? -20.047 -5.768 9.365 1.00 76.25 328 ILE A N 1
ATOM 2568 C CA . ILE A 1 328 ? -21.513 -5.826 9.456 1.00 76.25 328 ILE A CA 1
ATOM 2569 C C . ILE A 1 328 ? -21.970 -5.406 10.855 1.00 76.25 328 ILE A C 1
ATOM 2571 O O . ILE A 1 328 ? -22.850 -4.564 10.992 1.00 76.25 328 ILE A O 1
ATOM 2575 N N . GLY A 1 329 ? -21.346 -5.932 11.909 1.00 78.00 329 GLY A N 1
ATOM 2576 C CA . GLY A 1 329 ? -21.707 -5.629 13.290 1.00 78.00 329 GLY A CA 1
ATOM 2577 C C . GLY A 1 329 ? -21.414 -4.181 13.690 1.00 78.00 329 GLY A C 1
ATOM 2578 O O . GLY A 1 329 ? -22.153 -3.607 14.489 1.00 78.00 329 GLY A O 1
ATOM 2579 N N . GLU A 1 330 ? -20.359 -3.561 13.154 1.00 74.31 330 GLU A N 1
ATOM 2580 C CA . GLU A 1 330 ? -20.138 -2.116 13.273 1.00 74.31 330 GLU A CA 1
ATOM 2581 C C . GLU A 1 330 ? -21.237 -1.332 12.563 1.00 74.31 330 GLU A C 1
ATOM 2583 O O . GLU A 1 330 ? -21.774 -0.391 13.153 1.00 74.31 330 GLU A O 1
ATOM 2588 N N . ALA A 1 331 ? -21.608 -1.742 11.347 1.00 72.25 331 ALA A N 1
ATOM 2589 C CA . ALA A 1 331 ? -22.668 -1.088 10.597 1.00 72.25 331 ALA A CA 1
ATOM 2590 C C . ALA A 1 331 ? -24.032 -1.193 11.291 1.00 72.25 331 ALA A C 1
ATOM 2592 O O . ALA A 1 331 ? -24.752 -0.203 11.387 1.00 72.25 331 ALA A O 1
ATOM 2593 N N . GLU A 1 332 ? -24.359 -2.349 11.869 1.00 75.12 332 GLU A N 1
ATOM 2594 C CA . GLU A 1 332 ? -25.589 -2.554 12.638 1.00 75.12 332 GLU A CA 1
ATOM 2595 C C . GLU A 1 332 ? -25.610 -1.760 13.950 1.00 75.12 332 GLU A C 1
ATOM 2597 O O . GLU A 1 332 ? -26.643 -1.204 14.321 1.00 75.12 332 GLU A O 1
ATOM 2602 N N . LYS A 1 333 ? -24.476 -1.663 14.658 1.00 74.31 333 LYS A N 1
ATOM 2603 C CA . LYS A 1 333 ? -24.370 -0.849 15.885 1.00 74.31 333 LYS A CA 1
ATOM 2604 C C . LYS A 1 333 ? -24.480 0.646 15.608 1.00 74.31 333 LYS A C 1
ATOM 2606 O O . LYS A 1 333 ? -24.875 1.396 16.495 1.00 74.31 333 LYS A O 1
ATOM 2611 N N . GLN A 1 334 ? -24.089 1.072 14.411 1.00 73.94 334 GLN A N 1
ATOM 2612 C CA . GLN A 1 334 ? -24.063 2.468 13.978 1.00 73.94 334 GLN A CA 1
ATOM 2613 C C . GLN A 1 334 ? -25.140 2.754 12.930 1.00 73.94 334 GLN A C 1
ATOM 2615 O O . GLN A 1 334 ? -24.997 3.682 12.137 1.00 73.94 334 GLN A O 1
ATOM 2620 N N . ARG A 1 335 ? -26.214 1.959 12.915 1.00 69.19 335 ARG A N 1
ATOM 2621 C CA . ARG A 1 335 ? -27.235 1.989 11.864 1.00 69.19 335 ARG A CA 1
ATOM 2622 C C . ARG A 1 335 ? -27.912 3.353 11.703 1.00 69.19 335 ARG A C 1
ATOM 2624 O O . ARG A 1 335 ? -28.326 3.682 10.602 1.00 69.19 335 ARG A O 1
ATOM 2631 N N . ASP A 1 336 ? -27.954 4.156 12.766 1.00 74.56 336 ASP A N 1
ATOM 2632 C CA . ASP A 1 336 ? -28.496 5.522 12.737 1.00 74.56 336 ASP A CA 1
ATOM 2633 C C . ASP A 1 336 ? -27.512 6.562 12.153 1.00 74.56 336 ASP A C 1
ATOM 2635 O O . ASP A 1 336 ? -27.879 7.715 11.940 1.00 74.56 336 ASP A O 1
ATOM 2639 N N . GLU A 1 337 ? -26.251 6.191 11.906 1.00 78.75 337 GLU A N 1
ATOM 2640 C CA . GLU A 1 337 ? -25.191 7.106 11.455 1.00 78.75 337 GLU A CA 1
ATOM 2641 C C . GLU A 1 337 ? -24.587 6.757 10.089 1.00 78.75 337 GLU A C 1
ATOM 2643 O O . GLU A 1 337 ? -24.034 7.643 9.427 1.00 78.75 337 GLU A O 1
ATOM 2648 N N . ILE A 1 338 ? -24.641 5.485 9.683 1.00 78.44 338 ILE A N 1
ATOM 2649 C CA . ILE A 1 338 ? -24.154 5.037 8.375 1.00 78.44 338 ILE A CA 1
ATOM 2650 C C . ILE A 1 338 ? -25.267 5.198 7.347 1.00 78.44 338 ILE A C 1
ATOM 2652 O O . ILE A 1 338 ? -26.333 4.603 7.470 1.00 78.44 338 ILE A O 1
ATOM 2656 N N . VAL A 1 339 ? -24.988 5.990 6.316 1.00 82.31 339 VAL A N 1
ATOM 2657 C CA . VAL A 1 339 ? -25.944 6.316 5.253 1.00 82.31 339 VAL A CA 1
ATOM 2658 C C . VAL A 1 339 ? -25.841 5.310 4.107 1.00 82.31 339 VAL A C 1
ATOM 2660 O O . VAL A 1 339 ? -26.856 4.908 3.545 1.00 82.31 339 VAL A O 1
ATOM 2663 N N . VAL A 1 340 ? -24.621 4.878 3.768 1.00 90.06 340 VAL A N 1
ATOM 2664 C CA . VAL A 1 340 ? -24.364 3.946 2.660 1.00 90.06 340 VAL A CA 1
ATOM 2665 C C . VAL A 1 340 ? -23.228 2.995 3.026 1.00 90.06 340 VAL A C 1
ATOM 2667 O O . VAL A 1 340 ? -22.234 3.412 3.623 1.00 90.06 340 VAL A O 1
ATOM 2670 N N . PHE A 1 341 ? -23.358 1.721 2.655 1.00 93.25 341 PHE A N 1
ATOM 2671 C CA . PHE A 1 341 ? -22.346 0.688 2.867 1.00 93.25 341 PHE A CA 1
ATOM 2672 C C . PHE A 1 341 ? -22.398 -0.355 1.745 1.00 93.25 341 PHE A C 1
ATOM 2674 O O . PHE A 1 341 ? -23.484 -0.723 1.297 1.00 93.25 341 PHE A O 1
ATOM 2681 N N . GLY A 1 342 ? -21.236 -0.839 1.311 1.00 94.50 342 GLY A N 1
ATOM 2682 C CA . GLY A 1 342 ? -21.121 -1.927 0.342 1.00 94.50 342 GLY A CA 1
ATOM 2683 C C . GLY A 1 342 ? -19.881 -2.771 0.606 1.00 94.50 342 GLY A C 1
ATOM 2684 O O . GLY A 1 342 ? -18.851 -2.245 1.027 1.00 94.50 342 GLY A O 1
ATOM 2685 N N . VAL A 1 343 ? -19.985 -4.080 0.379 1.00 95.31 343 VAL A N 1
ATOM 2686 C CA . VAL A 1 343 ? -18.908 -5.056 0.607 1.00 95.31 343 VAL A CA 1
ATOM 2687 C C . VAL A 1 343 ? -18.765 -5.946 -0.612 1.00 95.31 343 VAL A C 1
ATOM 2689 O O . VAL A 1 343 ? -19.763 -6.352 -1.203 1.00 95.31 343 VAL A O 1
ATOM 2692 N N . ASN A 1 344 ? -17.521 -6.273 -0.949 1.00 95.19 344 ASN A N 1
ATOM 2693 C CA . ASN A 1 344 ? -17.191 -7.264 -1.955 1.00 95.19 344 ASN A CA 1
ATOM 2694 C C . ASN A 1 344 ? -16.674 -8.536 -1.264 1.00 95.19 344 ASN A C 1
ATOM 2696 O O . ASN A 1 344 ? -15.529 -8.611 -0.810 1.00 95.19 344 ASN A O 1
ATOM 2700 N N . GLU A 1 345 ? -17.556 -9.530 -1.142 1.00 92.75 345 GLU A N 1
ATOM 2701 C CA . GLU A 1 345 ? -17.243 -10.807 -0.491 1.00 92.75 345 GLU A CA 1
ATOM 2702 C C . GLU A 1 345 ? -16.190 -11.607 -1.264 1.00 92.75 345 GLU A C 1
ATOM 2704 O O . GLU A 1 345 ? -15.333 -12.235 -0.640 1.00 92.75 345 GLU A O 1
ATOM 2709 N N . GLY A 1 346 ? -16.203 -11.528 -2.600 1.00 93.19 346 GLY A N 1
ATOM 2710 C CA . GLY A 1 346 ? -15.199 -12.148 -3.464 1.00 93.19 346 GLY A CA 1
ATOM 2711 C C . GLY A 1 346 ? -13.800 -11.654 -3.111 1.00 93.19 346 GLY A C 1
ATOM 2712 O O . GLY A 1 346 ? -12.949 -12.454 -2.722 1.00 93.19 346 GLY A O 1
ATOM 2713 N N . ALA A 1 347 ? -13.608 -10.333 -3.106 1.00 94.44 347 ALA A N 1
ATOM 2714 C CA . ALA A 1 347 ? -12.341 -9.693 -2.768 1.00 94.44 347 ALA A CA 1
ATOM 2715 C C . ALA A 1 347 ? -11.881 -10.006 -1.334 1.00 94.44 347 ALA A C 1
ATOM 2717 O O . ALA A 1 347 ? -10.688 -10.176 -1.088 1.00 94.44 347 ALA A O 1
ATOM 2718 N N . LEU A 1 348 ? -12.811 -10.087 -0.372 1.00 92.06 348 LEU A N 1
ATOM 2719 C CA . LEU A 1 348 ? -12.489 -10.496 1.000 1.00 92.06 348 LEU A CA 1
ATOM 2720 C C . LEU A 1 348 ? -12.030 -11.953 1.056 1.00 92.06 348 LEU A C 1
ATOM 2722 O O . LEU A 1 348 ? -11.010 -12.243 1.675 1.00 92.06 348 LEU A O 1
ATOM 2726 N N . SER A 1 349 ? -12.763 -12.861 0.413 1.00 91.38 349 SER A N 1
ATOM 2727 C CA . SER A 1 349 ? -12.465 -14.296 0.414 1.00 91.38 349 SER A CA 1
ATOM 2728 C C . SER A 1 349 ? -11.172 -14.642 -0.326 1.00 91.38 349 SER A C 1
ATOM 2730 O O . SER A 1 349 ? -10.504 -15.610 0.030 1.00 91.38 349 SER A O 1
ATOM 2732 N N . SER A 1 350 ? -10.793 -13.820 -1.306 1.00 93.12 350 SER A N 1
ATOM 2733 C CA . SER A 1 350 ? -9.600 -13.996 -2.127 1.00 93.12 350 SER A CA 1
ATOM 2734 C C . SER A 1 350 ? -8.358 -13.299 -1.565 1.00 93.12 350 SER A C 1
ATOM 2736 O O . SER A 1 350 ? -7.316 -13.282 -2.223 1.00 93.12 350 SER A O 1
ATOM 2738 N N . TRP A 1 351 ? -8.443 -12.706 -0.368 1.00 91.94 351 TRP A N 1
ATOM 2739 C CA . TRP A 1 351 ? -7.340 -11.954 0.220 1.00 91.94 351 TRP A CA 1
ATOM 2740 C C . TRP A 1 351 ? -6.087 -12.820 0.394 1.00 91.94 351 TRP A C 1
ATOM 2742 O O . TRP A 1 351 ? -6.086 -13.828 1.101 1.00 91.94 351 TRP A O 1
ATOM 2752 N N . VAL A 1 352 ? -4.989 -12.361 -0.205 1.00 91.44 352 VAL A N 1
ATOM 2753 C CA . VAL A 1 352 ? -3.666 -12.972 -0.073 1.00 91.44 352 VAL A CA 1
ATOM 2754 C C . VAL A 1 352 ? -2.813 -12.121 0.877 1.00 91.44 352 VAL A C 1
ATOM 2756 O O . VAL A 1 352 ? -2.706 -10.903 0.674 1.00 91.44 352 VAL A O 1
ATOM 2759 N N . PRO A 1 353 ? -2.192 -12.720 1.914 1.00 88.44 353 PRO A N 1
ATOM 2760 C CA . PRO A 1 353 ? -1.285 -12.012 2.806 1.00 88.44 353 PRO A CA 1
ATOM 2761 C C . PRO A 1 353 ? -0.167 -11.296 2.044 1.00 88.44 353 PRO A C 1
ATOM 2763 O O . PRO A 1 353 ? 0.484 -11.855 1.164 1.00 88.44 353 PRO A O 1
ATOM 2766 N N . GLN A 1 354 ? 0.066 -10.036 2.401 1.00 82.88 354 GLN A N 1
ATOM 2767 C CA . GLN A 1 354 ? 1.073 -9.199 1.758 1.00 82.88 354 GLN A CA 1
ATOM 2768 C C . GLN A 1 354 ? 2.369 -9.218 2.572 1.00 82.88 354 GLN A C 1
ATOM 2770 O O . GLN A 1 354 ? 2.563 -8.386 3.464 1.00 82.88 354 GLN A O 1
ATOM 2775 N N . GLU A 1 355 ? 3.276 -10.143 2.272 1.00 70.81 355 GLU A N 1
ATOM 2776 C CA . GLU A 1 355 ? 4.624 -10.083 2.836 1.00 70.81 355 GLU A CA 1
ATOM 2777 C C . GLU A 1 355 ? 5.387 -8.891 2.210 1.00 70.81 355 GLU A C 1
ATOM 2779 O O . GLU A 1 355 ? 5.333 -8.613 1.014 1.00 70.81 355 GLU A O 1
ATOM 2784 N N . SER A 1 356 ? 6.038 -8.051 3.014 1.00 64.31 356 SER A N 1
ATOM 2785 C CA . SER A 1 356 ? 6.737 -6.865 2.484 1.00 64.31 356 SER A CA 1
ATOM 2786 C C . SER A 1 356 ? 7.901 -7.286 1.567 1.00 64.31 356 SER A C 1
ATOM 2788 O O . SER A 1 356 ? 8.670 -8.139 2.005 1.00 64.31 356 SER A O 1
ATOM 2790 N N . PRO A 1 357 ? 8.211 -6.629 0.421 1.00 76.88 357 PRO A N 1
ATOM 2791 C CA . PRO A 1 357 ? 7.505 -5.620 -0.376 1.00 76.88 357 PRO A CA 1
ATOM 2792 C C . PRO A 1 357 ? 6.990 -6.183 -1.726 1.00 76.88 357 PRO A C 1
ATOM 2794 O O . PRO A 1 357 ? 7.419 -5.731 -2.790 1.00 76.88 357 PRO A O 1
ATOM 2797 N N . CYS A 1 358 ? 6.066 -7.148 -1.701 1.00 91.75 358 CYS A N 1
ATOM 2798 C CA . CYS A 1 358 ? 5.490 -7.764 -2.909 1.00 91.75 358 CYS A CA 1
ATOM 2799 C C . CYS A 1 358 ? 4.001 -7.433 -3.129 1.00 91.75 358 CYS A C 1
ATOM 2801 O O . CYS A 1 358 ? 3.258 -8.219 -3.715 1.00 91.75 358 CYS A O 1
ATOM 2803 N N . CYS A 1 359 ? 3.548 -6.254 -2.690 1.00 93.62 359 CYS A N 1
ATOM 2804 C CA . CYS A 1 359 ? 2.133 -5.871 -2.738 1.00 93.62 359 CYS A CA 1
ATOM 2805 C C . CYS A 1 359 ? 1.509 -5.961 -4.140 1.00 93.62 359 CYS A C 1
ATOM 2807 O O . CYS A 1 359 ? 0.356 -6.363 -4.235 1.00 93.62 359 CYS A O 1
ATOM 2809 N N . ALA A 1 360 ? 2.257 -5.678 -5.217 1.00 95.44 360 ALA A N 1
ATOM 2810 C CA . ALA A 1 360 ? 1.740 -5.826 -6.582 1.00 95.44 360 ALA A CA 1
ATOM 2811 C C . ALA A 1 360 ? 1.435 -7.295 -6.926 1.00 95.44 360 ALA A C 1
ATOM 2813 O O . ALA A 1 360 ? 0.418 -7.591 -7.539 1.00 95.44 360 ALA A O 1
ATOM 2814 N N . ALA A 1 361 ? 2.298 -8.220 -6.503 1.00 95.81 361 ALA A N 1
ATOM 2815 C CA . ALA A 1 361 ? 2.097 -9.646 -6.729 1.00 95.81 361 ALA A CA 1
ATOM 2816 C C . ALA A 1 361 ? 0.931 -10.180 -5.889 1.00 95.81 361 ALA A C 1
ATOM 2818 O O . ALA A 1 361 ? 0.092 -10.913 -6.397 1.00 95.81 361 ALA A O 1
ATOM 2819 N N . ALA A 1 362 ? 0.829 -9.745 -4.631 1.00 95.06 362 ALA A N 1
ATOM 2820 C CA . ALA A 1 362 ? -0.274 -10.137 -3.764 1.00 95.06 362 ALA A CA 1
ATOM 2821 C C . ALA A 1 362 ? -1.639 -9.664 -4.292 1.00 95.06 362 ALA A C 1
ATOM 2823 O O . ALA A 1 362 ? -2.595 -10.432 -4.241 1.00 95.06 362 ALA A O 1
ATOM 2824 N N . VAL A 1 363 ? -1.748 -8.440 -4.835 1.00 96.06 363 VAL A N 1
ATOM 2825 C CA . VAL A 1 363 ? -3.016 -7.994 -5.445 1.00 96.06 363 VAL A CA 1
ATOM 2826 C C . VAL A 1 363 ? -3.327 -8.707 -6.757 1.00 96.06 363 VAL A C 1
ATOM 2828 O O . VAL A 1 363 ? -4.498 -8.943 -7.017 1.00 96.06 363 VAL A O 1
ATOM 2831 N N . ILE A 1 364 ? -2.319 -9.085 -7.556 1.00 96.81 364 ILE A N 1
ATOM 2832 C CA . ILE A 1 364 ? -2.529 -9.902 -8.762 1.00 96.81 364 ILE A CA 1
ATOM 2833 C C . ILE A 1 364 ? -3.096 -11.262 -8.365 1.00 96.81 364 ILE A C 1
ATOM 2835 O O . ILE A 1 364 ? -4.147 -11.650 -8.863 1.00 96.81 364 ILE A O 1
ATOM 2839 N N . ALA A 1 365 ? -2.432 -11.952 -7.434 1.00 95.88 365 ALA A N 1
ATOM 2840 C CA . ALA A 1 365 ? -2.868 -13.251 -6.941 1.00 95.88 365 ALA A CA 1
ATOM 2841 C C . ALA A 1 365 ? -4.303 -13.183 -6.399 1.00 95.88 365 ALA A C 1
ATOM 2843 O O . ALA A 1 365 ? -5.175 -13.926 -6.832 1.00 95.88 365 ALA A O 1
ATOM 2844 N N . ALA A 1 366 ? -4.586 -12.216 -5.526 1.00 95.44 366 ALA A N 1
ATOM 2845 C CA . ALA A 1 366 ? -5.917 -12.044 -4.962 1.00 95.44 366 ALA A CA 1
ATOM 2846 C C . ALA A 1 366 ? -6.984 -11.631 -5.996 1.00 95.44 366 ALA A C 1
ATOM 2848 O O . ALA A 1 366 ? -8.136 -12.043 -5.861 1.00 95.44 366 ALA A O 1
ATOM 2849 N N . ALA A 1 367 ? -6.633 -10.862 -7.032 1.00 96.56 367 ALA A N 1
ATOM 2850 C CA . ALA A 1 367 ? -7.556 -10.524 -8.116 1.00 96.56 367 ALA A CA 1
ATOM 2851 C C . ALA A 1 367 ? -7.895 -11.744 -8.984 1.00 96.56 367 ALA A C 1
ATOM 2853 O O . ALA A 1 367 ? -9.069 -11.974 -9.270 1.00 96.56 367 ALA A O 1
ATOM 2854 N N . VAL A 1 368 ? -6.898 -12.561 -9.343 1.00 95.94 368 VAL A N 1
ATOM 2855 C CA . VAL A 1 368 ? -7.116 -13.823 -10.072 1.00 95.94 368 VAL A CA 1
ATOM 2856 C C . VAL A 1 368 ? -7.980 -14.775 -9.247 1.00 95.94 368 VAL A C 1
ATOM 2858 O O . VAL A 1 368 ? -8.970 -15.302 -9.752 1.00 95.94 368 VAL A O 1
ATOM 2861 N N . ASN A 1 369 ? -7.671 -14.923 -7.958 1.00 94.81 369 ASN A N 1
ATOM 2862 C CA . ASN A 1 369 ? -8.438 -15.769 -7.042 1.00 94.81 369 ASN A CA 1
ATOM 2863 C C . ASN A 1 369 ? -9.888 -15.280 -6.914 1.00 94.81 369 ASN A C 1
ATOM 2865 O O . ASN A 1 369 ? -10.808 -16.093 -6.887 1.00 94.81 369 ASN A O 1
ATOM 2869 N N . CYS A 1 370 ? -10.098 -13.958 -6.889 1.00 94.94 370 CYS A N 1
ATOM 2870 C CA . CYS A 1 370 ? -11.429 -13.355 -6.847 1.00 94.94 370 CYS A CA 1
ATOM 2871 C C . CYS A 1 370 ? -12.237 -13.641 -8.115 1.00 94.94 370 CYS A C 1
ATOM 2873 O O . CYS A 1 370 ? -13.395 -14.033 -8.025 1.00 94.94 370 CYS A O 1
ATOM 2875 N N . CYS A 1 371 ? -11.639 -13.426 -9.290 1.00 95.00 371 CYS A N 1
ATOM 2876 C CA . CYS A 1 371 ? -12.369 -13.465 -10.558 1.00 95.00 371 CYS A CA 1
ATOM 2877 C C . CYS A 1 371 ? -12.584 -14.892 -11.071 1.00 95.00 371 CYS A C 1
ATOM 2879 O O . CYS A 1 371 ? -13.587 -15.162 -11.723 1.00 95.00 371 CYS A O 1
ATOM 2881 N N . VAL A 1 372 ? -11.650 -15.811 -10.800 1.00 92.12 372 VAL A N 1
ATOM 2882 C CA . VAL A 1 372 ? -11.710 -17.179 -11.342 1.00 92.12 372 VAL A CA 1
ATOM 2883 C C . VAL A 1 372 ? -12.250 -18.187 -10.322 1.00 92.12 372 VAL A C 1
ATOM 2885 O O . VAL A 1 372 ? -12.705 -19.263 -10.704 1.00 92.12 372 VAL A O 1
ATOM 2888 N N . GLY A 1 373 ? -12.215 -17.874 -9.021 1.00 81.00 373 GLY A N 1
ATOM 2889 C CA . GLY A 1 373 ? -12.821 -18.666 -7.939 1.00 81.00 373 GLY A CA 1
ATOM 2890 C C . GLY A 1 373 ? -12.243 -20.075 -7.705 1.00 81.00 373 GLY A C 1
ATOM 2891 O O . GLY A 1 373 ? -12.548 -20.695 -6.690 1.00 81.00 373 GLY A O 1
ATOM 2892 N N . GLN A 1 374 ? -11.419 -20.597 -8.620 1.00 66.00 374 GLN A N 1
ATOM 2893 C CA . GLN A 1 374 ? -10.866 -21.961 -8.589 1.00 66.00 374 GLN A CA 1
ATOM 2894 C C . GLN A 1 374 ? -9.343 -22.008 -8.491 1.00 66.00 374 GLN A C 1
ATOM 2896 O O . GLN A 1 374 ? -8.770 -23.048 -8.166 1.00 66.00 374 GLN A O 1
ATOM 2901 N N . HIS A 1 375 ? -8.680 -20.893 -8.771 1.00 63.72 375 HIS A N 1
ATOM 2902 C CA . HIS A 1 375 ? -7.237 -20.800 -8.691 1.00 63.72 375 HIS A CA 1
ATOM 2903 C C . HIS A 1 375 ? -6.861 -20.188 -7.349 1.00 63.72 375 HIS A C 1
ATOM 2905 O O . HIS A 1 375 ? -7.373 -19.140 -6.981 1.00 63.72 375 HIS A O 1
ATOM 2911 N N . ASN A 1 376 ? -5.999 -20.879 -6.607 1.00 84.75 376 ASN A N 1
ATOM 2912 C CA . ASN A 1 376 ? -5.342 -20.347 -5.421 1.00 84.75 376 ASN A CA 1
ATOM 2913 C C . ASN A 1 376 ? -3.979 -19.816 -5.853 1.00 84.75 376 ASN A C 1
ATOM 2915 O O . ASN A 1 376 ? -2.959 -20.377 -5.455 1.00 84.75 376 ASN A O 1
ATOM 2919 N N . TRP A 1 377 ? -3.968 -18.787 -6.708 1.00 92.94 377 TRP A N 1
ATOM 2920 C CA . TRP A 1 377 ? -2.722 -18.140 -7.088 1.00 92.94 377 TRP A CA 1
ATOM 2921 C C . TRP A 1 377 ? -1.968 -17.737 -5.835 1.00 92.94 377 TRP A C 1
ATOM 2923 O O . TRP A 1 377 ? -2.488 -17.017 -4.972 1.00 92.94 377 TRP A O 1
ATOM 2933 N N . ALA A 1 378 ? -0.740 -18.226 -5.754 1.00 93.62 378 ALA A N 1
ATOM 2934 C CA . ALA A 1 378 ? 0.212 -17.827 -4.745 1.00 93.62 378 ALA A CA 1
ATOM 2935 C C . ALA A 1 378 ? 0.920 -16.535 -5.176 1.00 93.62 378 ALA A C 1
ATOM 2937 O O . ALA A 1 378 ? 0.942 -16.147 -6.350 1.00 93.62 378 ALA A O 1
ATOM 2938 N N . VAL A 1 379 ? 1.545 -15.855 -4.216 1.00 93.56 379 VAL A N 1
ATOM 2939 C CA . VAL A 1 379 ? 2.327 -14.641 -4.492 1.00 93.56 379 VAL A CA 1
ATOM 2940 C C . VAL A 1 379 ? 3.491 -14.957 -5.439 1.00 93.56 379 VAL A C 1
ATOM 2942 O O . VAL A 1 379 ? 3.846 -14.141 -6.288 1.00 93.56 379 VAL A O 1
ATOM 2945 N N . GLU A 1 380 ? 4.063 -16.153 -5.332 1.00 94.00 380 GLU A N 1
ATOM 2946 C CA . GLU A 1 380 ? 5.171 -16.657 -6.139 1.00 94.00 380 GLU A CA 1
ATOM 2947 C C . GLU A 1 380 ? 4.798 -16.782 -7.619 1.00 94.00 380 GLU A C 1
ATOM 2949 O O . GLU A 1 380 ? 5.587 -16.391 -8.481 1.00 94.00 380 GLU A O 1
ATOM 2954 N N . GLU A 1 381 ? 3.590 -17.264 -7.917 1.00 95.25 381 GLU A N 1
ATOM 2955 C CA . GLU A 1 381 ? 3.078 -17.374 -9.287 1.00 95.25 381 GLU A CA 1
ATOM 2956 C C . GLU A 1 381 ? 2.890 -15.984 -9.900 1.00 95.25 381 GLU A C 1
ATOM 2958 O O . GLU A 1 381 ? 3.363 -15.717 -11.007 1.00 95.25 381 GLU A O 1
ATOM 2963 N N . ALA A 1 382 ? 2.320 -15.049 -9.133 1.00 95.81 382 ALA A N 1
ATOM 2964 C CA . ALA A 1 382 ? 2.194 -13.658 -9.553 1.00 95.81 382 ALA A CA 1
ATOM 2965 C C . ALA A 1 382 ? 3.560 -12.970 -9.755 1.00 95.81 382 ALA A C 1
ATOM 2967 O O . ALA A 1 382 ? 3.725 -12.178 -10.684 1.00 95.81 382 ALA A O 1
ATOM 2968 N N . ILE A 1 383 ? 4.570 -13.276 -8.929 1.00 95.94 383 ILE A N 1
ATOM 2969 C CA . ILE A 1 383 ? 5.951 -12.803 -9.137 1.00 95.94 383 ILE A CA 1
ATOM 2970 C C . ILE A 1 383 ? 6.532 -13.388 -10.425 1.00 95.94 383 ILE A C 1
ATOM 2972 O O . ILE A 1 383 ? 7.186 -12.656 -11.167 1.00 95.94 383 ILE A O 1
ATOM 2976 N N . GLY A 1 384 ? 6.308 -14.677 -10.691 1.00 95.81 384 GLY A N 1
ATOM 2977 C CA . GLY A 1 384 ? 6.711 -15.336 -11.933 1.00 95.81 384 GLY A CA 1
ATOM 2978 C C . GLY A 1 384 ? 6.141 -14.621 -13.156 1.00 95.81 384 GLY A C 1
ATOM 2979 O O . GLY A 1 384 ? 6.905 -14.178 -14.012 1.00 95.81 384 GLY A O 1
ATOM 2980 N N . ALA A 1 385 ? 4.827 -14.390 -13.172 1.00 96.56 385 ALA A N 1
ATOM 2981 C CA . ALA A 1 385 ? 4.154 -13.662 -14.246 1.00 96.56 385 ALA A CA 1
ATOM 2982 C C . ALA A 1 385 ? 4.690 -12.226 -14.411 1.00 96.56 385 ALA A C 1
ATOM 2984 O O . ALA A 1 385 ? 4.969 -11.778 -15.524 1.00 96.56 385 ALA A O 1
ATOM 2985 N N . LEU A 1 386 ? 4.913 -11.506 -13.304 1.00 96.88 386 LEU A N 1
ATOM 2986 C CA . LEU A 1 386 ? 5.514 -10.169 -13.337 1.00 96.88 386 LEU A CA 1
ATOM 2987 C C . LEU A 1 386 ? 6.933 -10.171 -13.918 1.00 96.88 386 LEU A C 1
ATOM 2989 O O . LEU A 1 386 ? 7.295 -9.222 -14.615 1.00 96.88 386 LEU A O 1
ATOM 2993 N N . ARG A 1 387 ? 7.748 -11.196 -13.635 1.00 96.50 387 ARG A N 1
ATOM 2994 C CA . ARG A 1 387 ? 9.097 -11.320 -14.211 1.00 96.50 387 ARG A CA 1
ATOM 2995 C C . ARG A 1 387 ? 9.019 -11.458 -15.725 1.00 96.50 387 ARG A C 1
ATOM 2997 O O . ARG A 1 387 ? 9.644 -10.645 -16.400 1.00 96.50 387 ARG A O 1
ATOM 3004 N N . THR A 1 388 ? 8.193 -12.375 -16.227 1.00 96.44 388 THR A N 1
ATOM 3005 C CA . THR A 1 388 ? 7.996 -12.589 -17.669 1.00 96.44 388 THR A CA 1
ATOM 3006 C C . THR A 1 388 ? 7.588 -11.295 -18.375 1.00 96.44 388 THR A C 1
ATOM 3008 O O . THR A 1 388 ? 8.254 -10.860 -19.308 1.00 96.44 388 THR A O 1
ATOM 3011 N N . ILE A 1 389 ? 6.586 -10.578 -17.855 1.00 97.12 389 ILE A N 1
ATOM 3012 C CA . ILE A 1 389 ? 6.138 -9.309 -18.455 1.00 97.12 389 ILE A CA 1
ATOM 3013 C C . ILE A 1 389 ? 7.224 -8.219 -18.422 1.00 97.12 389 ILE A C 1
ATOM 3015 O O . ILE A 1 389 ? 7.329 -7.390 -19.334 1.00 97.12 389 ILE A O 1
ATOM 3019 N N . VAL A 1 390 ? 8.042 -8.166 -17.367 1.00 95.56 390 VAL A N 1
ATOM 3020 C CA . VAL A 1 390 ? 9.156 -7.208 -17.290 1.00 95.56 390 VAL A CA 1
ATOM 3021 C C . VAL A 1 390 ? 10.283 -7.585 -18.256 1.00 95.56 390 VAL A C 1
ATOM 3023 O O . VAL A 1 390 ? 10.858 -6.679 -18.862 1.00 95.56 390 VAL A O 1
ATOM 3026 N N . GLU A 1 391 ? 10.576 -8.872 -18.427 1.00 94.75 391 GLU A N 1
ATOM 3027 C CA . GLU A 1 391 ? 11.546 -9.399 -19.397 1.00 94.75 391 GLU A CA 1
ATOM 3028 C C . GLU A 1 391 ? 11.123 -9.080 -20.834 1.00 94.75 391 GLU A C 1
ATOM 3030 O O . GLU A 1 391 ? 11.898 -8.462 -21.568 1.00 94.75 391 GLU A O 1
ATOM 3035 N N . ASP A 1 392 ? 9.866 -9.344 -21.193 1.00 95.25 392 ASP A N 1
ATOM 3036 C CA . ASP A 1 392 ? 9.305 -8.989 -22.503 1.00 95.25 392 ASP A CA 1
ATOM 3037 C C . ASP A 1 392 ? 9.403 -7.481 -22.757 1.00 95.25 392 ASP A C 1
ATOM 3039 O O . ASP A 1 392 ? 9.764 -7.011 -23.843 1.00 95.25 392 ASP A O 1
ATOM 3043 N N . ARG A 1 393 ? 9.145 -6.673 -21.720 1.00 95.56 393 ARG A N 1
ATOM 3044 C CA . ARG A 1 393 ? 9.272 -5.219 -21.829 1.00 95.56 393 ARG A CA 1
ATOM 3045 C C . ARG A 1 393 ? 10.719 -4.768 -22.017 1.00 95.56 393 ARG A C 1
ATOM 3047 O O . ARG A 1 393 ? 10.948 -3.776 -22.711 1.00 95.56 393 ARG A O 1
ATOM 3054 N N . ILE A 1 394 ? 11.676 -5.440 -21.382 1.00 93.62 394 ILE A N 1
ATOM 3055 C CA . ILE A 1 394 ? 13.111 -5.201 -21.570 1.00 93.62 394 ILE A CA 1
ATOM 3056 C C . ILE A 1 394 ? 13.499 -5.537 -23.011 1.00 93.62 394 ILE A C 1
ATOM 3058 O O . ILE A 1 394 ? 14.106 -4.688 -23.666 1.00 93.62 394 ILE A O 1
ATOM 3062 N N . ALA A 1 395 ? 13.080 -6.695 -23.526 1.00 92.12 395 ALA A N 1
ATOM 3063 C CA . ALA A 1 395 ? 13.336 -7.109 -24.903 1.00 92.12 395 ALA A CA 1
ATOM 3064 C C . ALA A 1 395 ? 12.814 -6.070 -25.912 1.00 92.12 395 ALA A C 1
ATOM 3066 O O . ALA A 1 395 ? 13.583 -5.553 -26.723 1.00 92.12 395 ALA A O 1
ATOM 3067 N N . GLY A 1 396 ? 11.559 -5.628 -25.774 1.00 94.00 396 GLY A N 1
ATOM 3068 C CA . GLY A 1 396 ? 10.991 -4.604 -26.659 1.00 94.00 396 GLY A CA 1
ATOM 3069 C C . GLY A 1 396 ? 11.664 -3.225 -26.550 1.00 94.00 396 GLY A C 1
ATOM 3070 O O . GLY A 1 396 ? 11.667 -2.448 -27.507 1.00 94.00 396 GLY A O 1
ATOM 3071 N N . LEU A 1 397 ? 12.252 -2.877 -25.398 1.00 93.69 397 LEU A N 1
ATOM 3072 C CA . LEU A 1 397 ? 13.057 -1.655 -25.262 1.00 93.69 397 LEU A CA 1
ATOM 3073 C C . LEU A 1 397 ? 14.425 -1.796 -25.941 1.00 93.69 397 LEU A C 1
ATOM 3075 O O . LEU A 1 397 ? 14.894 -0.822 -26.528 1.00 93.69 397 LEU A O 1
ATOM 3079 N N . ILE A 1 398 ? 15.034 -2.982 -25.896 1.00 90.31 398 ILE A N 1
ATOM 3080 C CA . ILE A 1 398 ? 16.283 -3.292 -26.604 1.00 90.31 398 ILE A CA 1
ATOM 3081 C C . ILE A 1 398 ? 16.064 -3.221 -28.120 1.00 90.31 398 ILE A C 1
ATOM 3083 O O . ILE A 1 398 ? 16.836 -2.564 -28.813 1.00 90.31 398 ILE A O 1
ATOM 3087 N N . GLU A 1 399 ? 14.985 -3.805 -28.641 1.00 92.44 399 GLU A N 1
ATOM 3088 C CA . GLU A 1 399 ? 14.643 -3.722 -30.068 1.00 92.44 399 GLU A CA 1
ATOM 3089 C C . GLU A 1 399 ? 14.456 -2.274 -30.537 1.00 92.44 399 GLU A C 1
ATOM 3091 O O . GLU A 1 399 ? 15.026 -1.861 -31.547 1.00 92.44 399 GLU A O 1
ATOM 3096 N N . ARG A 1 400 ? 13.719 -1.463 -29.765 1.00 93.75 400 ARG A N 1
ATOM 3097 C CA . ARG A 1 400 ? 13.543 -0.029 -30.054 1.00 93.75 400 ARG A CA 1
ATOM 3098 C C . ARG A 1 400 ? 14.861 0.731 -30.032 1.00 93.75 400 ARG A C 1
ATOM 3100 O O . ARG A 1 400 ? 15.053 1.640 -30.831 1.00 93.75 400 ARG A O 1
ATOM 3107 N N . LEU A 1 401 ? 15.748 0.389 -29.105 1.00 91.69 401 LEU A N 1
ATOM 3108 C CA . LEU A 1 401 ? 17.061 1.007 -29.003 1.00 91.69 401 LEU A CA 1
ATOM 3109 C C . LEU A 1 401 ? 17.929 0.668 -30.229 1.00 91.69 401 LEU A C 1
ATOM 3111 O O . LEU A 1 401 ? 18.558 1.565 -30.790 1.00 91.69 401 LEU A O 1
ATOM 3115 N N . ASN A 1 402 ? 17.892 -0.585 -30.691 1.00 88.56 402 ASN A N 1
ATOM 3116 C CA . ASN A 1 402 ? 18.571 -1.019 -31.914 1.00 88.56 402 ASN A CA 1
ATOM 3117 C C . ASN A 1 402 ? 18.022 -0.293 -33.153 1.00 88.56 402 ASN A C 1
ATOM 3119 O O . ASN A 1 402 ? 18.797 0.178 -33.981 1.00 88.56 402 ASN A O 1
ATOM 3123 N N . ALA A 1 403 ? 16.698 -0.129 -33.251 1.00 92.88 403 ALA A N 1
ATOM 3124 C CA . ALA A 1 403 ? 16.057 0.598 -34.350 1.00 92.88 403 ALA A CA 1
ATOM 3125 C C . ALA A 1 403 ? 16.447 2.089 -34.408 1.00 92.88 403 ALA A C 1
ATOM 3127 O O . ALA A 1 403 ? 16.391 2.702 -35.470 1.00 92.88 403 ALA A O 1
ATOM 3128 N N . LEU A 1 404 ? 16.870 2.672 -33.283 1.00 93.62 404 LEU A N 1
ATOM 3129 C CA . LEU A 1 404 ? 17.380 4.045 -33.207 1.00 93.62 404 LEU A CA 1
ATOM 3130 C C . LEU A 1 404 ? 18.880 4.155 -33.542 1.00 93.62 404 LEU A C 1
ATOM 3132 O O . LEU A 1 404 ? 19.450 5.233 -33.391 1.00 93.62 404 LEU A O 1
ATOM 3136 N N . GLY A 1 405 ? 19.526 3.064 -33.972 1.00 91.94 405 GLY A N 1
ATOM 3137 C CA . GLY A 1 405 ? 20.950 3.047 -34.317 1.00 91.94 405 GLY A CA 1
ATOM 3138 C C . GLY A 1 405 ? 21.875 3.202 -33.109 1.00 91.94 405 GLY A C 1
ATOM 3139 O O . GLY A 1 405 ? 23.002 3.675 -33.252 1.00 91.94 405 GLY A O 1
ATOM 3140 N N . ALA A 1 406 ? 21.409 2.851 -31.906 1.00 83.19 406 ALA A N 1
ATOM 3141 C CA . ALA A 1 406 ? 22.247 2.932 -30.719 1.00 83.19 406 ALA A CA 1
ATOM 3142 C C . ALA A 1 406 ? 23.460 1.985 -30.844 1.00 83.19 406 ALA A C 1
ATOM 3144 O O . ALA A 1 406 ? 23.297 0.841 -31.275 1.00 83.19 406 ALA A O 1
ATOM 3145 N N . PRO A 1 407 ? 24.668 2.418 -30.439 1.00 76.00 407 PRO A N 1
ATOM 3146 C CA . PRO A 1 407 ? 25.866 1.593 -30.540 1.00 76.00 407 PRO A CA 1
ATOM 3147 C C . PRO A 1 407 ? 25.715 0.262 -29.793 1.00 76.00 407 PRO A C 1
ATOM 3149 O O . PRO A 1 407 ? 25.301 0.236 -28.630 1.00 76.00 407 PRO A O 1
ATOM 3152 N N . THR A 1 408 ? 26.157 -0.833 -30.415 1.00 73.69 408 THR A N 1
ATOM 3153 C CA . THR A 1 408 ? 26.228 -2.186 -29.825 1.00 73.69 408 THR A CA 1
ATOM 3154 C C . THR A 1 408 ? 26.969 -2.222 -28.484 1.00 73.69 408 THR A C 1
ATOM 3156 O O . THR A 1 408 ? 26.670 -3.065 -27.641 1.00 73.69 408 THR A O 1
ATOM 3159 N N . GLY A 1 409 ? 27.877 -1.272 -28.234 1.00 75.00 409 GLY A N 1
ATOM 3160 C CA . GLY A 1 409 ? 28.573 -1.130 -26.952 1.00 75.00 409 GLY A CA 1
ATOM 3161 C C . GLY A 1 409 ? 27.648 -0.863 -25.758 1.00 75.00 409 GLY A C 1
ATOM 3162 O O . GLY A 1 409 ? 27.913 -1.357 -24.666 1.00 75.00 409 GLY A O 1
ATOM 3163 N N . ILE A 1 410 ? 26.524 -0.157 -25.945 1.00 70.00 410 ILE A N 1
ATOM 3164 C CA . ILE A 1 410 ? 25.591 0.141 -24.843 1.00 70.00 410 ILE A CA 1
ATOM 3165 C C . ILE A 1 410 ? 24.851 -1.122 -24.394 1.00 70.00 410 ILE A C 1
ATOM 3167 O O . ILE A 1 410 ? 24.608 -1.312 -23.203 1.00 70.00 410 ILE A O 1
ATOM 3171 N N . ARG A 1 411 ? 24.533 -2.006 -25.344 1.00 66.25 411 ARG A N 1
ATOM 3172 C CA . ARG A 1 411 ? 23.945 -3.315 -25.063 1.00 66.25 411 ARG A CA 1
ATOM 3173 C C . ARG A 1 411 ? 24.885 -4.152 -24.200 1.00 66.25 411 ARG A C 1
ATOM 3175 O O . ARG A 1 411 ? 24.471 -4.584 -23.131 1.00 66.25 411 ARG A O 1
ATOM 3182 N N . LYS A 1 412 ? 26.150 -4.275 -24.613 1.00 75.00 412 LYS A N 1
ATOM 3183 C CA . LYS A 1 412 ? 27.169 -5.022 -23.868 1.00 75.00 412 LYS A CA 1
ATOM 3184 C C . LYS A 1 412 ? 27.354 -4.473 -22.451 1.00 75.00 412 LYS A C 1
ATOM 3186 O O . LYS A 1 412 ? 27.327 -5.224 -21.494 1.00 75.00 412 LYS A O 1
ATOM 3191 N N . LEU A 1 413 ? 27.398 -3.150 -22.291 1.00 73.69 413 LEU A N 1
ATOM 3192 C CA . LEU A 1 413 ? 27.541 -2.508 -20.978 1.00 73.69 413 LEU A CA 1
ATOM 3193 C C . LEU A 1 413 ? 26.335 -2.764 -20.046 1.00 73.69 413 LEU A C 1
ATOM 3195 O O . LEU A 1 413 ? 26.474 -2.793 -18.820 1.00 73.69 413 LEU A O 1
ATOM 3199 N N . LEU A 1 414 ? 25.139 -2.949 -20.612 1.00 72.06 414 LEU A N 1
ATOM 3200 C CA . LEU A 1 414 ? 23.938 -3.335 -19.867 1.00 72.06 414 LEU A CA 1
ATOM 3201 C C . LEU A 1 414 ? 23.893 -4.842 -19.564 1.00 72.06 414 LEU A C 1
ATOM 3203 O O . LEU A 1 414 ? 23.473 -5.199 -18.462 1.00 72.06 414 LEU A O 1
ATOM 3207 N N . GLU A 1 415 ? 24.333 -5.690 -20.498 1.00 70.25 415 GLU A N 1
ATOM 3208 C CA . GLU A 1 415 ? 24.470 -7.149 -20.350 1.00 70.25 415 GLU A CA 1
ATOM 3209 C C . GLU A 1 415 ? 25.537 -7.508 -19.306 1.00 70.25 415 GLU A C 1
ATOM 3211 O O . GLU A 1 415 ? 25.217 -8.189 -18.336 1.00 70.25 415 GLU A O 1
ATOM 3216 N N . ASP A 1 416 ? 26.732 -6.919 -19.383 1.00 73.62 416 ASP A N 1
ATOM 3217 C CA . ASP A 1 416 ? 27.801 -7.072 -18.385 1.00 73.62 416 ASP A CA 1
ATOM 3218 C C . ASP A 1 416 ? 27.281 -6.702 -16.983 1.00 73.62 416 ASP A C 1
ATOM 3220 O O . ASP A 1 416 ? 27.514 -7.379 -15.980 1.00 73.62 416 ASP A O 1
ATOM 3224 N N . ARG A 1 417 ? 26.448 -5.655 -16.899 1.00 67.69 417 ARG A N 1
ATOM 3225 C CA . ARG A 1 417 ? 25.790 -5.294 -15.641 1.00 67.69 417 ARG A CA 1
ATOM 3226 C C . ARG A 1 417 ? 24.727 -6.282 -15.195 1.00 67.69 417 ARG A C 1
ATOM 3228 O O . ARG A 1 417 ? 24.449 -6.303 -13.989 1.00 67.69 417 ARG A O 1
ATOM 3235 N N . LEU A 1 418 ? 24.004 -6.918 -16.116 1.00 64.62 418 LEU A N 1
ATOM 3236 C CA . LEU A 1 418 ? 23.003 -7.950 -15.821 1.00 64.62 418 LEU A CA 1
ATOM 3237 C C . LEU A 1 418 ? 23.692 -9.182 -15.225 1.00 64.62 418 LEU A C 1
ATOM 3239 O O . LEU A 1 418 ? 23.199 -9.696 -14.223 1.00 64.62 418 LEU A O 1
ATOM 3243 N N . GLU A 1 419 ? 24.854 -9.559 -15.756 1.00 71.50 419 GLU A N 1
ATOM 3244 C CA . GLU A 1 419 ? 25.650 -10.707 -15.307 1.00 71.50 419 GLU A CA 1
ATOM 3245 C C . GLU A 1 419 ? 26.364 -10.467 -13.965 1.00 71.50 419 GLU A C 1
ATOM 3247 O O . GLU A 1 419 ? 26.402 -11.359 -13.118 1.00 71.50 419 GLU A O 1
ATOM 3252 N N . ASP A 1 420 ? 26.826 -9.241 -13.690 1.00 67.06 420 ASP A N 1
ATOM 3253 C CA . ASP A 1 420 ? 27.601 -8.904 -12.480 1.00 67.06 420 ASP A CA 1
ATOM 3254 C C . ASP A 1 420 ? 26.843 -9.028 -11.136 1.00 67.06 420 ASP A C 1
ATOM 3256 O O . ASP A 1 420 ? 27.382 -8.732 -10.058 1.00 67.06 420 ASP A O 1
ATOM 3260 N N . GLY A 1 421 ? 25.568 -9.431 -11.149 1.00 56.81 421 GLY A N 1
ATOM 3261 C CA . GLY A 1 421 ? 24.809 -9.781 -9.941 1.00 56.81 421 GLY A CA 1
ATOM 3262 C C . GLY A 1 421 ? 24.676 -8.651 -8.910 1.00 56.81 421 GLY A C 1
ATOM 3263 O O . GLY A 1 421 ? 24.324 -8.890 -7.757 1.00 56.81 421 GLY A O 1
ATOM 3264 N N . GLY A 1 422 ? 24.980 -7.405 -9.288 1.00 50.09 422 GLY A N 1
ATOM 3265 C CA . GLY A 1 422 ? 24.938 -6.270 -8.372 1.00 50.09 422 GLY A CA 1
ATOM 3266 C C . GLY A 1 422 ? 25.931 -6.367 -7.212 1.00 50.09 422 GLY A C 1
ATOM 3267 O O . GLY A 1 422 ? 25.675 -5.754 -6.172 1.00 50.09 422 GLY A O 1
ATOM 3268 N N . LYS A 1 423 ? 27.070 -7.065 -7.370 1.00 53.03 423 LYS A N 1
ATOM 3269 C CA . LYS A 1 423 ? 28.232 -6.833 -6.499 1.00 53.03 423 LYS A CA 1
ATOM 3270 C C . LYS A 1 423 ? 28.694 -5.403 -6.748 1.00 53.03 423 LYS A C 1
ATOM 3272 O O . LYS A 1 423 ? 29.549 -5.145 -7.585 1.00 53.03 423 LYS A O 1
ATOM 3277 N N . GLY A 1 424 ? 28.046 -4.456 -6.069 1.00 46.69 424 GLY A N 1
ATOM 3278 C CA . GLY A 1 424 ? 28.358 -3.046 -6.180 1.00 46.69 424 GLY A CA 1
ATOM 3279 C C . GLY A 1 424 ? 29.855 -2.902 -6.002 1.00 46.69 424 GLY A C 1
ATOM 3280 O O . GLY A 1 424 ? 30.386 -3.331 -4.975 1.00 46.69 424 GLY A O 1
ATOM 3281 N N . VAL A 1 425 ? 30.523 -2.357 -7.021 1.00 40.62 425 VAL A N 1
ATOM 3282 C CA . VAL A 1 425 ? 31.910 -1.920 -6.921 1.00 40.62 425 VAL A CA 1
ATOM 3283 C C . VAL A 1 425 ? 31.966 -1.068 -5.661 1.00 40.62 425 VAL A C 1
ATOM 3285 O O . VAL A 1 425 ? 31.445 0.050 -5.630 1.00 40.62 425 VAL A O 1
ATOM 3288 N N . LYS A 1 426 ? 32.489 -1.641 -4.567 1.00 39.53 426 LYS A N 1
ATOM 3289 C CA . LYS A 1 426 ? 32.689 -0.909 -3.323 1.00 39.53 426 LYS A CA 1
ATOM 3290 C C . LYS A 1 426 ? 33.555 0.267 -3.735 1.00 39.53 426 LYS A C 1
ATOM 3292 O O . LYS A 1 426 ? 34.685 0.049 -4.165 1.00 39.53 426 LYS A O 1
ATOM 3297 N N . ARG A 1 427 ? 33.030 1.492 -3.641 1.00 42.31 427 ARG A N 1
ATOM 3298 C CA . ARG A 1 427 ? 33.818 2.723 -3.767 1.00 42.31 427 ARG A CA 1
ATOM 3299 C C . ARG A 1 427 ? 34.834 2.745 -2.618 1.00 42.31 427 ARG A C 1
ATOM 3301 O O . ARG A 1 427 ? 34.646 3.423 -1.616 1.00 42.31 427 ARG A O 1
ATOM 3308 N N . LYS A 1 428 ? 35.887 1.934 -2.722 1.00 37.88 428 LYS A N 1
ATOM 3309 C CA . LYS A 1 428 ? 37.106 2.044 -1.933 1.00 37.88 428 LYS A CA 1
ATOM 3310 C C . LYS A 1 428 ? 37.947 3.093 -2.641 1.00 37.88 428 LYS A C 1
ATOM 3312 O O . LYS A 1 428 ? 38.594 2.794 -3.634 1.00 37.88 428 LYS A O 1
ATOM 3317 N N . GLY A 1 429 ? 37.880 4.325 -2.159 1.00 36.44 429 GLY A N 1
ATOM 3318 C CA . GLY A 1 429 ? 38.727 5.394 -2.668 1.00 36.44 429 GLY A CA 1
ATOM 3319 C C . GLY A 1 429 ? 38.110 6.759 -2.453 1.00 36.44 429 GLY A C 1
ATOM 3320 O O . GLY A 1 429 ? 37.379 7.260 -3.300 1.00 36.44 429 GLY A O 1
ATOM 3321 N N . SER A 1 430 ? 38.434 7.363 -1.313 1.00 36.25 430 SER A N 1
ATOM 3322 C CA . SER A 1 430 ? 38.438 8.813 -1.169 1.00 36.25 430 SER A CA 1
ATOM 3323 C C . SER A 1 430 ? 39.353 9.385 -2.257 1.00 36.25 430 SER A C 1
ATOM 3325 O O . SER A 1 430 ? 40.570 9.226 -2.181 1.00 36.25 430 SER A O 1
ATOM 3327 N N . MET A 1 431 ? 38.779 9.996 -3.298 1.00 36.19 431 MET A N 1
ATOM 3328 C CA . MET A 1 431 ? 39.534 10.828 -4.237 1.00 36.19 431 MET A CA 1
ATOM 3329 C C . MET A 1 431 ? 39.908 12.125 -3.515 1.00 36.19 431 MET A C 1
ATOM 3331 O O . MET A 1 431 ? 39.228 13.143 -3.624 1.00 36.19 431 MET A O 1
ATOM 3335 N N . LYS A 1 432 ? 40.994 12.075 -2.741 1.00 42.91 432 LYS A N 1
ATOM 3336 C CA . LYS A 1 432 ? 41.786 13.269 -2.454 1.00 42.91 432 LYS A CA 1
ATOM 3337 C C . LYS A 1 432 ? 42.603 13.585 -3.705 1.00 42.91 432 LYS A C 1
ATOM 3339 O O . LYS A 1 432 ? 43.337 12.733 -4.189 1.00 42.91 432 LYS A O 1
ATOM 3344 N N . SER A 1 433 ? 42.389 14.793 -4.218 1.00 49.84 433 SER A N 1
ATOM 3345 C CA . SER A 1 433 ? 43.226 15.559 -5.150 1.00 49.84 433 SER A CA 1
ATOM 3346 C C . SER A 1 433 ? 44.483 14.850 -5.681 1.00 49.84 433 SER A C 1
ATOM 3348 O O . SER A 1 433 ? 45.523 14.852 -5.022 1.00 49.84 433 SER A O 1
ATOM 3350 N N . CYS A 1 434 ? 44.420 14.358 -6.917 1.00 31.69 434 CYS A N 1
ATOM 3351 C CA . CYS A 1 434 ? 45.603 14.156 -7.747 1.00 31.69 434 CYS A CA 1
ATOM 3352 C C . CYS A 1 434 ? 45.421 14.908 -9.065 1.00 31.69 434 CYS A C 1
ATOM 3354 O O . CYS A 1 434 ? 44.325 14.972 -9.621 1.00 31.69 434 CYS A O 1
ATOM 3356 N N . ALA A 1 435 ? 46.516 15.532 -9.485 1.00 41.00 435 ALA A N 1
ATOM 3357 C CA . ALA A 1 435 ? 46.651 16.398 -10.640 1.00 41.00 435 ALA A CA 1
ATOM 3358 C C . ALA A 1 435 ? 46.145 15.761 -11.944 1.00 41.00 435 ALA A C 1
ATOM 3360 O O . ALA A 1 435 ? 46.183 14.543 -12.116 1.00 41.00 435 ALA A O 1
ATOM 3361 N N . LYS A 1 436 ? 45.712 16.626 -12.871 1.00 39.16 436 LYS A N 1
ATOM 3362 C CA . LYS A 1 436 ? 45.392 16.285 -14.263 1.00 39.16 436 LYS A CA 1
ATOM 3363 C C . LYS A 1 436 ? 46.554 15.486 -14.880 1.00 39.16 436 LYS A C 1
ATOM 3365 O O . LYS A 1 436 ? 47.640 16.055 -14.995 1.00 39.16 436 LYS A O 1
ATOM 3370 N N . PRO A 1 437 ? 46.358 14.227 -15.307 1.00 36.00 437 PRO A N 1
ATOM 3371 C CA . PRO A 1 437 ? 47.317 13.587 -16.186 1.00 36.00 437 PRO A CA 1
ATOM 3372 C C . PRO A 1 437 ? 47.157 14.170 -17.594 1.00 36.00 437 PRO A C 1
ATOM 3374 O O . PRO A 1 437 ? 46.052 14.511 -18.026 1.00 36.00 437 PRO A O 1
ATOM 3377 N N . ALA A 1 438 ? 48.285 14.324 -18.281 1.00 41.22 438 ALA A N 1
ATOM 3378 C CA . ALA A 1 438 ? 48.332 14.718 -19.676 1.00 41.22 438 ALA A CA 1
ATOM 3379 C C . ALA A 1 438 ? 47.532 13.724 -20.532 1.00 41.22 438 ALA A C 1
ATOM 3381 O O . ALA A 1 438 ? 47.642 12.510 -20.362 1.00 41.22 438 ALA A O 1
ATOM 3382 N N . LEU A 1 439 ? 46.718 14.278 -21.429 1.00 37.06 439 LEU A N 1
ATOM 3383 C CA . LEU A 1 439 ? 45.982 13.565 -22.465 1.00 37.06 439 LEU A CA 1
ATOM 3384 C C . LEU A 1 439 ? 46.966 12.796 -23.355 1.00 37.06 439 LEU A C 1
ATOM 3386 O O . LEU A 1 439 ? 47.704 13.406 -24.124 1.00 37.06 439 LEU A O 1
ATOM 3390 N N . THR A 1 440 ? 46.947 11.469 -23.269 1.00 39.09 440 THR A N 1
ATOM 3391 C CA . THR A 1 440 ? 47.361 10.593 -24.366 1.00 39.09 440 THR A CA 1
ATOM 3392 C C . THR A 1 440 ? 46.116 10.102 -25.102 1.00 39.09 440 THR A C 1
ATOM 3394 O O . THR A 1 440 ? 45.085 9.777 -24.510 1.00 39.09 440 THR A O 1
ATOM 3397 N N . GLU A 1 441 ? 46.202 10.155 -26.426 1.00 43.00 441 GLU A N 1
ATOM 3398 C CA . GLU A 1 441 ? 45.117 10.028 -27.392 1.00 43.00 441 GLU A CA 1
ATOM 3399 C C . GLU A 1 441 ? 44.573 8.596 -27.502 1.00 43.00 441 GLU A C 1
ATOM 3401 O O . GLU A 1 441 ? 44.946 7.839 -28.386 1.00 43.00 441 GLU A O 1
ATOM 3406 N N . THR A 1 442 ? 43.613 8.243 -26.656 1.00 45.16 442 THR A N 1
ATOM 3407 C CA . THR A 1 442 ? 42.511 7.349 -27.045 1.00 45.16 442 THR A CA 1
ATOM 3408 C C . THR A 1 442 ? 41.259 7.858 -26.350 1.00 45.16 442 THR A C 1
ATOM 3410 O O . THR A 1 442 ? 40.941 7.460 -25.230 1.00 45.16 442 THR A O 1
ATOM 3413 N N . SER A 1 443 ? 40.606 8.836 -26.980 1.00 41.88 443 SER A N 1
ATOM 3414 C CA . SER A 1 443 ? 39.385 9.449 -26.461 1.00 41.88 443 SER A CA 1
ATOM 3415 C C . SER A 1 443 ? 38.294 8.375 -26.351 1.00 41.88 443 SER A C 1
ATOM 3417 O O . SER A 1 443 ? 37.959 7.773 -27.378 1.00 41.88 443 SER A O 1
ATOM 3419 N N . PRO A 1 444 ? 37.746 8.084 -25.155 1.00 47.84 444 PRO A N 1
ATOM 3420 C CA . PRO A 1 444 ? 36.591 7.206 -25.055 1.00 47.84 444 PRO A CA 1
ATOM 3421 C C . PRO A 1 444 ? 35.466 7.814 -25.890 1.00 47.84 444 PRO A C 1
ATOM 3423 O O . PRO A 1 444 ? 35.207 9.019 -25.825 1.00 47.84 444 PRO A O 1
ATOM 3426 N N . ASN A 1 445 ? 34.836 6.984 -26.720 1.00 58.31 445 ASN A N 1
ATOM 3427 C CA . ASN A 1 445 ? 33.773 7.417 -27.615 1.00 58.31 445 ASN A CA 1
ATOM 3428 C C . ASN A 1 445 ? 32.719 8.173 -26.787 1.00 58.31 445 ASN A C 1
ATOM 3430 O O . ASN A 1 445 ? 32.257 7.665 -25.764 1.00 58.31 445 ASN A O 1
ATOM 3434 N N . LEU A 1 446 ? 32.364 9.396 -27.193 1.00 51.72 446 LEU A N 1
ATOM 3435 C CA . LEU A 1 446 ? 31.478 10.295 -26.440 1.00 51.72 446 LEU A CA 1
ATOM 3436 C C . LEU A 1 446 ? 30.162 9.600 -26.030 1.00 51.72 446 LEU A C 1
ATOM 3438 O O . LEU A 1 446 ? 29.626 9.862 -24.952 1.00 51.72 446 LEU A O 1
ATOM 3442 N N . GLY A 1 447 ? 29.695 8.648 -26.848 1.00 57.78 447 GLY A N 1
ATOM 3443 C CA . GLY A 1 447 ? 28.528 7.815 -26.557 1.00 57.78 447 GLY A CA 1
ATOM 3444 C C . GLY A 1 447 ? 28.690 6.858 -25.366 1.00 57.78 447 GLY A C 1
ATOM 3445 O O . GLY A 1 447 ? 27.718 6.594 -24.665 1.00 57.78 447 GLY A O 1
ATOM 3446 N N . GLU A 1 448 ? 29.896 6.369 -25.077 1.00 57.50 448 GLU A N 1
ATOM 3447 C CA . GLU A 1 448 ? 30.167 5.461 -23.953 1.00 57.50 448 GLU A CA 1
ATOM 3448 C C . GLU A 1 448 ? 30.207 6.217 -22.617 1.00 57.50 448 GLU A C 1
ATOM 3450 O O . GLU A 1 448 ? 29.615 5.783 -21.626 1.00 57.50 448 GLU A O 1
ATOM 3455 N N . VAL A 1 449 ? 30.805 7.412 -22.613 1.00 57.78 449 VAL A N 1
ATOM 3456 C CA . VAL A 1 449 ? 30.819 8.313 -21.448 1.00 57.78 449 VAL A CA 1
ATOM 3457 C C . VAL A 1 449 ? 29.402 8.806 -21.120 1.00 57.78 449 VAL A C 1
ATOM 3459 O O . VAL A 1 449 ? 29.007 8.822 -19.951 1.00 57.78 449 VAL A O 1
ATOM 3462 N N . GLN A 1 450 ? 28.595 9.139 -22.136 1.00 60.00 450 GLN A N 1
ATOM 3463 C CA . GLN A 1 450 ? 27.182 9.500 -21.958 1.00 60.00 450 GLN A CA 1
ATOM 3464 C C . GLN A 1 450 ? 26.336 8.319 -21.460 1.00 60.00 450 GLN A C 1
ATOM 3466 O O . GLN A 1 450 ? 25.537 8.486 -20.536 1.00 60.00 450 GLN A O 1
ATOM 3471 N N . ALA A 1 451 ? 26.541 7.114 -22.002 1.00 57.31 451 ALA A N 1
ATOM 3472 C CA . ALA A 1 451 ? 25.845 5.913 -21.544 1.00 57.31 451 ALA A CA 1
ATOM 3473 C C . ALA A 1 451 ? 26.149 5.611 -20.070 1.00 57.31 451 ALA A C 1
ATOM 3475 O O . ALA A 1 451 ? 25.228 5.344 -19.294 1.00 57.31 451 ALA A O 1
ATOM 3476 N N . GLN A 1 452 ? 27.411 5.735 -19.647 1.00 59.34 452 GLN A N 1
ATOM 3477 C CA . GLN A 1 452 ? 27.779 5.609 -18.239 1.00 59.34 452 GLN A CA 1
ATOM 3478 C C . GLN A 1 452 ? 27.089 6.687 -17.388 1.00 59.34 452 GLN A C 1
ATOM 3480 O O . GLN A 1 452 ? 26.418 6.347 -16.414 1.00 59.34 452 GLN A O 1
ATOM 3485 N N . ALA A 1 453 ? 27.153 7.968 -17.767 1.00 58.69 453 ALA A N 1
ATOM 3486 C CA . ALA A 1 453 ? 26.508 9.050 -17.015 1.00 58.69 453 ALA A CA 1
ATOM 3487 C C . ALA A 1 453 ? 24.992 8.833 -16.819 1.00 58.69 453 ALA A C 1
ATOM 3489 O O . ALA A 1 453 ? 24.478 9.020 -15.712 1.00 58.69 453 ALA A O 1
ATOM 3490 N N . ILE A 1 454 ? 24.290 8.353 -17.852 1.00 57.75 454 ILE A N 1
ATOM 3491 C CA . ILE A 1 454 ? 22.856 8.023 -17.802 1.00 57.75 454 ILE A CA 1
ATOM 3492 C C . ILE A 1 454 ? 22.591 6.836 -16.870 1.00 57.75 454 ILE A C 1
ATOM 3494 O O . ILE A 1 454 ? 21.685 6.889 -16.038 1.00 57.75 454 ILE A O 1
ATOM 3498 N N . VAL A 1 455 ? 23.402 5.782 -16.963 1.00 54.69 455 VAL A N 1
ATOM 3499 C CA . VAL A 1 455 ? 23.297 4.586 -16.114 1.00 54.69 455 VAL A CA 1
ATOM 3500 C C . VAL A 1 455 ? 23.586 4.898 -14.637 1.00 54.69 455 VAL A C 1
ATOM 3502 O O . VAL A 1 455 ? 23.037 4.247 -13.744 1.00 54.69 455 VAL A O 1
ATOM 3505 N N . PHE A 1 456 ? 24.423 5.899 -14.357 1.00 54.66 456 PHE A N 1
ATOM 3506 C CA . PHE A 1 456 ? 24.770 6.339 -13.003 1.00 54.66 456 PHE A CA 1
ATOM 3507 C C . PHE A 1 456 ? 23.922 7.507 -12.483 1.00 54.66 456 PHE A C 1
ATOM 3509 O O . PHE A 1 456 ? 24.149 7.956 -11.358 1.00 54.66 456 PHE A O 1
ATOM 3516 N N . ASN A 1 457 ? 22.925 7.967 -13.248 1.00 55.81 457 ASN A N 1
ATOM 3517 C CA . ASN A 1 457 ? 22.061 9.088 -12.873 1.00 55.81 457 ASN A CA 1
ATOM 3518 C C . ASN A 1 457 ? 22.862 10.376 -12.566 1.00 55.81 457 ASN A C 1
ATOM 3520 O O . ASN A 1 457 ? 22.498 11.153 -11.682 1.00 55.81 457 ASN A O 1
ATOM 3524 N N . ILE A 1 458 ? 23.979 10.583 -13.271 1.00 57.03 458 ILE A N 1
ATOM 3525 C CA . ILE A 1 458 ? 24.832 11.765 -13.116 1.00 57.03 458 ILE A CA 1
ATOM 3526 C C . ILE A 1 458 ? 24.181 12.909 -13.910 1.00 57.03 458 ILE A C 1
ATOM 3528 O O . ILE A 1 458 ? 23.973 12.753 -15.116 1.00 57.03 458 ILE A O 1
ATOM 3532 N N . PRO A 1 459 ? 23.813 14.038 -13.275 1.00 45.34 459 PRO A N 1
ATOM 3533 C CA . PRO A 1 459 ? 23.260 15.179 -13.992 1.00 45.34 459 PRO A CA 1
ATOM 3534 C C . PRO A 1 459 ? 24.320 15.749 -14.941 1.00 45.34 459 PRO A C 1
ATOM 3536 O O . PRO A 1 459 ? 25.414 16.108 -14.516 1.00 45.34 459 PRO A O 1
ATOM 3539 N N . PHE A 1 460 ? 23.994 15.804 -16.232 1.00 49.28 460 PHE A N 1
ATOM 3540 C CA . PHE A 1 460 ? 24.819 16.461 -17.241 1.00 49.28 460 PHE A CA 1
ATOM 3541 C C . PHE A 1 460 ? 24.436 17.947 -17.259 1.00 49.28 460 PHE A C 1
ATOM 3543 O O . PHE A 1 460 ? 23.307 18.294 -17.610 1.00 49.28 460 PHE A O 1
ATOM 3550 N N . GLU A 1 461 ? 25.334 18.824 -16.813 1.00 42.22 461 GLU A N 1
ATOM 3551 C CA . GLU A 1 461 ? 25.131 20.275 -16.867 1.00 42.22 461 GLU A CA 1
ATOM 3552 C C . GLU A 1 461 ? 25.375 20.766 -18.305 1.00 42.22 461 GLU A C 1
ATOM 3554 O O . GLU A 1 461 ? 26.509 20.931 -18.742 1.00 42.22 461 GLU A O 1
ATOM 3559 N N . GLY A 1 462 ? 24.288 20.935 -19.065 1.00 52.56 462 GLY A N 1
ATOM 3560 C CA . GLY A 1 462 ? 24.297 21.390 -20.462 1.00 52.56 462 GLY A CA 1
ATOM 3561 C C . GLY A 1 462 ? 23.003 20.983 -21.169 1.00 52.56 462 GLY A C 1
ATOM 3562 O O . GLY A 1 462 ? 22.899 19.885 -21.705 1.00 52.56 462 GLY A O 1
ATOM 3563 N N . ALA A 1 463 ? 21.981 21.835 -21.083 1.00 50.06 463 ALA A N 1
ATOM 3564 C CA . ALA A 1 463 ? 20.574 21.519 -21.335 1.00 50.06 463 ALA A CA 1
ATOM 3565 C C . ALA A 1 463 ? 20.196 21.333 -22.821 1.00 50.06 463 ALA A C 1
ATOM 3567 O O . ALA A 1 463 ? 19.626 22.233 -23.432 1.00 50.06 463 ALA A O 1
ATOM 3568 N N . ASN A 1 464 ? 20.413 20.135 -23.365 1.00 79.62 464 ASN A N 1
ATOM 3569 C CA . ASN A 1 464 ? 19.666 19.651 -24.530 1.00 79.62 464 ASN A CA 1
ATOM 3570 C C . ASN A 1 464 ? 18.539 18.710 -24.073 1.00 79.62 464 ASN A C 1
ATOM 3572 O O . ASN A 1 464 ? 18.692 17.968 -23.099 1.00 79.62 464 ASN A O 1
ATOM 3576 N N . GLU A 1 465 ? 17.386 18.755 -24.752 1.00 84.00 465 GLU A N 1
ATOM 3577 C CA . GLU A 1 465 ? 16.307 17.793 -24.510 1.00 84.00 465 GLU A CA 1
ATOM 3578 C C . GLU A 1 465 ? 16.842 16.371 -24.764 1.00 84.00 465 GLU A C 1
ATOM 3580 O O . GLU A 1 465 ? 17.499 16.157 -25.786 1.00 84.00 465 GLU A O 1
ATOM 3585 N N . PRO A 1 466 ? 16.591 15.395 -23.868 1.00 84.31 466 PRO A N 1
ATOM 3586 C CA . PRO A 1 466 ? 17.142 14.063 -24.041 1.00 84.31 466 PRO A CA 1
ATOM 3587 C C . PRO A 1 466 ? 16.678 13.447 -25.360 1.00 84.31 466 PRO A C 1
ATOM 3589 O O . PRO A 1 466 ? 15.485 13.486 -25.695 1.00 84.31 466 PRO A O 1
ATOM 3592 N N . THR A 1 467 ? 17.617 12.846 -26.086 1.00 88.62 467 THR A N 1
ATOM 3593 C CA . THR A 1 467 ? 17.333 12.196 -27.368 1.00 88.62 467 THR A CA 1
ATOM 3594 C C . THR A 1 467 ? 16.347 11.038 -27.173 1.00 88.62 467 THR A C 1
ATOM 3596 O O . THR A 1 467 ? 16.160 10.515 -26.067 1.00 88.62 467 THR A O 1
ATOM 3599 N N . ALA A 1 468 ? 15.692 10.597 -28.251 1.00 89.69 468 ALA A N 1
ATOM 3600 C CA . ALA A 1 468 ? 14.796 9.440 -28.189 1.00 89.69 468 ALA A CA 1
ATOM 3601 C C . ALA A 1 468 ? 15.509 8.190 -27.632 1.00 89.69 468 ALA A C 1
ATOM 3603 O O . ALA A 1 468 ? 14.943 7.485 -26.795 1.00 89.69 468 ALA A O 1
ATOM 3604 N N . ALA A 1 469 ? 16.769 7.968 -28.024 1.00 87.56 469 ALA A N 1
ATOM 3605 C CA . ALA A 1 469 ? 17.587 6.861 -27.536 1.00 87.56 469 ALA A CA 1
ATOM 3606 C C . ALA A 1 469 ? 17.873 6.980 -26.030 1.00 87.56 469 ALA A C 1
ATOM 3608 O O . ALA A 1 469 ? 17.704 6.011 -25.294 1.00 87.56 469 ALA A O 1
ATOM 3609 N N . GLU A 1 470 ? 18.209 8.174 -25.533 1.00 86.19 470 GLU A N 1
ATOM 3610 C CA . GLU A 1 470 ? 18.430 8.403 -24.099 1.00 86.19 470 GLU A CA 1
ATOM 3611 C C . GLU A 1 470 ? 17.160 8.173 -23.269 1.00 86.19 470 GLU A C 1
ATOM 3613 O O . GLU A 1 470 ? 17.219 7.594 -22.180 1.00 86.19 470 GLU A O 1
ATOM 3618 N N . LYS A 1 471 ? 15.990 8.583 -23.782 1.00 89.94 471 LYS A N 1
ATOM 3619 C CA . LYS A 1 471 ? 14.688 8.310 -23.150 1.00 89.94 471 LYS A CA 1
ATOM 3620 C C . LYS A 1 471 ? 14.431 6.796 -23.056 1.00 89.94 471 LYS A C 1
ATOM 3622 O O . LYS A 1 471 ? 14.010 6.319 -21.998 1.00 89.94 471 LYS A O 1
ATOM 3627 N N . VAL A 1 472 ? 14.725 6.035 -24.118 1.00 91.38 472 VAL A N 1
ATOM 3628 C CA . VAL A 1 472 ? 14.610 4.562 -24.139 1.00 91.38 472 VAL A CA 1
ATOM 3629 C C . VAL A 1 472 ? 15.605 3.910 -23.175 1.00 91.38 472 VAL A C 1
ATOM 3631 O O . VAL A 1 472 ? 15.208 3.043 -22.399 1.00 91.38 472 VAL A O 1
ATOM 3634 N N . LEU A 1 473 ? 16.858 4.370 -23.137 1.00 88.44 473 LEU A N 1
ATOM 3635 C CA . LEU A 1 473 ? 17.890 3.864 -22.227 1.00 88.44 473 LEU A CA 1
ATOM 3636 C C . LEU A 1 473 ? 17.530 4.061 -20.757 1.00 88.44 473 LEU A C 1
ATOM 3638 O O . LEU A 1 473 ? 17.664 3.136 -19.956 1.00 88.44 473 LEU A O 1
ATOM 3642 N N . ARG A 1 474 ? 17.015 5.241 -20.393 1.00 88.19 474 ARG A N 1
ATOM 3643 C CA . ARG A 1 474 ? 16.527 5.498 -19.029 1.00 88.19 474 ARG A CA 1
ATOM 3644 C C . ARG A 1 474 ? 15.387 4.551 -18.664 1.00 88.19 474 ARG A C 1
ATOM 3646 O O . ARG A 1 474 ? 15.379 4.002 -17.564 1.00 88.19 474 ARG A O 1
ATOM 3653 N N . ALA A 1 475 ? 14.444 4.328 -19.582 1.00 91.31 475 ALA A N 1
ATOM 3654 C CA . ALA A 1 475 ? 13.361 3.375 -19.364 1.00 91.31 475 ALA A CA 1
ATOM 3655 C C . ALA A 1 475 ? 13.893 1.942 -19.184 1.00 91.31 475 ALA A C 1
ATOM 3657 O O . ALA A 1 475 ? 13.474 1.253 -18.253 1.00 91.31 475 ALA A O 1
ATOM 3658 N N . LEU A 1 476 ? 14.846 1.521 -20.019 1.00 91.31 476 LEU A N 1
ATOM 3659 C CA . LEU A 1 476 ? 15.480 0.204 -19.969 1.00 91.31 476 LEU A CA 1
ATOM 3660 C C . LEU A 1 476 ? 16.212 -0.025 -18.640 1.00 91.31 476 LEU A C 1
ATOM 3662 O O . LEU A 1 476 ? 15.976 -1.034 -17.979 1.00 91.31 476 LEU A O 1
ATOM 3666 N N . ALA A 1 477 ? 17.007 0.945 -18.183 1.00 89.50 477 ALA A N 1
ATOM 3667 C CA . ALA A 1 477 ? 17.705 0.872 -16.900 1.00 89.50 477 ALA A CA 1
ATOM 3668 C C . ALA A 1 477 ? 16.737 0.704 -15.713 1.00 89.50 477 ALA A C 1
ATOM 3670 O O . ALA A 1 477 ? 16.982 -0.103 -14.813 1.00 89.50 477 ALA A O 1
ATOM 3671 N N . VAL A 1 478 ? 15.602 1.417 -15.726 1.00 90.69 478 VAL A N 1
ATOM 3672 C CA . VAL A 1 478 ? 14.551 1.268 -14.704 1.00 90.69 478 VAL A CA 1
ATOM 3673 C C . VAL A 1 478 ? 13.943 -0.138 -14.731 1.00 90.69 478 VAL A C 1
ATOM 3675 O O . VAL A 1 478 ? 13.718 -0.717 -13.667 1.00 90.69 478 VAL A O 1
ATOM 3678 N N . LYS A 1 479 ? 13.704 -0.718 -15.915 1.00 94.38 479 LYS A N 1
ATOM 3679 C CA . LYS A 1 479 ? 13.143 -2.076 -16.033 1.00 94.38 479 LYS A CA 1
ATOM 3680 C C . LYS A 1 479 ? 14.128 -3.165 -15.637 1.00 94.38 479 LYS A C 1
ATOM 3682 O O . LYS A 1 479 ? 13.743 -4.058 -14.893 1.00 94.38 479 LYS A O 1
ATOM 3687 N N . ILE A 1 480 ? 15.400 -3.034 -15.999 1.00 91.81 480 ILE A N 1
ATOM 3688 C CA . ILE A 1 480 ? 16.459 -3.940 -15.538 1.00 91.81 480 ILE A CA 1
ATOM 3689 C C . ILE A 1 480 ? 16.560 -3.923 -14.007 1.00 91.81 480 ILE A C 1
ATOM 3691 O O . ILE A 1 480 ? 16.641 -4.975 -13.375 1.00 91.81 480 ILE A O 1
ATOM 3695 N N . LYS A 1 481 ? 16.511 -2.736 -13.386 1.00 91.81 481 LYS A N 1
ATOM 3696 C CA . LYS A 1 481 ? 16.488 -2.624 -11.921 1.00 91.81 481 LYS A CA 1
ATOM 3697 C C . LYS A 1 481 ? 15.262 -3.328 -11.325 1.00 91.81 481 LYS A C 1
ATOM 3699 O O . LYS A 1 481 ? 15.415 -4.064 -10.354 1.00 91.81 481 LYS A O 1
ATOM 3704 N N . CYS A 1 482 ? 14.082 -3.122 -11.911 1.00 94.31 482 CYS A N 1
ATOM 3705 C CA . CYS A 1 482 ? 12.843 -3.786 -11.499 1.00 94.31 482 CYS A CA 1
ATOM 3706 C C . CYS A 1 482 ? 12.956 -5.316 -11.584 1.00 94.31 482 CYS A C 1
ATOM 3708 O O . CYS A 1 482 ? 12.597 -6.001 -10.631 1.00 94.31 482 CYS A O 1
ATOM 3710 N N . LEU A 1 483 ? 13.496 -5.858 -12.680 1.00 95.00 483 LEU A N 1
ATOM 3711 C CA . LEU A 1 483 ? 13.666 -7.303 -12.849 1.00 95.00 483 LEU A CA 1
ATOM 3712 C C . LEU A 1 483 ? 14.552 -7.898 -11.747 1.00 95.00 483 LEU A C 1
ATOM 3714 O O . LEU A 1 483 ? 14.184 -8.881 -11.110 1.00 95.00 483 LEU A O 1
ATOM 3718 N N . ARG A 1 484 ? 15.675 -7.240 -11.435 1.00 91.62 484 ARG A N 1
ATOM 3719 C CA . ARG A 1 484 ? 16.558 -7.668 -10.337 1.00 91.62 484 ARG A CA 1
ATOM 3720 C C . ARG A 1 484 ? 15.860 -7.632 -8.989 1.00 91.62 484 ARG A C 1
ATOM 3722 O O . ARG A 1 484 ? 16.096 -8.497 -8.157 1.00 91.62 484 ARG A O 1
ATOM 3729 N N . GLU A 1 485 ? 15.039 -6.615 -8.748 1.00 93.38 485 GLU A N 1
ATOM 3730 C CA . GLU A 1 485 ? 14.242 -6.510 -7.526 1.00 93.38 485 GLU A CA 1
ATOM 3731 C C . GLU A 1 485 ? 13.257 -7.672 -7.390 1.00 93.38 485 GLU A C 1
ATOM 3733 O O . GLU A 1 485 ? 13.142 -8.226 -6.297 1.00 93.38 485 GLU A O 1
ATOM 3738 N N . LEU A 1 486 ? 12.634 -8.101 -8.490 1.00 94.12 486 LEU A N 1
ATOM 3739 C CA . LEU A 1 486 ? 11.761 -9.275 -8.523 1.00 94.12 486 LEU A CA 1
ATOM 3740 C C . LEU A 1 486 ? 12.525 -10.596 -8.351 1.00 94.12 486 LEU A C 1
ATOM 3742 O O . LEU A 1 486 ? 11.950 -11.551 -7.838 1.00 94.12 486 LEU A O 1
ATOM 3746 N N . GLN A 1 487 ? 13.794 -10.674 -8.762 1.00 94.12 487 GLN A N 1
ATOM 3747 C CA . GLN A 1 487 ? 14.630 -11.886 -8.707 1.00 94.12 487 GLN A CA 1
ATOM 3748 C C . GLN A 1 487 ? 15.339 -12.123 -7.360 1.00 94.12 487 GLN A C 1
ATOM 3750 O O . GLN A 1 487 ? 15.945 -13.173 -7.159 1.00 94.12 487 GLN A O 1
ATOM 3755 N N . ARG A 1 488 ? 15.282 -11.177 -6.415 1.00 92.44 488 ARG A N 1
ATOM 3756 C CA . ARG A 1 488 ? 15.885 -11.349 -5.079 1.00 92.44 488 ARG A CA 1
ATOM 3757 C C . ARG A 1 488 ? 15.200 -12.469 -4.296 1.00 92.44 488 ARG A C 1
ATOM 3759 O O . ARG A 1 488 ? 14.006 -12.689 -4.447 1.00 92.44 488 ARG A O 1
ATOM 3766 N N . GLY A 1 489 ? 15.926 -13.069 -3.346 1.00 90.94 489 GLY A N 1
ATOM 3767 C CA . GLY A 1 489 ? 15.347 -14.024 -2.385 1.00 90.94 489 GLY A CA 1
ATOM 3768 C C . GLY A 1 489 ? 14.222 -13.435 -1.520 1.00 90.94 489 GLY A C 1
ATOM 3769 O O . GLY A 1 489 ? 13.391 -14.173 -1.012 1.00 90.94 489 GLY A O 1
ATOM 3770 N N . ARG A 1 490 ? 14.164 -12.101 -1.394 1.00 90.81 490 ARG A N 1
ATOM 3771 C CA . ARG A 1 490 ? 12.980 -11.348 -0.953 1.00 90.81 490 ARG A CA 1
ATOM 3772 C C . ARG A 1 490 ? 12.549 -10.412 -2.089 1.00 90.81 490 ARG A C 1
ATOM 3774 O O . ARG A 1 490 ? 13.119 -9.318 -2.198 1.00 90.81 490 ARG A O 1
ATOM 3781 N N . PRO A 1 491 ? 11.638 -10.861 -2.967 1.00 92.25 491 PRO A N 1
ATOM 3782 C CA . PRO A 1 491 ? 11.216 -10.123 -4.152 1.00 92.25 491 PRO A CA 1
ATOM 3783 C C . PRO A 1 491 ? 10.614 -8.769 -3.787 1.00 92.25 491 PRO A C 1
ATOM 3785 O O . PRO A 1 491 ? 9.893 -8.643 -2.801 1.00 92.25 491 PRO A O 1
ATOM 3788 N N . SER A 1 492 ? 10.890 -7.752 -4.598 1.00 93.38 492 SER A N 1
ATOM 3789 C CA . SER A 1 492 ? 10.334 -6.410 -4.435 1.00 93.38 492 SER A CA 1
ATOM 3790 C C . SER A 1 492 ? 9.576 -5.979 -5.676 1.00 93.38 492 SER A C 1
ATOM 3792 O O . SER A 1 492 ? 10.131 -5.960 -6.772 1.00 93.38 492 SER A O 1
ATOM 3794 N N . THR A 1 493 ? 8.326 -5.556 -5.490 1.00 92.44 493 THR A N 1
ATOM 3795 C CA . THR A 1 493 ? 7.472 -5.018 -6.554 1.00 92.44 493 THR A CA 1
ATOM 3796 C C . THR A 1 493 ? 7.500 -3.490 -6.623 1.00 92.44 493 THR A C 1
ATOM 3798 O O . THR A 1 493 ? 6.678 -2.894 -7.307 1.00 92.44 493 THR A O 1
ATOM 3801 N N . ALA A 1 494 ? 8.435 -2.820 -5.941 1.00 90.44 494 ALA A N 1
ATOM 3802 C CA . ALA A 1 494 ? 8.522 -1.355 -5.933 1.00 90.44 494 ALA A CA 1
ATOM 3803 C C . ALA A 1 494 ? 8.760 -0.740 -7.331 1.00 90.44 494 ALA A C 1
ATOM 3805 O O . ALA A 1 494 ? 8.316 0.372 -7.601 1.00 90.44 494 ALA A O 1
ATOM 3806 N N . GLY A 1 495 ? 9.446 -1.456 -8.232 1.00 91.50 495 GLY A N 1
ATOM 3807 C CA . GLY A 1 495 ? 9.635 -1.042 -9.630 1.00 91.50 495 GLY A CA 1
ATOM 3808 C C . GLY A 1 495 ? 8.453 -1.348 -10.564 1.00 91.50 495 GLY A C 1
ATOM 3809 O O . GLY A 1 495 ? 8.483 -0.963 -11.742 1.00 91.50 495 GLY A O 1
ATOM 3810 N N . VAL A 1 496 ? 7.426 -2.041 -10.063 1.00 93.62 496 VAL A N 1
ATOM 3811 C CA . VAL A 1 496 ? 6.244 -2.466 -10.820 1.00 93.62 496 VAL A CA 1
ATOM 3812 C C . VAL A 1 496 ? 5.223 -1.329 -10.817 1.00 93.62 496 VAL A C 1
ATOM 3814 O O . VAL A 1 496 ? 4.826 -0.828 -9.769 1.00 93.62 496 VAL A O 1
ATOM 3817 N N . GLY A 1 497 ? 4.807 -0.903 -12.009 1.00 92.81 497 GLY A N 1
ATOM 3818 C CA . GLY A 1 497 ? 3.737 0.087 -12.188 1.00 92.81 497 GLY A CA 1
ATOM 3819 C C . GLY A 1 497 ? 2.436 -0.588 -12.620 1.00 92.81 497 GLY A C 1
ATOM 3820 O O . GLY A 1 497 ? 2.501 -1.725 -13.082 1.00 92.81 497 GLY A O 1
ATOM 3821 N N . ASP A 1 498 ? 1.314 0.144 -12.599 1.00 93.62 498 ASP A N 1
ATOM 3822 C CA . ASP A 1 498 ? -0.011 -0.347 -13.032 1.00 93.62 498 ASP A CA 1
ATOM 3823 C C . ASP A 1 498 ? 0.034 -1.140 -14.342 1.00 93.62 498 ASP A C 1
ATOM 3825 O O . ASP A 1 498 ? -0.602 -2.175 -14.452 1.00 93.62 498 ASP A O 1
ATOM 3829 N N . TRP A 1 499 ? 0.829 -0.678 -15.317 1.00 93.88 499 TRP A N 1
ATOM 3830 C CA . TRP A 1 499 ? 0.947 -1.304 -16.639 1.00 93.88 499 TRP A CA 1
ATOM 3831 C C . TRP A 1 499 ? 1.273 -2.802 -16.563 1.00 93.88 499 TRP A C 1
ATOM 3833 O O . TRP A 1 499 ? 0.792 -3.574 -17.379 1.00 93.88 499 TRP A O 1
ATOM 3843 N N . ALA A 1 500 ? 2.108 -3.213 -15.607 1.00 95.88 500 ALA A N 1
ATOM 3844 C CA . ALA A 1 500 ? 2.510 -4.605 -15.461 1.00 95.88 500 ALA A CA 1
ATOM 3845 C C . ALA A 1 500 ? 1.409 -5.431 -14.790 1.00 95.88 500 ALA A C 1
ATOM 3847 O O . ALA A 1 500 ? 1.214 -6.574 -15.174 1.00 95.88 500 ALA A O 1
ATOM 3848 N N . ILE A 1 501 ? 0.667 -4.845 -13.843 1.00 96.56 501 ILE A N 1
ATOM 3849 C CA . ILE A 1 501 ? -0.510 -5.484 -13.237 1.00 96.56 501 ILE A CA 1
ATOM 3850 C C . ILE A 1 501 ? -1.589 -5.681 -14.305 1.00 96.56 501 ILE A C 1
ATOM 3852 O O . ILE A 1 501 ? -2.074 -6.793 -14.465 1.00 96.56 501 ILE A O 1
ATOM 3856 N N . GLU A 1 502 ? -1.890 -4.632 -15.077 1.00 96.38 502 GLU A N 1
ATOM 3857 C CA . GLU A 1 502 ? -2.810 -4.680 -16.221 1.00 96.38 502 GLU A CA 1
ATOM 3858 C C . GLU A 1 502 ? -2.405 -5.790 -17.191 1.00 96.38 502 GLU A C 1
ATOM 3860 O O . GLU A 1 502 ? -3.202 -6.678 -17.455 1.00 96.38 502 GLU A O 1
ATOM 3865 N N . THR A 1 503 ? -1.143 -5.805 -17.635 1.00 96.31 503 THR A N 1
ATOM 3866 C CA . THR A 1 503 ? -0.666 -6.797 -18.611 1.00 96.31 503 THR A CA 1
ATOM 3867 C C . THR A 1 503 ? -0.735 -8.226 -18.063 1.00 96.31 503 THR A C 1
ATOM 3869 O O . THR A 1 503 ? -1.123 -9.126 -18.797 1.00 96.31 503 THR A O 1
ATOM 3872 N N . VAL A 1 504 ? -0.373 -8.462 -16.792 1.00 96.75 504 VAL A N 1
ATOM 3873 C CA . VAL A 1 504 ? -0.446 -9.808 -16.194 1.00 96.75 504 VAL A CA 1
ATOM 3874 C C . VAL A 1 504 ? -1.895 -10.288 -16.092 1.00 96.75 504 VAL A C 1
ATOM 3876 O O . VAL A 1 504 ? -2.177 -11.431 -16.438 1.00 96.75 504 VAL A O 1
ATOM 3879 N N . LEU A 1 505 ? -2.811 -9.432 -15.636 1.00 96.75 505 LEU A N 1
ATOM 3880 C CA . LEU A 1 505 ? -4.220 -9.798 -15.487 1.00 96.75 505 LEU A CA 1
ATOM 3881 C C . LEU A 1 505 ? -4.902 -9.983 -16.853 1.00 96.75 505 LEU A C 1
ATOM 3883 O O . LEU A 1 505 ? -5.606 -10.971 -17.042 1.00 96.75 505 LEU A O 1
ATOM 3887 N N . GLU A 1 506 ? -4.636 -9.101 -17.823 1.00 95.88 506 GLU A N 1
ATOM 3888 C CA . GLU A 1 506 ? -5.139 -9.227 -19.200 1.00 95.88 506 GLU A CA 1
ATOM 3889 C C . GLU A 1 506 ? -4.590 -10.494 -19.883 1.00 95.88 506 GLU A C 1
ATOM 3891 O O . GLU A 1 506 ? -5.338 -11.211 -20.544 1.00 95.88 506 GLU A O 1
ATOM 3896 N N . ALA A 1 507 ? -3.313 -10.841 -19.671 1.00 94.44 507 ALA A N 1
ATOM 3897 C CA . ALA A 1 507 ? -2.739 -12.100 -20.159 1.00 94.44 507 ALA A CA 1
ATOM 3898 C C . ALA A 1 507 ? -3.373 -13.344 -19.508 1.00 94.44 507 ALA A C 1
ATOM 3900 O O . ALA A 1 507 ? -3.354 -14.423 -20.099 1.00 94.44 507 ALA A O 1
ATOM 3901 N N . GLY A 1 508 ? -3.947 -13.194 -18.312 1.00 93.50 508 GLY A N 1
ATOM 3902 C CA . GLY A 1 508 ? -4.738 -14.215 -17.626 1.00 93.50 508 GLY A CA 1
ATOM 3903 C C . GLY A 1 508 ? -6.201 -14.301 -18.080 1.00 93.50 508 GLY A C 1
ATOM 3904 O O . GLY A 1 508 ? -6.958 -15.047 -17.466 1.00 93.50 508 GLY A O 1
ATOM 3905 N N . GLY A 1 509 ? -6.612 -13.546 -19.107 1.00 94.31 509 GLY A N 1
ATOM 3906 C CA . GLY A 1 509 ? -7.999 -13.518 -19.588 1.00 94.31 509 GLY A CA 1
ATOM 3907 C C . GLY A 1 509 ? -8.946 -12.713 -18.695 1.00 94.31 509 GLY A C 1
ATOM 3908 O O . GLY A 1 509 ? -10.143 -12.980 -18.665 1.00 94.31 509 GLY A O 1
ATOM 3909 N N . LEU A 1 510 ? -8.431 -11.756 -17.916 1.00 95.38 510 LEU A N 1
ATOM 3910 C CA . LEU A 1 510 ? -9.259 -10.853 -17.114 1.00 95.38 510 LEU A CA 1
ATOM 3911 C C . LEU A 1 510 ? -9.429 -9.506 -17.817 1.00 95.38 510 LEU A C 1
ATOM 3913 O O . LEU A 1 510 ? -8.486 -8.957 -18.389 1.00 95.38 510 LEU A O 1
ATOM 3917 N N . LEU A 1 511 ? -10.625 -8.931 -17.717 1.00 95.62 511 LEU A N 1
ATOM 3918 C CA . LEU A 1 511 ? -10.880 -7.563 -18.147 1.00 95.62 511 LEU A CA 1
ATOM 3919 C C . LEU A 1 511 ? -10.350 -6.597 -17.084 1.00 95.62 511 LEU A C 1
ATOM 3921 O O . LEU A 1 511 ? -10.719 -6.701 -15.914 1.00 95.62 511 LEU A O 1
ATOM 3925 N N . VAL A 1 512 ? -9.519 -5.636 -17.496 1.00 96.00 512 VAL A N 1
ATOM 3926 C CA . VAL A 1 512 ? -8.987 -4.594 -16.610 1.00 96.00 512 VAL A CA 1
ATOM 3927 C C . VAL A 1 512 ? -9.367 -3.208 -17.120 1.00 96.00 512 VAL A C 1
ATOM 3929 O O . VAL A 1 512 ? -8.985 -2.787 -18.218 1.00 96.00 512 VAL A O 1
ATOM 3932 N N . GLU A 1 513 ? -10.080 -2.460 -16.283 1.00 95.25 513 GLU A N 1
ATOM 3933 C CA . GLU A 1 513 ? -10.530 -1.103 -16.570 1.00 95.25 513 GLU A CA 1
ATOM 3934 C C . GLU A 1 513 ? -9.940 -0.098 -15.580 1.00 95.25 513 GLU A C 1
ATOM 3936 O O . GLU A 1 513 ? -9.825 -0.344 -14.380 1.00 95.25 513 GLU A O 1
ATOM 3941 N N . ARG A 1 514 ? -9.556 1.083 -16.073 1.00 94.56 514 ARG A N 1
ATOM 3942 C CA . ARG A 1 514 ? -9.122 2.187 -15.209 1.00 94.56 514 ARG A CA 1
ATOM 3943 C C . ARG A 1 514 ? -10.355 2.939 -14.728 1.00 94.56 514 ARG A C 1
ATOM 3945 O O . ARG A 1 514 ? -10.894 3.779 -15.442 1.00 94.56 514 ARG A O 1
ATOM 3952 N N . VAL A 1 515 ? -10.773 2.663 -13.503 1.00 95.06 515 VAL A N 1
ATOM 3953 C CA . VAL A 1 515 ? -11.953 3.281 -12.887 1.00 95.06 515 VAL A CA 1
ATOM 3954 C C . VAL A 1 515 ? -11.664 4.745 -12.575 1.00 95.06 515 VAL A C 1
ATOM 3956 O O . VAL A 1 515 ? -12.382 5.638 -13.014 1.00 95.06 515 VAL A O 1
ATOM 3959 N N . LEU A 1 516 ? -10.550 5.011 -11.892 1.00 93.69 516 LEU A N 1
ATOM 3960 C CA . LEU A 1 516 ? -10.158 6.357 -11.487 1.00 93.69 516 LEU A CA 1
ATOM 3961 C C . LEU A 1 516 ? -8.647 6.523 -11.613 1.00 93.69 516 LEU A C 1
ATOM 3963 O O . LEU A 1 516 ? -7.886 5.833 -10.946 1.00 93.69 516 LEU A O 1
ATOM 3967 N N . CYS A 1 517 ? -8.182 7.458 -12.435 1.00 90.75 517 CYS A N 1
ATOM 3968 C CA . CYS A 1 517 ? -6.766 7.813 -12.500 1.00 90.75 517 CYS A CA 1
ATOM 3969 C C . CYS A 1 517 ? -6.588 9.231 -13.038 1.00 90.75 517 CYS A C 1
ATOM 3971 O O . CYS A 1 517 ? -7.500 9.830 -13.612 1.00 90.75 517 CYS A O 1
ATOM 3973 N N . ARG A 1 518 ? -5.380 9.784 -12.923 1.00 88.88 518 ARG A N 1
ATOM 3974 C CA . ARG A 1 518 ? -5.063 11.024 -13.635 1.00 88.88 518 ARG A CA 1
ATOM 3975 C C . ARG A 1 518 ? -4.981 10.753 -15.139 1.00 88.88 518 ARG A C 1
ATOM 3977 O O . ARG A 1 518 ? -4.214 9.894 -15.570 1.00 88.88 518 ARG A O 1
ATOM 3984 N N . ALA A 1 519 ? -5.717 11.526 -15.938 1.00 82.12 519 ALA A N 1
ATOM 3985 C CA . ALA A 1 519 ? -5.658 11.430 -17.394 1.00 82.12 519 ALA A CA 1
ATOM 3986 C C . ALA A 1 519 ? -4.209 11.580 -17.898 1.00 82.12 519 ALA A C 1
ATOM 3988 O O . ALA A 1 519 ? -3.493 12.526 -17.545 1.00 82.12 519 ALA A O 1
ATOM 3989 N N . ALA A 1 520 ? -3.774 10.635 -18.729 1.00 79.69 520 ALA A N 1
ATOM 3990 C CA . ALA A 1 520 ? -2.454 10.626 -19.341 1.00 79.69 520 ALA A CA 1
ATOM 3991 C C . ALA A 1 520 ? -2.593 10.439 -20.853 1.00 79.69 520 ALA A C 1
ATOM 3993 O O . ALA A 1 520 ? -3.354 9.595 -21.321 1.00 79.69 520 ALA A O 1
ATOM 3994 N N . ARG A 1 521 ? -1.841 11.230 -21.627 1.00 77.00 521 ARG A N 1
ATOM 3995 C CA . ARG A 1 521 ? -1.864 11.170 -23.093 1.00 77.00 521 ARG A CA 1
ATOM 3996 C C . ARG A 1 521 ? -1.465 9.765 -23.562 1.00 77.00 521 ARG A C 1
ATOM 3998 O O . ARG A 1 521 ? -0.404 9.279 -23.175 1.00 77.00 521 ARG A O 1
ATOM 4005 N N . GLY A 1 522 ? -2.307 9.145 -24.389 1.00 76.19 522 GLY A N 1
ATOM 4006 C CA . GLY A 1 522 ? -2.066 7.813 -24.954 1.00 76.19 522 GLY A CA 1
ATOM 4007 C C . GLY A 1 522 ? -2.412 6.633 -24.038 1.00 76.19 522 GLY A C 1
ATOM 4008 O O . GLY A 1 522 ? -2.007 5.516 -24.341 1.00 76.19 522 GLY A O 1
ATOM 4009 N N . ARG A 1 523 ? -3.129 6.852 -22.926 1.00 74.94 523 ARG A N 1
ATOM 4010 C CA . ARG A 1 523 ? -3.715 5.776 -22.105 1.00 74.94 523 ARG A CA 1
ATOM 4011 C C . ARG A 1 523 ? -5.239 5.777 -22.221 1.00 74.94 523 ARG A C 1
ATOM 4013 O O . ARG A 1 523 ? -5.811 6.808 -22.575 1.00 74.94 523 ARG A O 1
ATOM 4020 N N . ARG A 1 524 ? -5.878 4.641 -21.899 1.00 79.38 524 ARG A N 1
ATOM 4021 C CA . ARG A 1 524 ? -7.341 4.557 -21.743 1.00 79.38 524 ARG A CA 1
ATOM 4022 C C . ARG A 1 524 ? -7.787 5.628 -20.739 1.00 79.38 524 ARG A C 1
ATOM 4024 O O . ARG A 1 524 ? -7.166 5.781 -19.683 1.00 79.38 524 ARG A O 1
ATOM 4031 N N . SER A 1 525 ? -8.800 6.405 -21.109 1.00 79.94 525 SER A N 1
ATOM 4032 C CA . SER A 1 525 ? -9.374 7.418 -20.222 1.00 79.94 525 SER A CA 1
ATOM 4033 C C . SER A 1 525 ? -9.995 6.735 -19.005 1.00 79.94 525 SER A C 1
ATOM 4035 O O . SER A 1 525 ? -10.596 5.675 -19.176 1.00 79.94 525 SER A O 1
ATOM 4037 N N . PRO A 1 526 ? -9.864 7.313 -17.799 1.00 85.94 526 PRO A N 1
ATOM 4038 C CA . PRO A 1 526 ? -10.569 6.783 -16.646 1.00 85.94 526 PRO A CA 1
ATOM 4039 C C . PRO A 1 526 ? -12.081 6.931 -16.837 1.00 85.94 526 PRO A C 1
ATOM 4041 O O . PRO A 1 526 ? -12.527 7.917 -17.435 1.00 85.94 526 PRO A O 1
ATOM 4044 N N . LEU A 1 527 ? -12.853 5.991 -16.291 1.00 83.62 527 LEU A N 1
ATOM 4045 C CA . LEU A 1 527 ? -14.318 6.082 -16.250 1.00 83.62 527 LEU A CA 1
ATOM 4046 C C . LEU A 1 527 ? -14.770 7.291 -15.419 1.00 83.62 527 LEU A C 1
ATOM 4048 O O . LEU A 1 527 ? -15.716 7.992 -15.775 1.00 83.62 527 LEU A O 1
ATOM 4052 N N . ILE A 1 528 ? -14.033 7.579 -14.346 1.00 86.75 528 ILE A N 1
ATOM 4053 C CA . ILE A 1 528 ? -14.324 8.643 -13.394 1.00 86.75 528 ILE A CA 1
ATOM 4054 C C . ILE A 1 528 ? -13.287 9.762 -13.528 1.00 86.75 528 ILE A C 1
ATOM 4056 O O . ILE A 1 528 ? -12.074 9.546 -13.434 1.00 86.75 528 ILE A O 1
ATOM 4060 N N . LYS A 1 529 ? -13.756 11.000 -13.709 1.00 85.69 529 LYS A N 1
ATOM 4061 C CA . LYS A 1 529 ? -12.900 12.193 -13.659 1.00 85.69 529 LYS A CA 1
ATOM 4062 C C . LYS A 1 529 ? -12.754 12.652 -12.211 1.00 85.69 529 LYS A C 1
ATOM 4064 O O . LYS A 1 529 ? -13.740 12.965 -11.564 1.00 85.69 529 LYS A O 1
ATOM 4069 N N . ALA A 1 530 ? -11.519 12.792 -11.736 1.00 82.56 530 ALA A N 1
ATOM 4070 C CA . ALA A 1 530 ? -11.223 13.226 -10.366 1.00 82.56 530 ALA A CA 1
ATOM 4071 C C . ALA A 1 530 ? -11.452 14.732 -10.091 1.00 82.56 530 ALA A C 1
ATOM 4073 O O . ALA A 1 530 ? -10.914 15.257 -9.123 1.00 82.56 530 ALA A O 1
ATOM 4074 N N . SER A 1 531 ? -12.144 15.461 -10.973 1.00 84.31 531 SER A N 1
ATOM 4075 C CA . SER A 1 531 ? -12.352 16.911 -10.827 1.00 84.31 531 SER A CA 1
ATOM 4076 C C . SER A 1 531 ? -13.450 17.271 -9.829 1.00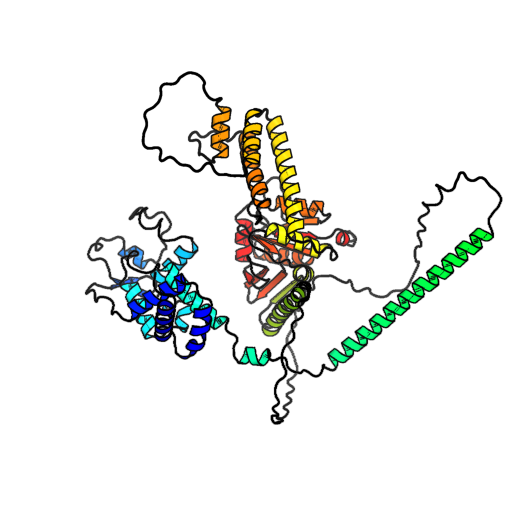 84.31 531 SER A C 1
ATOM 4078 O O . SER A 1 531 ? -13.446 18.385 -9.320 1.00 84.31 531 SER A O 1
ATOM 4080 N N . ASP A 1 532 ? -14.376 16.348 -9.582 1.00 87.31 532 ASP A N 1
ATOM 4081 C CA . ASP A 1 532 ? -15.490 16.502 -8.653 1.00 87.31 532 ASP A CA 1
ATOM 4082 C C . ASP A 1 532 ? -15.472 15.300 -7.705 1.00 87.31 532 ASP A C 1
ATOM 4084 O O . ASP A 1 532 ? -15.648 14.161 -8.138 1.00 87.31 532 ASP A O 1
ATOM 4088 N N . GLU A 1 533 ? -15.163 15.547 -6.433 1.00 91.88 533 GLU A N 1
ATOM 4089 C CA . GLU A 1 533 ? -14.991 14.498 -5.426 1.00 91.88 533 GLU A CA 1
ATOM 4090 C C . GLU A 1 533 ? -16.297 13.745 -5.141 1.00 91.88 533 GLU A C 1
ATOM 4092 O O . GLU A 1 533 ? -16.276 12.526 -4.954 1.00 91.88 533 GLU A O 1
ATOM 4097 N N . GLU A 1 534 ? -17.423 14.459 -5.131 1.00 91.94 534 GLU A N 1
ATOM 4098 C CA . GLU A 1 534 ? -18.740 13.900 -4.835 1.00 91.94 534 GLU A CA 1
ATOM 4099 C C . GLU A 1 534 ? -19.238 13.053 -6.002 1.00 91.94 534 GLU A C 1
ATOM 4101 O O . GLU A 1 534 ? -19.550 11.874 -5.817 1.00 91.94 534 GLU A O 1
ATOM 4106 N N . ALA A 1 535 ? -19.171 13.590 -7.223 1.00 90.44 535 ALA A N 1
ATOM 4107 C CA . ALA A 1 535 ? -19.480 12.811 -8.417 1.00 90.44 535 ALA A CA 1
ATOM 4108 C C . ALA A 1 535 ? -18.537 11.602 -8.572 1.00 90.44 535 ALA A C 1
ATOM 4110 O O . ALA A 1 535 ? -18.960 10.533 -9.018 1.00 90.44 535 ALA A O 1
ATOM 4111 N N . ALA A 1 536 ? -17.263 11.738 -8.178 1.00 93.50 536 ALA A N 1
ATOM 4112 C CA . ALA A 1 536 ? -16.315 10.630 -8.198 1.00 93.50 536 ALA A CA 1
ATOM 4113 C C . ALA A 1 536 ? -16.654 9.540 -7.176 1.00 93.50 536 ALA A C 1
ATOM 4115 O O . ALA A 1 536 ? -16.470 8.361 -7.478 1.00 93.50 536 ALA A O 1
ATOM 4116 N N . TRP A 1 537 ? -17.158 9.908 -5.996 1.00 96.44 537 TRP A N 1
ATOM 4117 C CA . TRP A 1 537 ? -17.625 8.950 -4.996 1.00 96.44 537 TRP A CA 1
ATOM 4118 C C . TRP A 1 537 ? -18.857 8.181 -5.474 1.00 96.44 537 TRP A C 1
ATOM 4120 O O . TRP A 1 537 ? -18.905 6.954 -5.368 1.00 96.44 537 TRP A O 1
ATOM 4130 N N . ASP A 1 538 ? -19.836 8.881 -6.046 1.00 94.19 538 ASP A N 1
ATOM 4131 C CA . ASP A 1 538 ? -21.042 8.250 -6.582 1.00 94.19 538 ASP A CA 1
ATOM 4132 C C . ASP A 1 538 ? -20.725 7.293 -7.727 1.00 94.19 538 ASP A C 1
ATOM 4134 O O . ASP A 1 538 ? -21.177 6.145 -7.721 1.00 94.19 538 ASP A O 1
ATOM 4138 N N . ALA A 1 539 ? -19.872 7.717 -8.658 1.00 93.62 539 ALA A N 1
ATOM 4139 C CA . ALA A 1 539 ? -19.419 6.852 -9.734 1.00 93.62 539 ALA A CA 1
ATOM 4140 C C . ALA A 1 539 ? -18.594 5.665 -9.207 1.00 93.62 539 ALA A C 1
ATOM 4142 O O . ALA A 1 539 ? -18.763 4.546 -9.685 1.00 93.62 539 ALA A O 1
ATOM 4143 N N . PHE A 1 540 ? -17.764 5.859 -8.175 1.00 96.56 540 PHE A N 1
ATOM 4144 C CA . PHE A 1 540 ? -16.997 4.772 -7.565 1.00 96.56 540 PHE A CA 1
ATOM 4145 C C . PHE A 1 540 ? -17.909 3.680 -6.994 1.00 96.56 540 PHE A C 1
ATOM 4147 O O . PHE A 1 540 ? -17.648 2.504 -7.231 1.00 96.56 540 PHE A O 1
ATOM 4154 N N . LYS A 1 541 ? -19.004 4.038 -6.309 1.00 96.12 541 LYS A N 1
ATOM 4155 C CA . LYS A 1 541 ? -19.980 3.062 -5.782 1.00 96.12 541 LYS A CA 1
ATOM 4156 C C . LYS A 1 541 ? -20.618 2.223 -6.895 1.00 96.12 541 LYS A C 1
ATOM 4158 O O . LYS A 1 541 ? -20.805 1.014 -6.732 1.00 96.12 541 LYS A O 1
ATOM 4163 N N . VAL A 1 542 ? -20.938 2.861 -8.023 1.00 95.25 542 VAL A N 1
ATOM 4164 C CA . VAL A 1 542 ? -21.489 2.185 -9.207 1.00 95.25 542 VAL A CA 1
ATOM 4165 C C . VAL A 1 542 ? -20.469 1.201 -9.777 1.00 95.25 542 VAL A C 1
ATOM 4167 O O . VAL A 1 542 ? -20.789 0.027 -9.945 1.00 95.25 542 VAL A O 1
ATOM 4170 N N . GLU A 1 543 ? -19.234 1.645 -10.012 1.00 95.94 543 GLU A N 1
ATOM 4171 C CA . GLU A 1 543 ? -18.179 0.782 -10.553 1.00 95.94 543 GLU A CA 1
ATOM 4172 C C . GLU A 1 543 ? -17.802 -0.349 -9.583 1.00 95.94 543 GLU A C 1
ATOM 4174 O O . GLU A 1 543 ? -17.566 -1.477 -10.011 1.00 95.94 543 GLU A O 1
ATOM 4179 N N . PHE A 1 544 ? -17.816 -0.101 -8.268 1.00 96.69 544 PHE A N 1
ATOM 4180 C CA . PHE A 1 544 ? -17.532 -1.117 -7.244 1.00 96.69 544 PHE A CA 1
ATOM 4181 C C . PHE A 1 544 ? -18.512 -2.292 -7.309 1.00 96.69 544 PHE A C 1
ATOM 4183 O O . PHE A 1 544 ? -18.163 -3.414 -6.955 1.00 96.69 544 PHE A O 1
ATOM 4190 N N . SER A 1 545 ? -19.731 -2.038 -7.788 1.00 94.56 545 SER A N 1
ATOM 4191 C CA . SER A 1 545 ? -20.767 -3.058 -7.949 1.00 94.56 545 SER A CA 1
ATOM 4192 C C . SER A 1 545 ? -20.673 -3.809 -9.283 1.00 94.56 545 SER A C 1
ATOM 4194 O O . SER A 1 545 ? -21.248 -4.886 -9.401 1.00 94.56 545 SER A O 1
ATOM 4196 N N . LYS A 1 546 ? -19.985 -3.247 -10.287 1.00 94.88 546 LYS A N 1
ATOM 4197 C CA . LYS A 1 546 ? -19.836 -3.845 -11.625 1.00 94.88 546 LYS A CA 1
ATOM 4198 C C . LYS A 1 546 ? -18.662 -4.810 -11.719 1.00 94.88 546 LYS A C 1
ATOM 4200 O O . LYS A 1 546 ? -18.727 -5.766 -12.483 1.00 94.88 546 LYS A O 1
ATOM 4205 N N . HIS A 1 547 ? -17.588 -4.531 -10.987 1.00 96.31 547 HIS A N 1
ATOM 4206 C CA . HIS A 1 547 ? -16.367 -5.322 -11.041 1.00 96.31 547 HIS A CA 1
ATOM 4207 C C . HIS A 1 547 ? -16.337 -6.410 -9.968 1.00 96.31 547 HIS A C 1
ATOM 4209 O O . HIS A 1 547 ? -16.751 -6.185 -8.831 1.00 96.31 547 HIS A O 1
ATOM 4215 N N . ASP A 1 548 ? -15.753 -7.561 -10.308 1.00 96.44 548 ASP A N 1
ATOM 4216 C CA . ASP A 1 548 ? -15.525 -8.655 -9.361 1.00 96.44 548 ASP A CA 1
ATOM 4217 C C . ASP A 1 548 ? -14.567 -8.237 -8.246 1.00 96.44 548 ASP A C 1
ATOM 4219 O O . ASP A 1 548 ? -14.743 -8.644 -7.104 1.00 96.44 548 ASP A O 1
ATOM 4223 N N . CYS A 1 549 ? -13.578 -7.385 -8.538 1.00 97.06 549 CYS A N 1
ATOM 4224 C CA . CYS A 1 549 ? -12.773 -6.721 -7.515 1.00 97.06 549 CYS A CA 1
ATOM 4225 C C . CYS A 1 549 ? -12.166 -5.400 -8.007 1.00 97.06 549 CYS A C 1
ATOM 4227 O O . CYS A 1 549 ? -12.165 -5.084 -9.199 1.00 97.06 549 CYS A O 1
ATOM 4229 N N . MET A 1 550 ? -11.622 -4.621 -7.066 1.00 97.94 550 MET A N 1
ATOM 4230 C CA . MET A 1 550 ? -10.889 -3.391 -7.360 1.00 97.94 550 MET A CA 1
ATOM 4231 C C . MET A 1 550 ? -9.525 -3.365 -6.679 1.00 97.94 550 MET A C 1
ATOM 4233 O O . MET A 1 550 ? -9.384 -3.778 -5.525 1.00 97.94 550 MET A O 1
ATOM 4237 N N . VAL A 1 551 ? -8.539 -2.801 -7.373 1.00 97.25 551 VAL A N 1
ATOM 4238 C CA . VAL A 1 551 ? -7.183 -2.567 -6.867 1.00 97.25 551 VAL A CA 1
ATOM 4239 C C . VAL A 1 551 ? -6.899 -1.074 -6.859 1.00 97.25 551 VAL A C 1
ATOM 4241 O O . VAL A 1 551 ? -7.003 -0.413 -7.887 1.00 97.25 551 VAL A O 1
ATOM 4244 N N . VAL A 1 552 ? -6.492 -0.541 -5.712 1.00 96.25 552 VAL A N 1
ATOM 4245 C CA . VAL A 1 552 ? -6.044 0.845 -5.552 1.00 96.25 552 VAL A CA 1
ATOM 4246 C C . VAL A 1 552 ? -4.524 0.901 -5.409 1.00 96.25 552 VAL A C 1
ATOM 4248 O O . VAL A 1 552 ? -3.914 0.106 -4.689 1.00 96.25 552 VAL A O 1
ATOM 4251 N N . HIS A 1 553 ? -3.905 1.858 -6.099 1.00 94.50 553 HIS A N 1
ATOM 4252 C CA . HIS A 1 553 ? -2.477 2.143 -6.008 1.00 94.50 553 HIS A CA 1
ATOM 4253 C C . HIS A 1 553 ? -2.232 3.421 -5.189 1.00 94.50 553 HIS A C 1
ATOM 4255 O O . HIS A 1 553 ? -2.459 4.538 -5.655 1.00 94.50 553 HIS A O 1
ATOM 4261 N N . PHE A 1 554 ? -1.748 3.242 -3.960 1.00 90.75 554 PHE A N 1
ATOM 4262 C CA . PHE A 1 554 ? -1.276 4.300 -3.063 1.00 90.75 554 PHE A CA 1
ATOM 4263 C C . PHE A 1 554 ? 0.219 4.606 -3.281 1.00 90.75 554 PHE A C 1
ATOM 4265 O O . PHE A 1 554 ? 0.847 4.126 -4.219 1.00 90.75 554 PHE A O 1
ATOM 4272 N N . ASN A 1 555 ? 0.846 5.382 -2.388 1.00 86.88 555 ASN A N 1
ATOM 4273 C CA . ASN A 1 555 ? 2.278 5.691 -2.466 1.00 86.88 555 ASN A CA 1
ATOM 4274 C C . ASN A 1 555 ? 3.156 4.433 -2.306 1.00 86.88 555 ASN A C 1
ATOM 4276 O O . ASN A 1 555 ? 3.518 4.063 -1.188 1.00 86.88 555 ASN A O 1
ATOM 4280 N N . ASN A 1 556 ? 3.554 3.828 -3.430 1.00 84.81 556 ASN A N 1
ATOM 4281 C CA . ASN A 1 556 ? 4.347 2.593 -3.503 1.00 84.81 556 ASN A CA 1
ATOM 4282 C C . ASN A 1 556 ? 3.656 1.367 -2.876 1.00 84.81 556 ASN A C 1
ATOM 4284 O O . ASN A 1 556 ? 4.333 0.468 -2.369 1.00 84.81 556 ASN A O 1
ATOM 4288 N N . HIS A 1 557 ? 2.321 1.341 -2.866 1.00 91.56 557 HIS A N 1
ATOM 4289 C CA . HIS A 1 557 ? 1.558 0.238 -2.287 1.00 91.56 557 HIS A CA 1
ATOM 4290 C C . HIS A 1 557 ? 0.304 -0.063 -3.097 1.00 91.56 557 HIS A C 1
ATOM 4292 O O . HIS A 1 557 ? -0.498 0.836 -3.329 1.00 91.56 557 HIS A O 1
ATOM 4298 N N . TYR A 1 558 ? 0.125 -1.324 -3.479 1.00 94.38 558 TYR A N 1
ATOM 4299 C CA . TYR A 1 558 ? -1.105 -1.805 -4.097 1.00 94.38 558 TYR A CA 1
ATOM 4300 C C . TYR A 1 558 ? -1.952 -2.535 -3.064 1.00 94.38 558 TYR A C 1
ATOM 4302 O O . TYR A 1 558 ? -1.436 -3.337 -2.277 1.00 94.38 558 TYR A O 1
ATOM 4310 N N . ALA A 1 559 ? -3.254 -2.285 -3.082 1.00 94.94 559 ALA A N 1
ATOM 4311 C CA . ALA A 1 559 ? -4.178 -2.937 -2.174 1.00 94.94 559 ALA A CA 1
ATOM 4312 C C . ALA A 1 559 ? -5.522 -3.211 -2.846 1.00 94.94 559 ALA A C 1
ATOM 4314 O O . ALA A 1 559 ? -5.966 -2.438 -3.692 1.00 94.94 559 ALA A O 1
ATOM 4315 N N . LEU A 1 560 ? -6.173 -4.307 -2.453 1.00 95.75 560 LEU A N 1
ATOM 4316 C CA . LEU A 1 560 ? -7.567 -4.537 -2.817 1.00 95.75 560 LEU A CA 1
ATOM 4317 C C . LEU A 1 560 ? -8.491 -3.598 -2.046 1.00 95.75 560 LEU A C 1
ATOM 4319 O O . LEU A 1 560 ? -8.191 -3.187 -0.919 1.00 95.75 560 LEU A O 1
ATOM 4323 N N . VAL A 1 561 ? -9.621 -3.282 -2.666 1.00 97.00 561 VAL A N 1
ATOM 4324 C CA . VAL A 1 561 ? -10.735 -2.594 -2.022 1.00 97.00 561 VAL A CA 1
ATOM 4325 C C . VAL A 1 561 ? -11.779 -3.634 -1.632 1.00 97.00 561 VAL A C 1
ATOM 4327 O O . VAL A 1 561 ? -12.340 -4.309 -2.489 1.00 97.00 561 VAL A O 1
ATOM 4330 N N . PHE A 1 562 ? -12.023 -3.772 -0.332 1.00 96.19 562 PHE A N 1
ATOM 4331 C CA . PHE A 1 562 ? -12.891 -4.815 0.224 1.00 96.19 562 PHE A CA 1
ATOM 4332 C C . PHE A 1 562 ? -14.308 -4.320 0.501 1.00 96.19 562 PHE A C 1
ATOM 4334 O O . PHE A 1 562 ? -15.269 -5.078 0.409 1.00 96.19 562 PHE A O 1
ATOM 4341 N N . ALA A 1 563 ? -14.438 -3.049 0.872 1.00 96.56 563 ALA A N 1
ATOM 4342 C CA . ALA A 1 563 ? -15.712 -2.433 1.208 1.00 96.56 563 ALA A CA 1
ATOM 4343 C C . ALA A 1 563 ? -15.633 -0.912 1.059 1.00 96.56 563 ALA A C 1
ATOM 4345 O O . ALA A 1 563 ? -14.546 -0.338 0.961 1.00 96.56 563 ALA A O 1
ATOM 4346 N N . PHE A 1 564 ? -16.785 -0.256 1.108 1.00 97.50 564 PHE A N 1
ATOM 4347 C CA . PHE A 1 564 ? -16.899 1.192 1.213 1.00 97.50 564 PHE A CA 1
ATOM 4348 C C . PHE A 1 564 ? -18.009 1.575 2.193 1.00 97.50 564 PHE A C 1
ATOM 4350 O O . PHE A 1 564 ? -18.948 0.808 2.421 1.00 97.50 564 PHE A O 1
ATOM 4357 N N . ARG A 1 565 ? -17.902 2.766 2.789 1.00 95.75 565 ARG A N 1
ATOM 4358 C CA . ARG A 1 565 ? -18.926 3.312 3.683 1.00 95.75 565 ARG A CA 1
ATOM 4359 C C . ARG A 1 565 ? -19.008 4.828 3.626 1.00 95.75 565 ARG A C 1
ATOM 4361 O O . ARG A 1 565 ? -18.023 5.504 3.341 1.00 95.75 565 ARG A O 1
ATOM 4368 N N . GLU A 1 566 ? -20.175 5.341 3.984 1.00 95.56 566 GLU A N 1
ATOM 4369 C CA . GLU A 1 566 ? -20.432 6.761 4.186 1.00 95.56 566 GLU A CA 1
ATOM 4370 C C . GLU A 1 566 ? -21.123 6.976 5.536 1.00 95.56 566 GLU A C 1
ATOM 4372 O O . GLU A 1 566 ? -22.223 6.470 5.771 1.00 95.56 566 GLU A O 1
ATOM 4377 N N . ARG A 1 567 ? -20.466 7.705 6.445 1.00 90.81 567 ARG A N 1
ATOM 4378 C CA . ARG A 1 567 ? -20.949 7.963 7.810 1.00 90.81 567 ARG A CA 1
ATOM 4379 C C . ARG A 1 567 ? -20.799 9.438 8.143 1.00 90.81 567 ARG A C 1
ATOM 4381 O O . ARG A 1 567 ? -19.682 9.943 8.180 1.00 90.81 567 ARG A O 1
ATOM 4388 N N . ARG A 1 568 ? -21.911 10.124 8.433 1.00 90.06 568 ARG A N 1
ATOM 4389 C CA . ARG A 1 568 ? -21.921 11.569 8.758 1.00 90.06 568 ARG A CA 1
ATOM 4390 C C . ARG A 1 568 ? -21.158 12.430 7.729 1.00 90.06 568 ARG A C 1
ATOM 4392 O O . ARG A 1 568 ? -20.408 13.323 8.107 1.00 90.06 568 ARG A O 1
ATOM 4399 N N . GLY A 1 569 ? -21.308 12.114 6.441 1.00 90.56 569 GLY A N 1
ATOM 4400 C CA . GLY A 1 569 ? -20.596 12.778 5.340 1.00 90.56 569 GLY A CA 1
ATOM 4401 C C . GLY A 1 569 ? -19.133 12.352 5.156 1.00 90.56 569 GLY A C 1
ATOM 4402 O O . GLY A 1 569 ? -18.503 12.762 4.189 1.00 90.56 569 GLY A O 1
ATOM 4403 N N . ILE A 1 570 ? -18.585 11.507 6.036 1.00 94.56 570 ILE A N 1
ATOM 4404 C CA . ILE A 1 570 ? -17.242 10.940 5.884 1.00 94.56 570 ILE A CA 1
ATOM 4405 C C . ILE A 1 570 ? -17.333 9.706 4.987 1.00 94.56 570 ILE A C 1
ATOM 4407 O O . ILE A 1 570 ? -18.011 8.732 5.323 1.00 94.56 570 ILE A O 1
ATOM 4411 N N . ARG A 1 571 ? -16.630 9.749 3.856 1.00 96.94 571 ARG A N 1
ATOM 4412 C CA . ARG A 1 571 ? -16.573 8.695 2.835 1.00 96.94 571 ARG A CA 1
ATOM 4413 C C . ARG A 1 571 ? -15.277 7.919 3.004 1.00 96.94 571 ARG A C 1
ATOM 4415 O O . ARG A 1 571 ? -14.214 8.528 3.073 1.00 96.94 571 ARG A O 1
ATOM 4422 N N . GLN A 1 572 ? -15.350 6.596 3.108 1.00 96.81 572 GLN A N 1
ATOM 4423 C CA . GLN A 1 572 ? -14.175 5.760 3.363 1.00 96.81 572 GLN A CA 1
ATOM 4424 C C . GLN A 1 572 ? -14.236 4.454 2.581 1.00 96.81 572 GLN A C 1
ATOM 4426 O O . GLN A 1 572 ? -15.311 3.886 2.384 1.00 96.81 572 GLN A O 1
ATOM 4431 N N . ILE A 1 573 ? -13.071 3.928 2.217 1.00 97.38 573 ILE A N 1
ATOM 4432 C CA . ILE A 1 573 ? -12.923 2.580 1.664 1.00 97.38 573 ILE A CA 1
ATOM 4433 C C . ILE A 1 573 ? -12.143 1.692 2.631 1.00 97.38 573 ILE A C 1
ATOM 4435 O O . ILE A 1 573 ? -11.208 2.144 3.287 1.00 97.38 573 ILE A O 1
ATOM 4439 N N . LEU A 1 574 ? -12.518 0.421 2.720 1.00 95.94 574 LEU A N 1
ATOM 4440 C CA . LEU A 1 574 ? -11.789 -0.587 3.477 1.00 95.94 574 LEU A CA 1
ATOM 4441 C C . LEU A 1 574 ? -10.747 -1.229 2.566 1.00 95.94 574 LEU A C 1
ATOM 4443 O O . LEU A 1 574 ? -11.076 -1.791 1.520 1.00 95.94 574 LEU A O 1
ATOM 4447 N N . THR A 1 575 ? -9.487 -1.169 2.975 1.00 94.69 575 THR A N 1
ATOM 4448 C CA . THR A 1 575 ? -8.359 -1.686 2.201 1.00 94.69 575 THR A CA 1
ATOM 4449 C C . THR A 1 575 ? -7.288 -2.259 3.136 1.00 94.69 575 THR A C 1
ATOM 4451 O O . THR A 1 575 ? -7.361 -2.107 4.357 1.00 94.69 575 THR A O 1
ATOM 4454 N N . ALA A 1 576 ? -6.300 -2.964 2.587 1.00 88.94 576 ALA A N 1
ATOM 4455 C CA . ALA A 1 576 ? -5.182 -3.509 3.352 1.00 88.94 576 ALA A CA 1
ATOM 4456 C C . ALA A 1 576 ? -3.967 -2.588 3.200 1.00 88.94 576 ALA A C 1
ATOM 4458 O O . ALA A 1 576 ? -3.382 -2.477 2.118 1.00 88.94 576 ALA A O 1
ATOM 4459 N N . ARG A 1 577 ? -3.560 -1.925 4.286 1.00 82.75 577 ARG A N 1
ATOM 4460 C CA . ARG A 1 577 ? -2.275 -1.216 4.336 1.00 82.75 577 ARG A CA 1
ATOM 4461 C C . ARG A 1 577 ? -1.118 -2.215 4.460 1.00 82.75 577 ARG A C 1
ATOM 4463 O O . ARG A 1 577 ? -1.308 -3.402 4.718 1.00 82.75 577 ARG A O 1
ATOM 4470 N N . LYS A 1 578 ? 0.109 -1.745 4.223 1.00 73.94 578 LYS A N 1
ATOM 4471 C CA . LYS A 1 578 ? 1.311 -2.589 4.143 1.00 73.94 578 LYS A CA 1
ATOM 4472 C C . LYS A 1 578 ? 1.471 -3.485 5.380 1.00 73.94 578 LYS A C 1
ATOM 4474 O O . LYS A 1 578 ? 1.709 -2.988 6.476 1.00 73.94 578 LYS A O 1
ATOM 4479 N N . GLY A 1 579 ? 1.417 -4.803 5.172 1.00 65.69 579 GLY A N 1
ATOM 4480 C CA . GLY A 1 579 ? 1.569 -5.805 6.235 1.00 65.69 579 GLY A CA 1
ATOM 4481 C C . GLY A 1 579 ? 0.386 -5.875 7.208 1.00 65.69 579 GLY A C 1
ATOM 4482 O O . GLY A 1 579 ? 0.494 -6.512 8.253 1.00 65.69 579 GLY A O 1
ATOM 4483 N N . GLN A 1 580 ? -0.730 -5.218 6.888 1.00 68.00 580 GLN A N 1
ATOM 4484 C CA . GLN A 1 580 ? -1.932 -5.180 7.710 1.00 68.00 580 GLN A CA 1
ATOM 4485 C C . GLN A 1 580 ? -3.046 -5.993 7.042 1.00 68.00 580 GLN A C 1
ATOM 4487 O O . GLN A 1 580 ? -3.120 -6.127 5.820 1.00 68.00 580 GLN A O 1
ATOM 4492 N N . ARG A 1 581 ? -3.914 -6.571 7.873 1.00 79.44 581 ARG A N 1
ATOM 4493 C CA . ARG A 1 581 ? -5.164 -7.201 7.427 1.00 79.44 581 ARG A CA 1
ATOM 4494 C C . ARG A 1 581 ? -6.146 -6.121 6.937 1.00 79.44 581 ARG A C 1
ATOM 4496 O O . ARG A 1 581 ? -5.953 -4.958 7.292 1.00 79.44 581 ARG A O 1
ATOM 4503 N N . PRO A 1 582 ? -7.214 -6.480 6.200 1.00 82.69 582 PRO A N 1
ATOM 4504 C CA . PRO A 1 582 ? -8.302 -5.561 5.858 1.00 82.69 582 PRO A CA 1
ATOM 4505 C C . PRO A 1 582 ? -8.989 -5.028 7.126 1.00 82.69 582 PRO A C 1
ATOM 4507 O O . PRO A 1 582 ? -9.915 -5.635 7.654 1.00 82.69 582 PRO A O 1
ATOM 4510 N N . ARG A 1 583 ? -8.467 -3.941 7.690 1.00 84.69 583 ARG A N 1
ATOM 4511 C CA . ARG A 1 583 ? -8.957 -3.321 8.935 1.00 84.69 583 ARG A CA 1
ATOM 4512 C C . ARG A 1 583 ? -8.977 -1.803 8.863 1.00 84.69 583 ARG A C 1
ATOM 4514 O O . ARG A 1 583 ? -9.684 -1.165 9.638 1.00 84.69 583 ARG A O 1
ATOM 4521 N N . ASP A 1 584 ? -8.206 -1.236 7.945 1.00 84.88 584 ASP A N 1
ATOM 4522 C CA . ASP A 1 584 ? -8.027 0.199 7.858 1.00 84.88 584 ASP A CA 1
ATOM 4523 C C . ASP A 1 584 ? -9.054 0.784 6.891 1.00 84.88 584 ASP A C 1
ATOM 4525 O O . ASP A 1 584 ? -9.033 0.529 5.683 1.00 84.88 584 ASP A O 1
ATOM 4529 N N . TRP A 1 585 ? -9.954 1.586 7.449 1.00 93.75 585 TRP A N 1
ATOM 4530 C CA . TRP A 1 585 ? -10.796 2.490 6.684 1.00 93.75 585 TRP A CA 1
ATOM 4531 C C . TRP A 1 585 ? -9.959 3.702 6.283 1.00 93.75 585 TRP A C 1
ATOM 4533 O O . TRP A 1 585 ? -9.419 4.399 7.141 1.00 93.75 585 TRP A O 1
ATOM 4543 N N . VAL A 1 586 ? -9.825 3.920 4.980 1.00 94.56 586 VAL A N 1
ATOM 4544 C CA . VAL A 1 586 ? -9.067 5.027 4.396 1.00 94.56 586 VAL A CA 1
ATOM 4545 C C . VAL A 1 586 ? -10.047 6.049 3.849 1.00 94.56 586 VAL A C 1
ATOM 4547 O O . VAL A 1 586 ? -10.960 5.690 3.103 1.00 94.56 586 VAL A O 1
ATOM 4550 N N . ASP A 1 587 ? -9.856 7.310 4.227 1.00 96.19 587 ASP A N 1
ATOM 4551 C CA . ASP A 1 587 ? -10.713 8.410 3.797 1.00 96.19 587 ASP A CA 1
ATOM 4552 C C . ASP A 1 587 ? -10.651 8.586 2.279 1.00 96.19 587 ASP A C 1
ATOM 4554 O O . ASP A 1 587 ? -9.585 8.514 1.664 1.00 96.19 587 ASP A O 1
ATOM 4558 N N . TRP A 1 588 ? -11.806 8.831 1.666 1.00 96.69 588 TRP A N 1
ATOM 4559 C CA . TRP A 1 588 ? -11.918 9.018 0.223 1.00 96.69 588 TRP A CA 1
ATOM 4560 C C . TRP A 1 588 ? -11.069 10.194 -0.265 1.00 96.69 588 TRP A C 1
ATOM 4562 O O . TRP A 1 588 ? -10.408 10.077 -1.293 1.00 96.69 588 TRP A O 1
ATOM 4572 N N . GLU A 1 589 ? -10.984 11.275 0.513 1.00 95.12 589 GLU A N 1
ATOM 4573 C CA . GLU A 1 589 ? -10.102 12.412 0.231 1.00 95.12 589 GLU A CA 1
ATOM 4574 C C . GLU A 1 589 ? -8.623 11.980 0.136 1.00 95.12 589 GLU A C 1
ATOM 4576 O O . GLU A 1 589 ? -7.905 12.394 -0.780 1.00 95.12 589 GLU A O 1
ATOM 4581 N N . GLU A 1 590 ? -8.163 11.076 1.016 1.00 94.25 590 GLU A N 1
ATOM 4582 C CA . GLU A 1 590 ? -6.809 10.503 0.952 1.00 94.25 590 GLU A CA 1
ATOM 4583 C C . GLU A 1 590 ? -6.629 9.671 -0.326 1.00 94.25 590 GLU A C 1
ATOM 4585 O O . GLU A 1 590 ? -5.598 9.784 -0.999 1.00 94.25 590 GLU A O 1
ATOM 4590 N N . VAL A 1 591 ? -7.637 8.872 -0.696 1.00 95.12 591 VAL A N 1
ATOM 4591 C CA . VAL A 1 591 ? -7.630 8.060 -1.924 1.00 95.12 591 VAL A CA 1
ATOM 4592 C C . VAL A 1 591 ? -7.534 8.953 -3.159 1.00 95.12 591 VAL A C 1
ATOM 4594 O O . VAL A 1 591 ? -6.615 8.768 -3.961 1.00 95.12 591 VAL A O 1
ATOM 4597 N N . ILE A 1 592 ? -8.417 9.950 -3.296 1.00 94.62 592 ILE A N 1
ATOM 4598 C CA . ILE A 1 592 ? -8.413 10.924 -4.399 1.00 94.62 592 ILE A CA 1
ATOM 4599 C C . ILE A 1 592 ? -7.075 11.666 -4.452 1.00 94.62 592 ILE A C 1
ATOM 4601 O O . ILE A 1 592 ? -6.444 11.752 -5.513 1.00 94.62 592 ILE A O 1
ATOM 4605 N N . GLY A 1 593 ? -6.598 12.168 -3.313 1.00 93.19 593 GLY A N 1
ATOM 4606 C CA . GLY A 1 593 ? -5.327 12.879 -3.211 1.00 93.19 593 GLY A CA 1
ATOM 4607 C C . GLY A 1 593 ? -4.134 12.017 -3.627 1.00 93.19 593 GLY A C 1
ATOM 4608 O O . GLY A 1 593 ? -3.213 12.507 -4.287 1.00 93.19 593 GLY A O 1
ATOM 4609 N N . ALA A 1 594 ? -4.153 10.720 -3.305 1.00 91.62 594 ALA A N 1
ATOM 4610 C CA . ALA A 1 594 ? -3.144 9.773 -3.758 1.00 91.62 594 ALA A CA 1
ATOM 4611 C C . ALA A 1 594 ? -3.225 9.557 -5.277 1.00 91.62 594 ALA A C 1
ATOM 4613 O O . ALA A 1 594 ? -2.256 9.851 -5.981 1.00 91.62 594 ALA A O 1
ATOM 4614 N N . VAL A 1 595 ? -4.371 9.120 -5.811 1.00 91.38 595 VAL A N 1
ATOM 4615 C CA . VAL A 1 595 ? -4.496 8.737 -7.234 1.00 91.38 595 VAL A CA 1
ATOM 4616 C C . VAL A 1 595 ? -4.332 9.911 -8.205 1.00 91.38 595 VAL A C 1
ATOM 4618 O O . VAL A 1 595 ? -3.907 9.727 -9.346 1.00 91.38 595 VAL A O 1
ATOM 4621 N N . THR A 1 596 ? -4.609 11.142 -7.771 1.00 89.75 596 THR A N 1
ATOM 4622 C CA . THR A 1 596 ? -4.425 12.348 -8.599 1.00 89.75 596 THR A CA 1
ATOM 4623 C C . THR A 1 596 ? -2.993 12.887 -8.580 1.00 89.75 596 THR A C 1
ATOM 4625 O O . THR A 1 596 ? -2.570 13.577 -9.520 1.00 89.75 596 THR A O 1
ATOM 4628 N N . ARG A 1 597 ? -2.200 12.555 -7.552 1.00 89.50 597 ARG A N 1
ATOM 4629 C CA . ARG A 1 597 ? -0.839 13.084 -7.385 1.00 89.50 597 ARG A CA 1
ATOM 4630 C C . ARG A 1 597 ? 0.122 12.576 -8.457 1.00 89.50 597 ARG A C 1
ATOM 4632 O O . ARG A 1 597 ? 0.951 13.354 -8.936 1.00 89.50 597 ARG A O 1
ATOM 4639 N N . TRP A 1 598 ? 0.011 11.316 -8.880 1.00 86.19 598 TRP A N 1
ATOM 4640 C CA . TRP A 1 598 ? 0.924 10.722 -9.861 1.00 86.19 598 TRP A CA 1
ATOM 4641 C C . TRP A 1 598 ? 0.191 10.043 -11.018 1.00 86.19 598 TRP A C 1
ATOM 4643 O O . TRP A 1 598 ? -0.810 9.366 -10.837 1.00 86.19 598 TRP A O 1
ATOM 4653 N N . ARG A 1 599 ? 0.715 10.199 -12.242 1.00 85.81 599 ARG A N 1
ATOM 4654 C CA . ARG A 1 599 ? 0.079 9.690 -13.477 1.00 85.81 599 ARG A CA 1
ATOM 4655 C C . ARG A 1 599 ? -0.007 8.164 -13.564 1.00 85.81 599 ARG A C 1
ATOM 4657 O O . ARG A 1 599 ? -0.707 7.653 -14.430 1.00 85.81 599 ARG A O 1
ATOM 4664 N N . GLY A 1 600 ? 0.770 7.454 -12.757 1.00 85.50 600 GLY A N 1
ATOM 4665 C CA . GLY A 1 600 ? 0.743 5.997 -12.694 1.00 85.50 600 GLY A CA 1
ATOM 4666 C C . GLY A 1 600 ? 0.066 5.458 -11.443 1.00 85.50 600 GLY A C 1
ATOM 4667 O O . GLY A 1 600 ? 0.326 4.309 -11.131 1.00 85.50 600 GLY A O 1
ATOM 4668 N N . TYR A 1 601 ? -0.691 6.283 -10.711 1.00 91.62 601 TYR A N 1
ATOM 4669 C CA . TYR A 1 601 ? -1.577 5.828 -9.643 1.00 91.62 601 TYR A CA 1
ATOM 4670 C C . TYR A 1 601 ? -3.019 5.834 -10.147 1.00 91.62 601 TYR A C 1
ATOM 4672 O O . TYR A 1 601 ? -3.398 6.649 -10.999 1.00 91.62 601 TYR A O 1
ATOM 4680 N N . GLY A 1 602 ? -3.822 4.925 -9.609 1.00 94.06 602 GLY A N 1
ATOM 4681 C CA . GLY A 1 602 ? -5.225 4.806 -9.957 1.00 94.06 602 GLY A CA 1
ATOM 4682 C C . GLY A 1 602 ? -5.937 3.694 -9.202 1.00 94.06 602 GLY A C 1
ATOM 4683 O O . GLY A 1 602 ? -5.343 2.995 -8.380 1.00 94.06 602 GLY A O 1
ATOM 4684 N N . ILE A 1 603 ? -7.222 3.563 -9.512 1.00 96.69 603 ILE A N 1
ATOM 4685 C CA . ILE A 1 603 ? -8.081 2.442 -9.158 1.00 96.69 603 ILE A CA 1
ATOM 4686 C C . ILE A 1 603 ? -8.331 1.646 -10.438 1.00 96.69 603 ILE A C 1
ATOM 4688 O O . ILE A 1 603 ? -8.775 2.209 -11.444 1.00 96.69 603 ILE A O 1
ATOM 4692 N N . LEU A 1 604 ? -8.020 0.357 -10.390 1.00 97.25 604 LEU A N 1
ATOM 4693 C CA . LEU A 1 604 ? -8.283 -0.615 -11.442 1.00 97.25 604 LEU A CA 1
ATOM 4694 C C . LEU A 1 604 ? -9.510 -1.437 -11.045 1.00 97.25 604 LEU A C 1
ATOM 4696 O O . LEU A 1 604 ? -9.542 -1.976 -9.940 1.00 97.25 604 LEU A O 1
ATOM 4700 N N . GLY A 1 605 ? -10.500 -1.515 -11.926 1.00 97.56 605 GLY A N 1
ATOM 4701 C CA . GLY A 1 605 ? -11.614 -2.455 -11.848 1.00 97.56 605 GLY A CA 1
ATOM 4702 C C . GLY A 1 605 ? -11.277 -3.711 -12.640 1.00 97.56 605 GLY A C 1
ATOM 4703 O O . GLY A 1 605 ? -10.718 -3.611 -13.733 1.00 97.56 605 GLY A O 1
ATOM 4704 N N . ILE A 1 606 ? -11.538 -4.884 -12.066 1.00 97.69 606 ILE A N 1
ATOM 4705 C CA . ILE A 1 606 ? -11.131 -6.172 -12.636 1.00 97.69 606 ILE A CA 1
ATOM 4706 C C . ILE A 1 606 ? -12.352 -7.085 -12.700 1.00 97.69 606 ILE A C 1
ATOM 4708 O O . ILE A 1 606 ? -13.143 -7.142 -11.755 1.00 97.69 606 ILE A O 1
ATOM 4712 N N . SER A 1 607 ? -12.540 -7.767 -13.827 1.00 96.62 607 SER A N 1
ATOM 4713 C CA . SER A 1 607 ? -13.690 -8.651 -14.044 1.00 96.62 607 SER A CA 1
ATOM 4714 C C . SER A 1 607 ? -13.305 -9.907 -14.822 1.00 96.62 607 SER A C 1
ATOM 4716 O O . SER A 1 607 ? -12.466 -9.851 -15.722 1.00 96.62 607 SER A O 1
ATOM 4718 N N . GLY A 1 608 ? -13.916 -11.041 -14.485 1.00 94.62 608 GLY A N 1
ATOM 4719 C CA . GLY A 1 608 ? -13.803 -12.284 -15.244 1.00 94.62 608 GLY A CA 1
ATOM 4720 C C . GLY A 1 608 ? -14.620 -12.243 -16.542 1.00 94.62 608 GLY A C 1
ATOM 4721 O O . GLY A 1 608 ? -15.694 -11.642 -16.598 1.00 94.62 608 GLY A O 1
ATOM 4722 N N . GLU A 1 609 ? -14.139 -12.918 -17.591 1.00 84.94 609 GLU A N 1
ATOM 4723 C CA . GLU A 1 609 ? -14.796 -12.979 -18.912 1.00 84.94 609 GLU A CA 1
ATOM 4724 C C . GLU A 1 609 ? -16.252 -13.481 -18.865 1.00 84.94 609 GLU A C 1
ATOM 4726 O O . GLU A 1 609 ? -17.087 -13.060 -19.670 1.00 84.94 609 GLU A O 1
ATOM 4731 N N . SER A 1 610 ? -16.595 -14.341 -17.902 1.00 68.44 610 SER A N 1
ATOM 4732 C CA . SER A 1 610 ? -17.939 -14.916 -17.767 1.00 68.44 610 SER A CA 1
ATOM 4733 C C . SER A 1 610 ? -19.037 -13.877 -17.509 1.00 68.44 610 SER A C 1
ATOM 4735 O O . SER A 1 610 ? -20.190 -14.130 -17.855 1.00 68.44 610 SER A O 1
ATOM 4737 N N . ASN A 1 611 ? -18.698 -12.695 -16.983 1.00 54.94 611 ASN A N 1
ATOM 4738 C CA . ASN A 1 611 ? -19.673 -11.650 -16.654 1.00 54.94 611 ASN A CA 1
ATOM 4739 C C . ASN A 1 611 ? -20.081 -10.757 -17.843 1.00 54.94 611 ASN A C 1
ATOM 4741 O O . ASN A 1 611 ? -21.035 -9.991 -17.718 1.00 54.94 611 ASN A O 1
ATOM 4745 N N . MET A 1 612 ? -19.439 -10.856 -19.016 1.00 48.94 612 MET A N 1
ATOM 4746 C CA . MET A 1 612 ? -19.804 -10.009 -20.169 1.00 48.94 612 MET A CA 1
ATOM 4747 C C . MET A 1 612 ? -20.932 -10.571 -21.048 1.00 48.94 612 MET A C 1
ATOM 4749 O O . MET A 1 612 ? -21.449 -9.856 -21.903 1.00 48.94 612 MET A O 1
ATOM 4753 N N . THR A 1 613 ? -21.357 -11.824 -20.856 1.00 47.56 613 THR A N 1
ATOM 4754 C CA . THR A 1 613 ? -22.368 -12.450 -21.737 1.00 47.56 613 THR A CA 1
ATOM 4755 C C . THR A 1 613 ? -23.825 -12.169 -21.351 1.00 47.56 613 THR A C 1
ATOM 4757 O O . THR A 1 613 ? -24.725 -12.582 -22.080 1.00 47.56 613 THR A O 1
ATOM 4760 N N . SER A 1 614 ? -24.092 -11.442 -20.259 1.00 39.00 614 SER A N 1
ATOM 4761 C CA . SER A 1 614 ? -25.459 -11.235 -19.750 1.00 39.00 614 SER A CA 1
ATOM 4762 C C . SER A 1 614 ? -25.960 -9.788 -19.728 1.00 39.00 614 SER A C 1
ATOM 4764 O O . SER A 1 614 ? -27.001 -9.537 -19.123 1.00 39.00 614 SER A O 1
ATOM 4766 N N . VAL A 1 615 ? -25.286 -8.835 -20.381 1.00 35.94 615 VAL A N 1
ATOM 4767 C CA . VAL A 1 615 ? -25.864 -7.497 -20.604 1.00 35.94 615 VAL A CA 1
ATOM 4768 C C . VAL A 1 615 ? -26.466 -7.465 -22.012 1.00 35.94 615 VAL A C 1
ATOM 4770 O O . VAL A 1 615 ? -25.713 -7.343 -22.979 1.00 35.94 615 VAL A O 1
ATOM 4773 N N . PRO A 1 616 ? -27.794 -7.626 -22.175 1.00 33.19 616 PRO A N 1
ATOM 4774 C CA . PRO A 1 616 ? -28.422 -7.369 -23.462 1.00 33.19 616 PRO A CA 1
ATOM 4775 C C . PRO A 1 616 ? -28.261 -5.875 -23.777 1.00 33.19 616 PRO A C 1
ATOM 4777 O O . PRO A 1 616 ? -28.563 -5.035 -22.928 1.00 33.19 616 PRO A O 1
ATOM 4780 N N . LEU A 1 617 ? -27.729 -5.581 -24.968 1.00 32.28 617 LEU A N 1
ATOM 4781 C CA . LEU A 1 617 ? -27.639 -4.230 -25.535 1.00 32.28 617 LEU A CA 1
ATOM 4782 C C . LEU A 1 617 ? -29.010 -3.561 -25.653 1.00 32.28 617 LEU A C 1
ATOM 4784 O O . LEU A 1 617 ? -29.977 -4.273 -26.020 1.00 32.28 617 LEU A O 1
#

=== Feature glossary ===
The record interleaves many kinds of information about one protein. Here is each kind framed as the question it answers.

Q: What does the local fold look like, residue by residue?
A: The Foldseek 3Di string encodes local tertiary geometry as a 20-letter alphabet — one character per residue — derived from the relative positions of nearby Cα atoms. Unlike the amino-acid sequence, 3Di is a direct function of the 3D structure, so two proteins with the same fold have similar 3Di strings even at low sequence identity.

Q: Which residues are in helices, strands, or loops?
A: The SS8 string is DSSP's per-residue secondary-structure call. α-helix (H) means an i→i+4 H-bond ladder; β-strand (E) means the residue participates in a β-sheet; 3₁₀ (G) and π (I) are tighter and wider helices; T/S are turns/bends; '-' is loop.

Q: How big and how compact is the whole molecule?
A: Radius of gyration (Rg) is the root-mean-square distance of Cα atoms from their centroid — a single number for overall size and compactness. A globular domain of N residues has Rg ≈ 2.2·N^0.38 Å; an extended or disordered chain has a much larger Rg. The Cα contact count is the number of residue pairs whose Cα atoms are within 8 Å and are more than four positions apart in sequence — a standard proxy for tertiary packing density. The bounding box is the smallest axis-aligned box enclosing all Cα atoms.

Q: Where is each backbone atom in 3D?
A: Structure coordinates are given as an mmCIF _atom_site loop: one row per atom with element, residue name, chain id, sequence number, and x/y/z position in Å. Only the four main-chain atoms per residue are included here; side chains are omitted to keep the record compact.

Q: What is the amino-acid chain?
A: Primary structure: the covalent order of the twenty standard amino acids along the backbone. Two proteins with the same sequence will (almost always) fold to the same structure; two with 30% identity often share a fold but not the details.

Q: What if only a Cα trace is available?
A: Three-state secondary structure (P-SEA) collapses the eight DSSP classes into helix (a), strand (b), and coil (c). P-SEA assigns these from Cα geometry alone — distances and angles — without requiring backbone oxygens, so it works on any Cα trace.

Q: What family and function is it annotated with?
A: Database cross-references. InterPro integrates a dozen domain/family signature databases into unified entries with residue-range hits. GO terms attach function/process/location labels with evidence codes. CATH codes position the fold in a four-level structural taxonomy. Organism is the NCBI-taxonomy species name.

Q: How confident is the AlphaFold model at each residue?
A: pLDDT is the predicted lDDT-Cα score: AlphaFold's confidence that the local environment of each residue (all inter-atomic distances within 15 Å) is correctly placed. It is a per-residue number between 0 and 100, with higher meaning more reliable.

Q: How mobile is each atom in the crystal?
A: B-factor (Debye–Waller factor) reflects atomic displacement in the crystal lattice. It is an experimental observable (units Å²), not a prediction; low values mean the atom is pinned down, high values mean it moves or is heterogeneous across the crystal.

Q: Which residues are buried vs exposed?
A: SASA measures how much of the protein is reachable by solvent. It is computed by rolling a water-sized probe over the atomic surface and summing the exposed area (Å²). Per-residue SASA distinguishes core (buried, low SASA) from surface (exposed, high SASA) residues; total SASA is a whole-molecule size measure.

Q: What do the diagnostic plots show?
A: Plot images: a contact map (which residues are close in 3D, as an N×N binary image), a Ramachandran scatter (backbone torsion angles, revealing secondary-structure composition at a glance), and — for AlphaFold structures — a PAE heatmap (pairwise prediction confidence).

Q: What known structures does this most resemble?
A: The Foldseek neighbor list gives the closest experimentally determined structures in the PDB, ranked by structural alignment. TM-score near 1 means near-identical fold; near 0.3 means only rough topology match. This is how one finds what a novel AlphaFold prediction most resembles in the solved-structure universe.

Q: Are the domains correctly placed relative to each other?
A: Predicted aligned error is AlphaFold's pairwise confidence. Unlike pLDDT (per-residue), PAE is per-residue-pair and captures whether two parts of the structure are correctly placed relative to each other. Units are ångströms of expected positional error.

Q: What do the rendered images show?
A: Structure images are PyMOL renders from six orthogonal camera directions. Cartoon representation draws helices as coils and strands as arrows; sticks shows the backbone as bonds; surface shows the solvent-excluded envelope. Rainbow coloring maps sequence position to hue (blue→red, N→C); chain coloring assigns a distinct color per polypeptide.

Q: What are the backbone torsion angles?
A: φ (phi) and ψ (psi) are the two rotatable backbone dihedrals per residue: φ is the C(i-1)–N–Cα–C torsion, ψ is the N–Cα–C–N(i+1) torsion, both in degrees on (−180°, 180°]. α-helical residues cluster near (−60°, −45°); β-strand residues near (−120°, +130°). A Ramachandran plot is simply a scatter of (φ, ψ) for every residue.